Protein AF-A0A1E3QLN0-F1 (afdb_monomer_lite)

pLDDT: mean 76.88, std 14.47, range [35.06, 94.06]

Foldseek 3Di:
DDPVVVVVVVVVVLVLLVVLVVLVVVVLVVLLVVLLVLQLVLVVLLVLLVVCLVDPVSLVLLLVLCVVVVVVVLCVQLVVQLVVVCVVCVVPQPDLPPDPDDPPDDPVCSRVVSVVVVSVVSSVVSNLVVLCVLPVVCSCVCVVPVPDPPDDDDDPVVVVVVVCCSVSVSSSSSSSVLSVVLSVLSVVLNLVSLLVSLCSVVPPDCPDPPPVPVPDDPPCCVPVVSVVSVVVSVVVPDSVVSVVVSVCCVPPVVVVSVVVSVVSCVSNGDDDPCSSCVVVVVCCVVCVVVVVVCCVVCVVVVVVCCCVPPVVVVVCLCVVQPVVLVVLLVCLVVPPPPPPVLVCLVVVLVVLLVVLLVLLLVLLCVVPVPDDPVVSVVSSVCSSVVNSPSLVVVQVVCVVPVVVCVVVVSNVSSVVSVVSVVVSVVSVVVSVVVNVVSVVSNVVSCVSNVVSVVVVVVVVVVVVCCVVCDPLVVPLVVLLVLLVVLLVLLLVLLVVVVPDPDPSSSSSSSSSNVSSLVSCLVSVVSQDDPVCNVVSVVLSVQLVDPVDRSVSNNVSSVVCCVPCVVSSD

Sequence (569 aa):
MPTALRQEVDLVCLLEQPIVAYVYLLLYLKASDFLLRSTMPLSDDLNYYDSILSSRMSLGVYFVQHLPQNAFRLLRTIYADFYRNLGVLSFSSPELGAYPPPAWLPEIYHRPFAQLAHWAQTLARSVSEHVRKVNPAYSLLWMNKSFHTFGGTGPRLQRPLNYVRFVLGLPFIAITKQAGEKRGALLRLQETNVRKLGALISELPNFGSIDLREWGVESQIEGEFQERVRNLAATLALPLLVCAKLSTLIRETIPAAKRHTAVVTKHTQQPGFLTRFWPLLAACLLYGPSTTSNLISNHDAIAEWLRLNVVETAIGFWRNWILQPLNNILGTIRHDENSRIAIASQSSLESDLDSLQRMVIDYVVDQNPTVGELEVAELQRLVQQGDLTPFMKDYETQLKTPIKGLLQGKLVRSLLIQVQKTKVDGGMVIGGIDKLLKSQELVFGIVAASPAGFFLLWLLNHVNSYLKRGVVSLNATPHKLLVSYTLNNIQRLLSLSQVEGDVSSRYYIEGRFLIDIIALRKSGLKLVPKFRKNEWMRDLNDLNNPELGVSVRLITVQRIWNVYGCYLK

Radius of gyration: 49.37 Å; chains: 1; bounding box: 87×102×167 Å

InterPro domains:
  IPR013946 NCA2-like [PF08637] (285-564)
  IPR013946 NCA2-like [PTHR28234] (245-568)

Structure (mmCIF, N/CA/C/O backbone):
data_AF-A0A1E3QLN0-F1
#
_entry.id   AF-A0A1E3QLN0-F1
#
loop_
_atom_site.group_PDB
_atom_site.id
_atom_site.type_symbol
_atom_site.label_atom_id
_atom_site.label_alt_id
_atom_site.label_comp_id
_atom_site.label_asym_id
_atom_site.label_entity_id
_atom_site.label_seq_id
_atom_site.pdbx_PDB_ins_code
_atom_site.Cartn_x
_atom_site.Cartn_y
_atom_site.Cartn_z
_atom_site.occupancy
_atom_site.B_iso_or_equiv
_atom_site.auth_seq_id
_atom_site.auth_comp_id
_atom_site.auth_asym_id
_atom_site.auth_atom_id
_atom_site.pdbx_PDB_model_num
ATOM 1 N N . MET A 1 1 ? 10.719 16.363 -73.484 1.00 51.66 1 MET A N 1
ATOM 2 C CA . MET A 1 1 ? 9.747 15.624 -72.647 1.00 51.66 1 MET A CA 1
ATOM 3 C C . MET A 1 1 ? 8.447 16.406 -72.617 1.00 51.66 1 MET A C 1
ATOM 5 O O . MET A 1 1 ? 8.536 17.627 -72.520 1.00 51.66 1 MET A O 1
ATOM 9 N N . PRO A 1 2 ? 7.281 15.757 -72.769 1.00 60.12 2 PRO A N 1
ATOM 10 C CA . PRO A 1 2 ? 6.010 16.462 -72.856 1.00 60.12 2 PRO A CA 1
ATOM 11 C C . PRO A 1 2 ? 5.698 17.129 -71.513 1.00 60.12 2 PRO A C 1
ATOM 13 O O . PRO A 1 2 ? 5.919 16.549 -70.452 1.00 60.12 2 PRO A O 1
ATOM 16 N N . THR A 1 3 ? 5.227 18.370 -71.570 1.00 58.97 3 THR A N 1
ATOM 17 C CA . THR A 1 3 ? 4.947 19.258 -70.429 1.00 58.97 3 THR A CA 1
ATOM 18 C C . THR A 1 3 ? 4.034 18.631 -69.371 1.00 58.97 3 THR A C 1
ATOM 20 O O . THR A 1 3 ? 4.240 18.879 -68.187 1.00 58.97 3 THR A O 1
ATOM 23 N N . ALA A 1 4 ? 3.120 17.746 -69.778 1.00 56.62 4 ALA A N 1
ATOM 24 C CA . ALA A 1 4 ? 2.252 16.980 -68.880 1.00 56.62 4 ALA A CA 1
ATOM 25 C C . ALA A 1 4 ? 3.025 16.012 -67.960 1.00 56.62 4 ALA A C 1
ATOM 27 O O . ALA A 1 4 ? 2.764 15.954 -66.766 1.00 56.62 4 ALA A O 1
ATOM 28 N N . LEU A 1 5 ? 4.051 15.325 -68.478 1.00 54.94 5 LEU A N 1
ATOM 29 C CA . LEU A 1 5 ? 4.872 14.386 -67.696 1.00 54.94 5 LEU A CA 1
ATOM 30 C C . LEU A 1 5 ? 5.748 15.112 -66.669 1.00 54.94 5 LEU A C 1
ATOM 32 O O . LEU A 1 5 ? 6.067 14.569 -65.619 1.00 54.94 5 LEU A O 1
ATOM 36 N N . ARG A 1 6 ? 6.132 16.358 -66.966 1.00 56.03 6 ARG A N 1
ATOM 37 C CA . ARG A 1 6 ? 6.855 17.218 -66.021 1.00 56.03 6 ARG A CA 1
ATOM 38 C C . ARG A 1 6 ? 5.943 17.663 -64.879 1.00 56.03 6 ARG A C 1
ATOM 40 O O . ARG A 1 6 ? 6.350 17.576 -63.732 1.00 56.03 6 ARG A O 1
ATOM 47 N N . GLN A 1 7 ? 4.704 18.046 -65.193 1.00 59.03 7 GLN A N 1
ATOM 48 C CA . GLN A 1 7 ? 3.695 18.403 -64.192 1.00 59.03 7 GLN A CA 1
ATOM 49 C C . GLN A 1 7 ? 3.311 17.217 -63.298 1.00 59.03 7 GLN A C 1
ATOM 51 O O . GLN A 1 7 ? 3.177 17.392 -62.093 1.00 59.03 7 GLN A O 1
ATOM 56 N N . GLU A 1 8 ? 3.182 16.010 -63.855 1.00 58.62 8 GLU A N 1
ATOM 57 C CA . GLU A 1 8 ? 2.914 14.800 -63.067 1.00 58.62 8 GLU A CA 1
ATOM 58 C C . GLU A 1 8 ? 4.087 14.433 -62.147 1.00 58.62 8 GLU A C 1
ATOM 60 O O . GLU A 1 8 ? 3.872 14.127 -60.977 1.00 58.62 8 GLU A O 1
ATOM 65 N N . VAL A 1 9 ? 5.332 14.515 -62.630 1.00 62.91 9 VAL A N 1
ATOM 66 C CA . VAL A 1 9 ? 6.527 14.265 -61.803 1.00 62.91 9 VAL A CA 1
ATOM 67 C C . VAL A 1 9 ? 6.681 15.327 -60.708 1.00 62.91 9 VAL A C 1
ATOM 69 O O . VAL A 1 9 ? 6.972 14.979 -59.565 1.00 62.91 9 VAL A O 1
ATOM 72 N N . ASP A 1 10 ? 6.416 16.597 -61.018 1.00 59.41 10 ASP A N 1
ATOM 73 C CA . ASP A 1 10 ? 6.450 17.685 -60.036 1.00 59.41 10 ASP A CA 1
ATOM 74 C C . ASP A 1 10 ? 5.351 17.522 -58.970 1.00 59.41 10 ASP A C 1
ATOM 76 O O . ASP A 1 10 ? 5.613 17.746 -57.787 1.00 59.41 10 ASP A O 1
ATOM 80 N N . LEU A 1 11 ? 4.148 17.064 -59.350 1.00 59.94 11 LEU A N 1
ATOM 81 C CA . LEU A 1 11 ? 3.061 16.730 -58.419 1.00 59.94 11 LEU A CA 1
ATOM 82 C C . LEU A 1 11 ? 3.411 15.538 -57.520 1.00 59.94 11 LEU A C 1
ATOM 84 O O . LEU A 1 11 ? 3.159 15.581 -56.317 1.00 59.94 11 LEU A O 1
ATOM 88 N N . VAL A 1 12 ? 4.023 14.487 -58.071 1.00 61.31 12 VAL A N 1
ATOM 89 C CA . VAL A 1 12 ? 4.477 13.326 -57.288 1.00 61.31 12 VAL A CA 1
ATOM 90 C C . VAL A 1 12 ? 5.569 13.733 -56.293 1.00 61.31 12 VAL A C 1
ATOM 92 O O . VAL A 1 12 ? 5.491 13.349 -55.127 1.00 61.31 12 VAL A O 1
ATOM 95 N N . CYS A 1 13 ? 6.529 14.570 -56.697 1.00 58.56 13 CYS A N 1
ATOM 96 C CA . CYS A 1 13 ? 7.538 15.118 -55.786 1.00 58.56 13 CYS A CA 1
ATOM 97 C C . CYS A 1 13 ? 6.934 16.039 -54.709 1.00 58.56 13 CYS A C 1
ATOM 99 O O . CYS A 1 13 ? 7.396 16.025 -53.567 1.00 58.56 13 CYS A O 1
ATOM 101 N N . LEU A 1 14 ? 5.888 16.807 -55.039 1.00 59.19 14 LEU A N 1
ATOM 102 C CA . LEU A 1 14 ? 5.135 17.627 -54.082 1.00 59.19 14 LEU A CA 1
ATOM 103 C C . LEU A 1 14 ? 4.364 16.785 -53.059 1.00 59.19 14 LEU A C 1
ATOM 105 O O . LEU A 1 14 ? 4.252 17.201 -51.911 1.00 59.19 14 LEU A O 1
ATOM 109 N N . LEU A 1 15 ? 3.855 15.610 -53.446 1.00 62.12 15 LEU A N 1
ATOM 110 C CA . LEU A 1 15 ? 3.106 14.701 -52.569 1.00 62.12 15 LEU A CA 1
ATOM 111 C C . LEU A 1 15 ? 4.004 13.778 -51.730 1.00 62.12 15 LEU A C 1
ATOM 113 O O . LEU A 1 15 ? 3.617 13.375 -50.633 1.00 62.12 15 LEU A O 1
ATOM 117 N N . GLU A 1 16 ? 5.213 13.461 -52.189 1.00 64.69 16 GLU A N 1
ATOM 118 C CA . GLU A 1 16 ? 6.163 12.609 -51.459 1.00 64.69 16 GLU A CA 1
ATOM 119 C C . GLU A 1 16 ? 6.535 13.206 -50.089 1.00 64.69 16 GLU A C 1
ATOM 121 O O . GLU A 1 16 ? 6.564 12.518 -49.067 1.00 64.69 16 GLU A O 1
ATOM 126 N N . GLN A 1 17 ? 6.742 14.518 -50.053 1.00 63.44 17 GLN A N 1
ATOM 127 C CA . GLN A 1 17 ? 7.130 15.280 -48.870 1.00 63.44 17 GLN A CA 1
ATOM 128 C C . GLN A 1 17 ? 6.084 15.271 -47.726 1.00 63.44 17 GLN A C 1
ATOM 130 O O . GLN A 1 17 ? 6.438 14.892 -46.602 1.00 63.44 17 GLN A O 1
ATOM 135 N N . PRO A 1 18 ? 4.799 15.618 -47.956 1.00 67.06 18 PRO A N 1
ATOM 136 C CA . PRO A 1 18 ? 3.758 15.530 -46.934 1.00 67.06 18 PRO A CA 1
ATOM 137 C C . PRO A 1 18 ? 3.460 14.084 -46.521 1.00 67.06 18 PRO A C 1
ATOM 139 O O . PRO A 1 18 ? 3.154 13.845 -45.353 1.00 67.06 18 PRO A O 1
ATOM 142 N N . ILE A 1 19 ? 3.602 13.102 -47.422 1.00 70.12 19 ILE A N 1
ATOM 143 C CA . ILE A 1 19 ? 3.452 11.681 -47.072 1.00 70.12 19 ILE A CA 1
ATOM 144 C C . ILE A 1 19 ? 4.539 11.254 -46.079 1.00 70.12 19 ILE A C 1
ATOM 146 O O . ILE A 1 19 ? 4.228 10.625 -45.066 1.00 70.12 19 ILE A O 1
ATOM 150 N N . VAL A 1 20 ? 5.802 11.624 -46.314 1.00 68.44 20 VAL A N 1
ATOM 151 C CA . VAL A 1 20 ? 6.906 11.328 -45.386 1.00 68.44 20 VAL A CA 1
ATOM 152 C C . VAL A 1 20 ? 6.689 12.013 -44.033 1.00 68.44 20 VAL A C 1
ATOM 154 O O . VAL A 1 20 ? 6.866 11.373 -42.995 1.00 68.44 20 VAL A O 1
ATOM 157 N N . ALA A 1 21 ? 6.232 13.270 -44.022 1.00 68.81 21 ALA A N 1
ATOM 158 C CA . ALA A 1 21 ? 5.900 13.989 -42.790 1.00 68.81 21 ALA A CA 1
ATOM 159 C C . ALA A 1 21 ? 4.748 13.321 -42.012 1.00 68.81 21 ALA A C 1
ATOM 161 O O . ALA A 1 21 ? 4.841 13.136 -40.796 1.00 68.81 21 ALA A O 1
ATOM 162 N N . TYR A 1 22 ? 3.691 12.888 -42.705 1.00 74.50 22 TYR A N 1
ATOM 163 C CA . TYR A 1 22 ? 2.570 12.166 -42.100 1.00 74.50 22 TYR A CA 1
ATOM 164 C C . TYR A 1 22 ? 3.003 10.816 -41.516 1.00 74.50 22 TYR A C 1
ATOM 166 O O . TYR A 1 22 ? 2.658 10.488 -40.379 1.00 74.50 22 TYR A O 1
ATOM 174 N N . VAL A 1 23 ? 3.801 10.039 -42.258 1.00 74.19 23 VAL A N 1
ATOM 175 C CA . VAL A 1 23 ? 4.351 8.762 -41.780 1.00 74.19 23 VAL A CA 1
ATOM 176 C C . VAL A 1 23 ? 5.234 8.984 -40.553 1.00 74.19 23 VAL A C 1
ATOM 178 O O . VAL A 1 23 ? 5.116 8.243 -39.578 1.00 74.19 23 VAL A O 1
ATOM 181 N N . TYR A 1 24 ? 6.070 10.022 -40.556 1.00 72.25 24 TYR A N 1
ATOM 182 C CA . TYR A 1 24 ? 6.903 10.385 -39.412 1.00 72.25 24 TYR A CA 1
ATOM 183 C C . TYR A 1 24 ? 6.062 10.740 -38.173 1.00 72.25 24 TYR A C 1
ATOM 185 O O . TYR A 1 24 ? 6.296 10.184 -37.098 1.00 72.25 24 TYR A O 1
ATOM 193 N N . LEU A 1 25 ? 5.023 11.572 -38.321 1.00 75.81 25 LEU A N 1
ATOM 194 C CA . LEU A 1 25 ? 4.080 11.909 -37.244 1.00 75.81 25 LEU A CA 1
ATOM 195 C C . LEU A 1 25 ? 3.327 10.682 -36.711 1.00 75.81 25 LEU A C 1
ATOM 197 O O . LEU A 1 25 ? 3.158 10.518 -35.501 1.00 75.81 25 LEU A O 1
ATOM 201 N N . LEU A 1 26 ? 2.893 9.785 -37.596 1.00 79.50 26 LEU A N 1
ATOM 202 C CA . LEU A 1 26 ? 2.190 8.565 -37.206 1.00 79.50 26 LEU A CA 1
ATOM 203 C C . LEU A 1 26 ? 3.114 7.618 -36.434 1.00 79.50 26 LEU A C 1
ATOM 205 O O . LEU A 1 26 ? 2.707 7.039 -35.422 1.00 79.50 26 LEU A O 1
ATOM 209 N N . LEU A 1 27 ? 4.369 7.482 -36.871 1.00 75.88 27 LEU A N 1
ATOM 210 C CA . LEU A 1 27 ? 5.384 6.714 -36.153 1.00 75.88 27 LEU A CA 1
ATOM 211 C C . LEU A 1 27 ? 5.688 7.319 -34.794 1.00 75.88 27 LEU A C 1
ATOM 213 O O . LEU A 1 27 ? 5.749 6.580 -33.812 1.00 75.88 27 LEU A O 1
ATOM 217 N N . TYR A 1 28 ? 5.813 8.640 -34.728 1.00 77.25 28 TYR A N 1
ATOM 218 C CA . TYR A 1 28 ? 6.000 9.371 -33.487 1.00 77.25 28 TYR A CA 1
ATOM 219 C C . TYR A 1 28 ? 4.865 9.091 -32.494 1.00 77.25 28 TYR A C 1
ATOM 221 O O . TYR A 1 28 ? 5.112 8.698 -31.350 1.00 77.25 28 TYR A O 1
ATOM 229 N N . LEU A 1 29 ? 3.613 9.209 -32.946 1.00 82.81 29 LEU A N 1
ATOM 230 C CA . LEU A 1 29 ? 2.432 8.939 -32.130 1.00 82.81 29 LEU A CA 1
ATOM 231 C C . LEU A 1 29 ? 2.406 7.483 -31.646 1.00 82.81 29 LEU A C 1
ATOM 233 O O . LEU A 1 29 ? 2.180 7.221 -30.465 1.00 82.81 29 LEU A O 1
ATOM 237 N N . LYS A 1 30 ? 2.667 6.520 -32.539 1.00 83.50 30 LYS A N 1
ATOM 238 C CA . LYS A 1 30 ? 2.688 5.089 -32.197 1.00 83.50 30 LYS A CA 1
ATOM 239 C C . LYS A 1 30 ? 3.836 4.723 -31.259 1.00 83.50 30 LYS A C 1
ATOM 241 O O . LYS A 1 30 ? 3.642 3.878 -30.384 1.00 83.50 30 LYS A O 1
ATOM 246 N N . ALA A 1 31 ? 5.013 5.318 -31.433 1.00 80.00 31 ALA A N 1
ATOM 247 C CA . ALA A 1 31 ? 6.167 5.104 -30.567 1.00 80.00 31 ALA A CA 1
ATOM 248 C C . ALA A 1 31 ? 5.919 5.691 -29.172 1.00 80.00 31 ALA A C 1
ATOM 250 O O . ALA A 1 31 ? 6.133 4.996 -28.179 1.00 80.00 31 ALA A O 1
ATOM 251 N N . SER A 1 32 ? 5.384 6.911 -29.098 1.00 83.25 32 SER A N 1
ATOM 252 C CA . SER A 1 32 ? 5.011 7.571 -27.844 1.00 83.25 32 SER A CA 1
ATOM 253 C C . SER A 1 32 ? 3.917 6.806 -27.094 1.00 83.25 32 SER A C 1
ATOM 255 O O . SER A 1 32 ? 4.079 6.519 -25.909 1.00 83.25 32 SER A O 1
ATOM 257 N N . ASP A 1 33 ? 2.841 6.387 -27.773 1.00 87.69 33 ASP A N 1
ATOM 258 C CA . ASP A 1 33 ? 1.778 5.566 -27.170 1.00 87.69 33 ASP A CA 1
ATOM 259 C C . ASP A 1 33 ? 2.329 4.226 -26.655 1.00 87.69 33 ASP A C 1
ATOM 261 O O . ASP A 1 33 ? 2.026 3.814 -25.534 1.00 87.69 33 ASP A O 1
ATOM 265 N N . PHE A 1 34 ? 3.209 3.568 -27.417 1.00 86.44 34 PHE A N 1
ATOM 266 C CA . PHE A 1 34 ? 3.878 2.346 -26.971 1.00 86.44 34 PHE A CA 1
ATOM 267 C C . PHE A 1 34 ? 4.760 2.573 -25.731 1.00 86.44 34 PHE A C 1
ATOM 269 O O . PHE A 1 34 ? 4.685 1.797 -24.774 1.00 86.44 34 PHE A O 1
ATOM 276 N N . LEU A 1 35 ? 5.581 3.625 -25.710 1.00 85.81 35 LEU A N 1
ATOM 277 C CA . LEU A 1 35 ? 6.444 3.939 -24.569 1.00 85.81 35 LEU A CA 1
ATOM 278 C C . LEU A 1 35 ? 5.624 4.312 -23.329 1.00 85.81 35 LEU A C 1
ATOM 280 O O . LEU A 1 35 ? 5.914 3.808 -22.247 1.00 85.81 35 LEU A O 1
ATOM 284 N N . LEU A 1 36 ? 4.554 5.095 -23.470 1.00 88.00 36 LEU A N 1
ATOM 285 C CA . LEU A 1 36 ? 3.660 5.439 -22.362 1.00 88.00 36 LEU A CA 1
ATOM 286 C C . LEU A 1 36 ? 2.940 4.204 -21.809 1.00 88.00 36 LEU A C 1
ATOM 288 O O . LEU A 1 36 ? 2.976 3.956 -20.601 1.00 88.00 36 LEU A O 1
ATOM 292 N N . ARG A 1 37 ? 2.337 3.385 -22.680 1.00 88.69 37 ARG A N 1
ATOM 293 C CA . ARG A 1 37 ? 1.640 2.151 -22.275 1.00 88.69 37 ARG A CA 1
ATOM 294 C C . ARG A 1 37 ? 2.573 1.115 -21.666 1.00 88.69 37 ARG A C 1
ATOM 296 O O . ARG A 1 37 ? 2.146 0.379 -20.784 1.00 88.69 37 ARG A O 1
ATOM 303 N N . SER A 1 38 ? 3.819 1.041 -22.128 1.00 86.12 38 SER A N 1
ATOM 304 C CA . SER A 1 38 ? 4.806 0.112 -21.574 1.00 86.12 38 SER A CA 1
ATOM 305 C C . SER A 1 38 ? 5.415 0.613 -20.268 1.00 86.12 38 SER A C 1
ATOM 307 O O . SER A 1 38 ? 5.770 -0.213 -19.439 1.00 86.12 38 SER A O 1
ATOM 309 N N . THR A 1 39 ? 5.506 1.931 -20.053 1.00 89.06 39 THR A N 1
ATOM 310 C CA . THR A 1 39 ? 6.209 2.517 -18.899 1.00 89.06 39 THR A CA 1
ATOM 311 C C . THR A 1 39 ? 5.301 2.791 -17.706 1.00 89.06 39 THR A C 1
ATOM 313 O O . THR A 1 39 ? 5.724 2.591 -16.570 1.00 89.06 39 THR A O 1
ATOM 316 N N . MET A 1 40 ? 4.047 3.197 -17.932 1.00 85.81 40 MET A N 1
ATOM 317 C CA . MET A 1 40 ? 3.102 3.484 -16.843 1.00 85.81 40 MET A CA 1
ATOM 318 C C . MET A 1 40 ? 2.879 2.281 -15.902 1.00 85.81 40 MET A C 1
ATOM 320 O O . MET A 1 40 ? 2.999 2.468 -14.691 1.00 85.81 40 MET A O 1
ATOM 324 N N . PRO A 1 41 ? 2.635 1.045 -16.393 1.00 86.69 41 PRO A N 1
ATOM 325 C CA . PRO A 1 41 ? 2.458 -0.123 -15.524 1.00 86.69 41 PRO A CA 1
ATOM 326 C C . PRO A 1 41 ? 3.725 -0.518 -14.755 1.00 86.69 41 PRO A C 1
ATOM 328 O O . PRO A 1 41 ? 3.622 -1.078 -13.667 1.00 86.69 41 PRO A O 1
ATOM 331 N N . LEU A 1 42 ? 4.922 -0.191 -15.270 1.00 87.81 42 LEU A N 1
ATOM 332 C CA . LEU A 1 42 ? 6.182 -0.483 -14.571 1.00 87.81 42 LEU A CA 1
ATOM 333 C C . LEU A 1 42 ? 6.257 0.242 -13.228 1.00 87.81 42 LEU A C 1
ATOM 335 O O . LEU A 1 42 ? 6.890 -0.265 -12.309 1.00 87.81 42 LEU A O 1
ATOM 339 N N . SER A 1 43 ? 5.619 1.411 -13.098 1.00 84.25 43 SER A N 1
ATOM 340 C CA . SER A 1 43 ? 5.582 2.129 -11.824 1.00 84.25 43 SER A CA 1
ATOM 341 C C . SER A 1 43 ? 4.815 1.354 -10.753 1.00 84.25 43 SER A C 1
ATOM 343 O O . SER A 1 43 ? 5.217 1.379 -9.592 1.00 84.25 43 SER A O 1
ATOM 345 N N . ASP A 1 44 ? 3.740 0.658 -11.128 1.00 84.38 44 ASP A N 1
ATOM 346 C CA . ASP A 1 44 ? 2.962 -0.162 -10.196 1.00 84.38 44 ASP A CA 1
ATOM 347 C C . ASP A 1 44 ? 3.776 -1.391 -9.755 1.00 84.38 44 ASP A C 1
ATOM 349 O O . ASP A 1 44 ? 3.842 -1.695 -8.563 1.00 84.38 44 ASP A O 1
ATOM 353 N N . ASP A 1 45 ? 4.472 -2.044 -10.695 1.00 88.88 45 ASP A N 1
ATOM 354 C CA . ASP A 1 45 ? 5.368 -3.169 -10.398 1.00 88.88 45 ASP A CA 1
ATOM 355 C C . ASP A 1 45 ? 6.565 -2.739 -9.522 1.00 88.88 45 ASP A C 1
ATOM 357 O O . ASP A 1 45 ? 6.948 -3.450 -8.592 1.00 88.88 45 ASP A O 1
ATOM 361 N N . LEU A 1 46 ? 7.145 -1.560 -9.767 1.00 88.69 46 LEU A N 1
ATOM 362 C CA . LEU A 1 46 ? 8.224 -1.002 -8.944 1.00 88.69 46 LEU A CA 1
ATOM 363 C C . LEU A 1 46 ? 7.764 -0.722 -7.513 1.00 88.69 46 LEU A C 1
ATOM 365 O O . LEU A 1 46 ? 8.411 -1.179 -6.570 1.00 88.69 46 LEU A O 1
ATOM 369 N N . ASN A 1 47 ? 6.614 -0.060 -7.356 1.00 85.69 47 ASN A N 1
ATOM 370 C CA . ASN A 1 47 ? 6.012 0.207 -6.050 1.00 85.69 47 ASN A CA 1
ATOM 371 C C . ASN A 1 47 ? 5.735 -1.092 -5.278 1.00 85.69 47 ASN A C 1
ATOM 373 O O . ASN A 1 47 ? 5.941 -1.157 -4.065 1.00 85.69 47 ASN A O 1
ATOM 377 N N . TYR A 1 48 ? 5.303 -2.146 -5.976 1.00 88.38 48 TYR A N 1
ATOM 378 C CA . TYR A 1 48 ? 5.122 -3.466 -5.382 1.00 88.38 48 TYR A CA 1
ATOM 379 C C . TYR A 1 48 ? 6.436 -4.014 -4.804 1.00 88.38 48 TYR A C 1
ATOM 381 O O . TYR A 1 48 ? 6.478 -4.367 -3.623 1.00 88.38 48 TYR A O 1
ATOM 389 N N . TYR A 1 49 ? 7.531 -4.029 -5.571 1.00 90.88 49 TYR A N 1
ATOM 390 C CA . TYR A 1 49 ? 8.817 -4.515 -5.056 1.00 90.88 49 TYR A CA 1
ATOM 391 C C . TYR A 1 49 ? 9.421 -3.607 -3.979 1.00 90.88 49 TYR A C 1
ATOM 393 O O . TYR A 1 49 ? 10.004 -4.124 -3.028 1.00 90.88 49 TYR A O 1
ATOM 401 N N . ASP A 1 50 ? 9.237 -2.288 -4.060 1.00 88.88 50 ASP A N 1
ATOM 402 C CA . ASP A 1 50 ? 9.619 -1.359 -2.989 1.00 88.88 50 ASP A CA 1
ATOM 403 C C . ASP A 1 50 ? 8.867 -1.672 -1.686 1.00 88.88 50 ASP A C 1
ATOM 405 O O . ASP A 1 50 ? 9.468 -1.705 -0.613 1.00 88.88 50 ASP A O 1
ATOM 409 N N . SER A 1 51 ? 7.570 -1.993 -1.765 1.00 86.38 51 SER A N 1
ATOM 410 C CA . SER A 1 51 ? 6.768 -2.385 -0.597 1.00 86.38 51 SER A CA 1
ATOM 411 C C . SER A 1 51 ? 7.176 -3.736 0.010 1.00 86.38 51 SER A C 1
ATOM 413 O O . SER A 1 51 ? 7.043 -3.946 1.217 1.00 86.38 51 SER A O 1
ATOM 415 N N . ILE A 1 52 ? 7.691 -4.655 -0.813 1.00 88.56 52 ILE A N 1
ATOM 416 C CA . ILE A 1 52 ? 8.222 -5.943 -0.352 1.00 88.56 52 ILE A CA 1
ATOM 417 C C . ILE A 1 52 ? 9.571 -5.752 0.329 1.00 88.56 52 ILE A C 1
ATOM 419 O O . ILE A 1 52 ? 9.806 -6.320 1.391 1.00 88.56 52 ILE A O 1
ATOM 423 N N . LEU A 1 53 ? 10.461 -4.968 -0.280 1.00 88.56 53 LEU A N 1
ATOM 424 C CA . LEU A 1 53 ? 11.815 -4.756 0.225 1.00 88.56 53 LEU A CA 1
ATOM 425 C C . LEU A 1 53 ? 11.849 -3.836 1.453 1.00 88.56 53 LEU A C 1
ATOM 427 O O . LEU A 1 53 ? 12.778 -3.938 2.251 1.00 88.56 53 LEU A O 1
ATOM 431 N N . SER A 1 54 ? 10.841 -2.978 1.640 1.00 87.00 54 SER A N 1
ATOM 432 C CA . SER A 1 54 ? 10.758 -2.069 2.789 1.00 87.00 54 SER A CA 1
ATOM 433 C C . SER A 1 54 ? 10.388 -2.758 4.105 1.00 87.00 54 SER A C 1
ATOM 435 O O . SER A 1 54 ? 10.742 -2.259 5.172 1.00 87.00 54 SER A O 1
ATOM 437 N N . SER A 1 55 ? 9.700 -3.906 4.063 1.00 88.69 55 SER A N 1
ATOM 438 C CA . SER A 1 55 ? 9.196 -4.586 5.260 1.00 88.69 55 SER A CA 1
ATOM 439 C C . SER A 1 55 ? 9.517 -6.076 5.272 1.00 88.69 55 SER A C 1
ATOM 441 O O . SER A 1 55 ? 9.188 -6.824 4.352 1.00 88.69 55 SER A O 1
ATOM 443 N N . ARG A 1 56 ? 10.073 -6.547 6.397 1.00 86.00 56 ARG A N 1
ATOM 444 C CA . ARG A 1 56 ? 10.342 -7.977 6.627 1.00 86.00 56 ARG A CA 1
ATOM 445 C C . ARG A 1 56 ? 9.067 -8.825 6.596 1.00 86.00 56 ARG A C 1
ATOM 447 O O . ARG A 1 56 ? 9.127 -9.976 6.176 1.00 86.00 56 ARG A O 1
ATOM 454 N N . MET A 1 57 ? 7.927 -8.263 7.004 1.00 85.50 57 MET A N 1
ATOM 455 C CA . MET A 1 57 ? 6.639 -8.965 6.985 1.00 85.50 57 MET A CA 1
ATOM 456 C C . MET A 1 57 ? 6.130 -9.147 5.556 1.00 85.50 57 MET A C 1
ATOM 458 O O . MET A 1 57 ? 5.764 -10.256 5.176 1.00 85.50 57 MET A O 1
ATOM 462 N N . SER A 1 58 ? 6.182 -8.090 4.739 1.00 84.94 58 SER A N 1
ATOM 463 C CA . SER A 1 58 ? 5.822 -8.150 3.315 1.00 84.94 58 SER A CA 1
ATOM 464 C C . SER A 1 58 ? 6.706 -9.138 2.557 1.00 84.94 58 SER A C 1
ATOM 466 O O . SER A 1 58 ? 6.220 -9.932 1.753 1.00 84.94 58 SER A O 1
ATOM 468 N N . LEU A 1 59 ? 8.001 -9.147 2.871 1.00 87.88 59 LEU A N 1
ATOM 469 C CA . LEU A 1 59 ? 8.955 -10.111 2.344 1.00 87.88 59 LEU A CA 1
ATOM 470 C C . LEU A 1 59 ? 8.668 -11.549 2.800 1.00 87.88 59 LEU A C 1
ATOM 472 O O . LEU A 1 59 ? 8.785 -12.470 1.998 1.00 87.88 59 LEU A O 1
ATOM 476 N N . GLY A 1 60 ? 8.250 -11.752 4.052 1.00 86.81 60 GLY A N 1
ATOM 477 C CA . GLY A 1 60 ? 7.781 -13.048 4.551 1.00 86.81 60 GLY A CA 1
ATOM 478 C C . GLY A 1 60 ? 6.545 -13.554 3.806 1.00 86.81 60 GLY A C 1
ATOM 479 O O . GLY A 1 60 ? 6.485 -14.720 3.423 1.00 86.81 60 GLY A O 1
ATOM 480 N N . VAL A 1 61 ? 5.590 -12.670 3.514 1.00 88.50 61 VAL A N 1
ATOM 481 C CA . VAL A 1 61 ? 4.418 -13.006 2.693 1.00 88.50 61 VAL A CA 1
ATOM 482 C C . VAL A 1 61 ? 4.837 -13.368 1.265 1.00 88.50 61 VAL A C 1
ATOM 484 O O . VAL A 1 61 ? 4.421 -14.406 0.752 1.00 88.50 61 VAL A O 1
ATOM 487 N N . TYR A 1 62 ? 5.707 -12.569 0.641 1.00 89.44 62 TYR A N 1
ATOM 488 C CA . TYR A 1 62 ? 6.261 -12.853 -0.689 1.00 89.44 62 TYR A CA 1
ATOM 489 C C . TYR A 1 62 ? 7.029 -14.187 -0.721 1.00 89.44 62 TYR A C 1
ATOM 491 O O . TYR A 1 62 ? 6.923 -14.954 -1.681 1.00 89.44 62 TYR A O 1
ATOM 499 N N . PHE A 1 63 ? 7.743 -14.510 0.361 1.00 88.81 63 PHE A N 1
ATOM 500 C CA . PHE A 1 63 ? 8.428 -15.785 0.536 1.00 88.81 63 PHE A CA 1
ATOM 501 C C . PHE A 1 63 ? 7.455 -16.966 0.502 1.00 88.81 63 PHE A C 1
ATOM 503 O O . PHE A 1 63 ? 7.639 -17.889 -0.292 1.00 88.81 63 PHE A O 1
ATOM 510 N N . VAL A 1 64 ? 6.391 -16.912 1.308 1.00 88.69 64 VAL A N 1
ATOM 511 C CA . VAL A 1 64 ? 5.358 -17.958 1.353 1.00 88.69 64 VAL A CA 1
ATOM 512 C C . VAL A 1 64 ? 4.654 -18.093 -0.000 1.00 88.69 64 VAL A C 1
ATOM 514 O O . VAL A 1 64 ? 4.464 -19.205 -0.487 1.00 88.69 64 VAL A O 1
ATOM 517 N N . GLN A 1 65 ? 4.336 -16.978 -0.662 1.00 90.00 65 GLN A N 1
ATOM 518 C CA . GLN A 1 65 ? 3.701 -16.973 -1.986 1.00 90.00 65 GLN A CA 1
ATOM 519 C C . GLN A 1 65 ? 4.525 -17.731 -3.036 1.00 90.00 65 GLN A C 1
ATOM 521 O O . GLN A 1 65 ? 3.976 -18.524 -3.800 1.00 90.00 65 GLN A O 1
ATOM 526 N N . HIS A 1 66 ? 5.847 -17.556 -3.047 1.00 87.81 66 HIS A N 1
ATOM 527 C CA . HIS A 1 66 ? 6.727 -18.204 -4.023 1.00 87.81 66 HIS A CA 1
ATOM 528 C C . HIS A 1 66 ? 7.320 -19.544 -3.572 1.00 87.81 66 HIS A C 1
ATOM 530 O O . HIS A 1 66 ? 8.016 -20.188 -4.364 1.00 87.81 66 HIS A O 1
ATOM 536 N N . LEU A 1 67 ? 7.028 -19.997 -2.350 1.00 86.69 67 LEU A N 1
ATOM 537 C CA . LEU A 1 67 ? 7.612 -21.205 -1.768 1.00 86.69 67 LEU A CA 1
ATOM 538 C C . LEU A 1 67 ? 7.415 -22.451 -2.647 1.00 86.69 67 LEU A C 1
ATOM 540 O O . LEU A 1 67 ? 8.426 -23.083 -2.953 1.00 86.69 67 LEU A O 1
ATOM 544 N N . PRO A 1 68 ? 6.209 -22.788 -3.153 1.00 87.06 68 PRO A N 1
ATOM 545 C CA . PRO A 1 68 ? 6.024 -24.011 -3.941 1.00 87.06 68 PRO A CA 1
ATOM 546 C C . PRO A 1 68 ? 6.829 -23.995 -5.244 1.00 87.06 68 PRO A C 1
ATOM 548 O O . PRO A 1 68 ? 7.495 -24.964 -5.600 1.00 87.06 68 PRO A O 1
ATOM 551 N N . GLN A 1 69 ? 6.820 -22.857 -5.943 1.00 85.56 69 GLN A N 1
ATOM 552 C CA . GLN A 1 69 ? 7.514 -22.703 -7.222 1.00 85.56 69 GLN A CA 1
ATOM 553 C C . GLN A 1 69 ? 9.033 -22.695 -7.066 1.00 85.56 69 GLN A C 1
ATOM 555 O O . GLN A 1 69 ? 9.747 -23.194 -7.937 1.00 85.56 69 GLN A O 1
ATOM 560 N N . ASN A 1 70 ? 9.534 -22.077 -5.998 1.00 83.19 70 ASN A N 1
ATOM 561 C CA . ASN A 1 70 ? 10.962 -22.011 -5.724 1.00 83.19 70 ASN A CA 1
ATOM 562 C C . ASN A 1 70 ? 11.477 -23.349 -5.188 1.00 83.19 70 ASN A C 1
ATOM 564 O O . ASN A 1 70 ? 12.532 -23.793 -5.633 1.00 83.19 70 ASN A O 1
ATOM 568 N N . ALA A 1 71 ? 10.714 -24.028 -4.327 1.00 82.56 71 ALA A N 1
ATOM 569 C CA . ALA A 1 71 ? 11.029 -25.374 -3.861 1.00 82.56 71 ALA A CA 1
ATOM 570 C C . ALA A 1 71 ? 11.078 -26.366 -5.029 1.00 82.56 71 ALA A C 1
ATOM 572 O O . ALA A 1 71 ? 12.059 -27.088 -5.169 1.00 82.56 71 ALA A O 1
ATOM 573 N N . PHE A 1 72 ? 10.083 -26.344 -5.923 1.00 87.19 72 PHE A N 1
ATOM 574 C CA . PHE A 1 72 ? 10.075 -27.203 -7.108 1.00 87.19 72 PHE A CA 1
ATOM 575 C C . PHE A 1 72 ? 11.263 -26.928 -8.039 1.00 87.19 72 PHE A C 1
ATOM 577 O O . PHE A 1 72 ? 11.908 -27.861 -8.511 1.00 87.19 72 PHE A O 1
ATOM 584 N N . ARG A 1 73 ? 11.595 -25.651 -8.283 1.00 84.19 73 ARG A N 1
ATOM 585 C CA . ARG A 1 73 ? 12.767 -25.282 -9.093 1.00 84.19 73 ARG A CA 1
ATOM 586 C C . ARG A 1 73 ? 14.068 -25.774 -8.471 1.00 84.19 73 ARG A C 1
ATOM 588 O O . ARG A 1 73 ? 14.867 -26.369 -9.181 1.00 84.19 73 ARG A O 1
ATOM 595 N N . LEU A 1 74 ? 14.251 -25.562 -7.170 1.00 81.81 74 LEU A N 1
ATOM 596 C CA . LEU A 1 74 ? 15.442 -25.987 -6.439 1.00 81.81 74 LEU A CA 1
ATOM 597 C C . LEU A 1 74 ? 15.568 -27.517 -6.401 1.00 81.81 74 LEU A C 1
ATOM 599 O O . LEU A 1 74 ? 16.643 -28.048 -6.655 1.00 81.81 74 LEU A O 1
ATOM 603 N N . LEU A 1 75 ? 14.470 -28.236 -6.156 1.00 83.12 75 LEU A N 1
ATOM 604 C CA . LEU A 1 75 ? 14.450 -29.700 -6.210 1.00 83.12 75 LEU A CA 1
ATOM 605 C C . LEU A 1 75 ? 14.785 -30.208 -7.610 1.00 83.12 75 LEU A C 1
ATOM 607 O O . LEU A 1 75 ? 15.579 -31.130 -7.746 1.00 83.12 75 LEU A O 1
ATOM 611 N N . ARG A 1 76 ? 14.237 -29.581 -8.655 1.00 88.25 76 ARG A N 1
ATOM 612 C CA . ARG A 1 76 ? 14.523 -29.950 -10.043 1.00 88.25 76 ARG A CA 1
ATOM 613 C C . ARG A 1 76 ? 15.986 -29.715 -10.416 1.00 88.25 76 ARG A C 1
ATOM 615 O O . ARG A 1 76 ? 16.555 -30.559 -11.099 1.00 88.25 76 ARG A O 1
ATOM 622 N N . THR A 1 77 ? 16.594 -28.600 -10.002 1.00 84.31 77 THR A N 1
ATOM 623 C CA . THR A 1 77 ? 18.012 -28.326 -10.296 1.00 84.31 77 THR A CA 1
ATOM 624 C C . THR A 1 77 ? 18.932 -29.271 -9.534 1.00 84.31 77 THR A C 1
ATOM 626 O O . THR A 1 77 ? 19.841 -29.832 -10.134 1.00 84.31 77 THR A O 1
ATOM 629 N N . ILE A 1 78 ? 18.647 -29.528 -8.252 1.00 83.69 78 ILE A N 1
ATOM 630 C CA . ILE A 1 78 ? 19.405 -30.501 -7.453 1.00 83.69 78 ILE A CA 1
ATOM 631 C C . ILE A 1 78 ? 19.247 -31.905 -8.034 1.00 83.69 78 ILE A C 1
ATOM 633 O O . ILE A 1 78 ? 20.233 -32.616 -8.161 1.00 83.69 78 ILE A O 1
ATOM 637 N N . TYR A 1 79 ? 18.039 -32.299 -8.438 1.00 86.31 79 TYR A N 1
ATOM 638 C CA . TYR A 1 79 ? 17.794 -33.597 -9.063 1.00 86.31 79 TYR A CA 1
ATOM 639 C C . TYR A 1 79 ? 18.527 -33.744 -10.402 1.00 86.31 79 TYR A C 1
ATOM 641 O O . TYR A 1 79 ? 19.143 -34.775 -10.651 1.00 86.31 79 TYR A O 1
ATOM 649 N N . ALA A 1 80 ? 18.502 -32.713 -11.252 1.00 86.06 80 ALA A N 1
ATOM 650 C CA . ALA A 1 80 ? 19.199 -32.728 -12.536 1.00 86.06 80 ALA A CA 1
ATOM 651 C C . ALA A 1 80 ? 20.724 -32.818 -12.365 1.00 86.06 80 ALA A C 1
ATOM 653 O O . ALA A 1 80 ? 21.368 -33.604 -13.060 1.00 86.06 80 ALA A O 1
ATOM 654 N N . ASP A 1 81 ? 21.293 -32.061 -11.423 1.00 84.06 81 ASP A N 1
ATOM 655 C CA . ASP A 1 81 ? 22.727 -32.106 -11.125 1.00 84.06 81 ASP A CA 1
ATOM 656 C C . ASP A 1 81 ? 23.116 -33.418 -10.429 1.00 84.06 81 ASP A C 1
ATOM 658 O O . ASP A 1 81 ? 24.154 -33.994 -10.745 1.00 84.06 81 ASP A O 1
ATOM 662 N N . PHE A 1 82 ? 22.269 -33.942 -9.538 1.00 82.38 82 PHE A N 1
ATOM 663 C CA . PHE A 1 82 ? 22.445 -35.259 -8.929 1.00 82.38 82 PHE A CA 1
ATOM 664 C C . PHE A 1 82 ? 22.473 -36.355 -9.991 1.00 82.38 82 PHE A C 1
ATOM 666 O O . PHE A 1 82 ? 23.427 -37.121 -10.016 1.00 82.38 82 PHE A O 1
ATOM 673 N N . TYR A 1 83 ? 21.495 -36.390 -10.903 1.00 83.75 83 TYR A N 1
ATOM 674 C CA . TYR A 1 83 ? 21.426 -37.380 -11.981 1.00 83.75 83 TYR A CA 1
ATOM 675 C C . TYR A 1 83 ? 22.612 -37.268 -12.946 1.00 83.75 83 TYR A C 1
ATOM 677 O O . TYR A 1 83 ? 23.201 -38.280 -13.320 1.00 83.75 83 TYR A O 1
ATOM 685 N N . ARG A 1 84 ? 23.019 -36.041 -13.303 1.00 81.62 84 ARG A N 1
ATOM 686 C CA . ARG A 1 84 ? 24.206 -35.801 -14.137 1.00 81.62 84 ARG A CA 1
ATOM 687 C C . ARG A 1 84 ? 25.476 -36.331 -13.469 1.00 81.62 84 ARG A C 1
ATOM 689 O O . ARG A 1 84 ? 26.243 -37.040 -14.111 1.00 81.62 84 ARG A O 1
ATOM 696 N N . ASN A 1 85 ? 25.676 -36.024 -12.189 1.00 78.38 85 ASN A N 1
ATOM 697 C CA . ASN A 1 85 ? 26.849 -36.476 -11.443 1.00 78.38 85 ASN A CA 1
ATOM 698 C C . ASN A 1 85 ? 26.812 -37.989 -11.183 1.00 78.38 85 ASN A C 1
ATOM 700 O O . ASN A 1 85 ? 27.857 -38.630 -11.183 1.00 78.38 85 ASN A O 1
ATOM 704 N N . LEU A 1 86 ? 25.622 -38.578 -11.031 1.00 74.44 86 LEU A N 1
ATOM 705 C CA . LEU A 1 86 ? 25.444 -40.026 -10.926 1.00 74.44 86 LEU A CA 1
ATOM 706 C C . LEU A 1 86 ? 25.806 -40.754 -12.218 1.00 74.44 86 LEU A C 1
ATOM 708 O O . LEU A 1 86 ? 26.487 -41.766 -12.143 1.00 74.44 86 LEU A O 1
ATOM 712 N N . GLY A 1 87 ? 25.396 -40.240 -13.383 1.00 66.25 87 GLY A N 1
ATOM 713 C CA . GLY A 1 87 ? 25.701 -40.857 -14.680 1.00 66.25 87 GLY A CA 1
ATOM 714 C C . GLY A 1 87 ? 27.191 -40.837 -15.036 1.00 66.25 87 GLY A C 1
ATOM 715 O O . GLY A 1 87 ? 27.686 -41.756 -15.680 1.00 66.25 87 GLY A O 1
ATOM 716 N N . VAL A 1 88 ? 27.925 -39.820 -14.572 1.00 61.47 88 VAL A N 1
ATOM 717 C CA . VAL A 1 88 ? 29.392 -39.750 -14.708 1.00 61.47 88 VAL A CA 1
ATOM 718 C C . VAL A 1 88 ? 30.091 -40.744 -13.769 1.00 61.47 88 VAL A C 1
ATOM 720 O O . VAL A 1 88 ? 31.148 -41.267 -14.106 1.00 61.47 88 VAL A O 1
ATOM 723 N N . LEU A 1 89 ? 29.502 -41.030 -12.604 1.00 53.62 89 LEU A N 1
ATOM 724 C CA . LEU A 1 89 ? 30.103 -41.868 -11.561 1.00 53.62 89 LEU A CA 1
ATOM 725 C C . LEU A 1 89 ? 29.649 -43.336 -11.599 1.00 53.62 89 LEU A C 1
ATOM 727 O O . LEU A 1 89 ? 30.356 -44.186 -11.074 1.00 53.62 89 LEU A O 1
ATOM 731 N N . SER A 1 90 ? 28.528 -43.675 -12.245 1.00 53.91 90 SER A N 1
ATOM 732 C CA . SER A 1 90 ? 28.020 -45.055 -12.352 1.00 53.91 90 SER A CA 1
ATOM 733 C C . SER A 1 90 ? 28.911 -45.986 -13.181 1.00 53.91 90 SER A C 1
ATOM 735 O O . SER A 1 90 ? 28.767 -47.201 -13.086 1.00 53.91 90 SER A O 1
ATOM 737 N N . PHE A 1 91 ? 29.834 -45.433 -13.973 1.00 51.59 91 PHE A N 1
ATOM 738 C CA . PHE A 1 91 ? 30.867 -46.201 -14.676 1.00 51.59 91 PHE A CA 1
ATOM 739 C C . PHE A 1 91 ? 32.061 -46.576 -13.782 1.00 51.59 91 PHE A C 1
ATOM 741 O O . PHE A 1 91 ? 32.801 -47.500 -14.111 1.00 51.59 91 PHE A O 1
ATOM 748 N N . SER A 1 92 ? 32.220 -45.917 -12.632 1.00 56.34 92 SER A N 1
ATOM 749 C CA . SER A 1 92 ? 33.297 -46.170 -11.677 1.00 56.34 92 SER A CA 1
ATOM 750 C C . SER A 1 92 ? 32.723 -46.897 -10.464 1.00 56.34 92 SER A C 1
ATOM 752 O O . SER A 1 92 ? 32.070 -46.294 -9.614 1.00 56.34 92 SER A O 1
ATOM 754 N N . SER A 1 93 ? 32.945 -48.210 -10.370 1.00 55.81 93 SER A N 1
ATOM 755 C CA . SER A 1 93 ? 32.590 -48.960 -9.158 1.00 55.81 93 SER A CA 1
ATOM 756 C C . SER A 1 93 ? 33.287 -48.316 -7.950 1.00 55.81 93 SER A C 1
ATOM 758 O O . SER A 1 93 ? 34.501 -48.123 -8.014 1.00 55.81 93 SER A O 1
ATOM 760 N N . PRO A 1 94 ? 32.571 -47.950 -6.869 1.00 57.00 94 PRO A N 1
ATOM 761 C CA . PRO A 1 94 ? 33.211 -47.358 -5.704 1.00 57.00 94 PRO A CA 1
ATOM 762 C C . PRO A 1 94 ? 34.178 -48.380 -5.106 1.00 57.00 94 PRO A C 1
ATOM 764 O O . PRO A 1 94 ? 33.769 -49.488 -4.754 1.00 57.00 94 PRO A O 1
ATOM 767 N N . GLU A 1 95 ? 35.459 -48.023 -5.006 1.00 57.75 95 GLU A N 1
ATOM 768 C CA . GLU A 1 95 ? 36.430 -48.841 -4.287 1.00 57.75 95 GLU A CA 1
ATOM 769 C C . GLU A 1 95 ? 35.916 -49.067 -2.859 1.00 57.75 95 GLU A C 1
ATOM 771 O O . GLU A 1 95 ? 35.533 -48.116 -2.169 1.00 57.75 95 GLU A O 1
ATOM 776 N N . LEU A 1 96 ? 35.894 -50.329 -2.413 1.00 53.09 96 LEU A N 1
ATOM 777 C CA . LEU A 1 96 ? 35.336 -50.754 -1.120 1.00 53.09 96 LEU A CA 1
ATOM 778 C C . LEU A 1 96 ? 35.966 -50.038 0.099 1.00 53.09 96 LEU A C 1
ATOM 780 O O . LEU A 1 96 ? 35.460 -50.176 1.209 1.00 53.09 96 LEU A O 1
ATOM 784 N N . GLY A 1 97 ? 37.054 -49.282 -0.095 1.00 56.44 97 GLY A N 1
ATOM 785 C CA . GLY A 1 97 ? 37.760 -48.515 0.932 1.00 56.44 97 GLY A CA 1
ATOM 786 C C . GLY A 1 97 ? 37.315 -47.057 1.111 1.00 56.44 97 GLY A C 1
ATOM 787 O O . GLY A 1 97 ? 37.722 -46.434 2.086 1.00 56.44 97 GLY A O 1
ATOM 788 N N . ALA A 1 98 ? 36.487 -46.487 0.226 1.00 63.97 98 ALA A N 1
ATOM 789 C CA . ALA A 1 98 ? 36.123 -45.066 0.328 1.00 63.97 98 ALA A CA 1
ATOM 790 C C . ALA A 1 98 ? 35.177 -44.762 1.508 1.00 63.97 98 ALA A C 1
ATOM 792 O O . ALA A 1 98 ? 35.248 -43.680 2.093 1.00 63.97 98 ALA A O 1
ATOM 793 N N . TYR A 1 99 ? 34.302 -45.711 1.867 1.00 67.75 99 TYR A N 1
ATOM 794 C CA . TYR A 1 99 ? 33.321 -45.568 2.948 1.00 67.75 99 TYR A CA 1
ATOM 795 C C . TYR A 1 99 ? 33.277 -46.843 3.802 1.00 67.75 99 TYR A C 1
ATOM 797 O O . TYR A 1 99 ? 32.601 -47.799 3.413 1.00 67.75 99 TYR A O 1
ATOM 805 N N . PRO A 1 100 ? 33.978 -46.892 4.950 1.00 74.44 100 PRO A N 1
ATOM 806 C CA . PRO A 1 100 ? 33.970 -48.076 5.798 1.00 74.44 100 PRO A CA 1
ATOM 807 C C . PRO A 1 100 ? 32.564 -48.306 6.386 1.00 74.44 100 PRO A C 1
ATOM 809 O O . PRO A 1 100 ? 31.981 -47.374 6.955 1.00 74.44 100 PRO A O 1
ATOM 812 N N . PRO A 1 101 ? 31.989 -49.515 6.246 1.00 76.12 101 PRO A N 1
ATOM 813 C CA . PRO A 1 101 ? 30.699 -49.841 6.835 1.00 76.12 101 PRO A CA 1
ATOM 814 C C . PRO A 1 101 ? 30.792 -49.922 8.368 1.00 76.12 101 PRO A C 1
ATOM 816 O O . PRO A 1 101 ? 31.850 -50.248 8.911 1.00 76.12 101 PRO A O 1
ATOM 819 N N . PRO A 1 102 ? 29.703 -49.623 9.096 1.00 81.62 102 PRO A N 1
ATOM 820 C CA . PRO A 1 102 ? 29.681 -49.730 10.549 1.00 81.62 102 PRO A CA 1
ATOM 821 C C . PRO A 1 102 ? 29.904 -51.173 11.018 1.00 81.62 102 PRO A C 1
ATOM 823 O O . PRO A 1 102 ? 29.378 -52.102 10.415 1.00 81.62 102 PRO A O 1
ATOM 826 N N . ALA A 1 103 ? 30.591 -51.357 12.148 1.00 77.06 103 ALA A N 1
ATOM 827 C CA . ALA A 1 103 ? 30.953 -52.678 12.683 1.00 77.06 103 ALA A CA 1
ATOM 828 C C . ALA A 1 103 ? 29.763 -53.613 13.002 1.00 77.06 103 ALA A C 1
ATOM 830 O O . ALA A 1 103 ? 29.950 -54.810 13.180 1.00 77.06 103 ALA A O 1
ATOM 831 N N . TRP A 1 104 ? 28.544 -53.075 13.091 1.00 82.44 104 TRP A N 1
ATOM 832 C CA . TRP A 1 104 ? 27.308 -53.825 13.338 1.00 82.44 104 TRP A CA 1
ATOM 833 C C . TRP A 1 104 ? 26.607 -54.298 12.052 1.00 82.44 104 TRP A C 1
ATOM 835 O O . TRP A 1 104 ? 25.577 -54.968 12.133 1.00 82.44 104 TRP A O 1
ATOM 845 N N . LEU A 1 105 ? 27.112 -53.925 10.871 1.00 83.00 105 LEU A N 1
ATOM 846 C CA . LEU A 1 105 ? 26.488 -54.233 9.589 1.00 83.00 105 LEU A CA 1
ATOM 847 C C . LEU A 1 105 ? 27.008 -55.581 9.044 1.00 83.00 105 LEU A C 1
ATOM 849 O O . LEU A 1 105 ? 28.216 -55.732 8.888 1.00 83.00 105 LEU A O 1
ATOM 853 N N . PRO A 1 106 ? 26.137 -56.556 8.721 1.00 84.50 106 PRO A N 1
ATOM 854 C CA . PRO A 1 106 ? 26.566 -57.824 8.124 1.00 84.50 106 PRO A CA 1
ATOM 855 C C . PRO A 1 106 ? 27.232 -57.639 6.750 1.00 84.50 106 PRO A C 1
ATOM 857 O O . PRO A 1 106 ? 26.779 -56.806 5.961 1.00 84.50 106 PRO A O 1
ATOM 860 N N . GLU A 1 107 ? 28.217 -58.485 6.415 1.00 76.81 107 GLU A N 1
ATOM 861 C CA . GLU A 1 107 ? 29.020 -58.409 5.172 1.00 76.81 107 GLU A CA 1
ATOM 862 C C . GLU A 1 107 ? 28.185 -58.336 3.882 1.00 76.81 107 GLU A C 1
ATOM 864 O O . GLU A 1 107 ? 28.538 -57.640 2.927 1.00 76.81 107 GLU A O 1
ATOM 869 N N . ILE A 1 108 ? 27.017 -58.981 3.885 1.00 79.38 108 ILE A N 1
ATOM 870 C CA . ILE A 1 108 ? 26.049 -59.003 2.778 1.00 79.38 108 ILE A CA 1
ATOM 871 C C . ILE A 1 108 ? 25.588 -57.580 2.402 1.00 79.38 108 ILE A C 1
ATOM 873 O O . ILE A 1 108 ? 25.305 -57.295 1.237 1.00 79.38 108 ILE A O 1
ATOM 877 N N . TYR A 1 109 ? 25.569 -56.655 3.365 1.00 81.06 109 TYR A N 1
ATOM 878 C CA . TYR A 1 109 ? 25.117 -55.279 3.174 1.00 81.06 109 TYR A CA 1
ATOM 879 C C . TYR A 1 109 ? 26.248 -54.278 2.901 1.00 81.06 109 TYR A C 1
ATOM 881 O O . TYR A 1 109 ? 25.969 -53.100 2.685 1.00 81.06 109 TYR A O 1
ATOM 889 N N . HIS A 1 110 ? 27.513 -54.705 2.833 1.00 79.25 110 HIS A N 1
ATOM 890 C CA . HIS A 1 110 ? 28.640 -53.786 2.616 1.00 79.25 110 HIS A CA 1
ATOM 891 C C . HIS A 1 110 ? 28.582 -53.111 1.237 1.00 79.25 110 HIS A C 1
ATOM 893 O O . HIS A 1 110 ? 28.780 -51.902 1.123 1.00 79.25 110 HIS A O 1
ATOM 899 N N . ARG A 1 111 ? 28.248 -53.869 0.184 1.00 75.38 111 ARG A N 1
ATOM 900 C CA . ARG A 1 111 ? 28.083 -53.338 -1.182 1.00 75.38 111 ARG A CA 1
ATOM 901 C C . ARG A 1 111 ? 26.917 -52.346 -1.315 1.00 75.38 111 ARG A C 1
ATOM 903 O O . ARG A 1 111 ? 27.163 -51.240 -1.800 1.00 75.38 111 ARG A O 1
ATOM 910 N N . PRO A 1 112 ? 25.677 -52.667 -0.890 1.00 79.62 112 PRO A N 1
ATOM 911 C CA . PRO A 1 112 ? 24.581 -51.702 -0.958 1.00 79.62 112 PRO A CA 1
ATOM 912 C C . PRO A 1 112 ? 24.815 -50.499 -0.035 1.00 79.62 112 PRO A C 1
ATOM 914 O O . PRO A 1 112 ? 24.454 -49.383 -0.400 1.00 79.62 112 PRO A O 1
ATOM 917 N N . PHE A 1 113 ? 25.481 -50.679 1.111 1.00 79.19 113 PHE A N 1
ATOM 918 C CA . PHE A 1 113 ? 25.873 -49.566 1.975 1.00 79.19 113 PHE A CA 1
ATOM 919 C C . PHE A 1 113 ? 26.863 -48.622 1.288 1.00 79.19 113 PHE A C 1
ATOM 921 O O . PHE A 1 113 ? 26.643 -47.414 1.297 1.00 79.19 113 PHE A O 1
ATOM 928 N N . ALA A 1 114 ? 27.911 -49.142 0.641 1.00 76.94 114 ALA A N 1
ATOM 929 C CA . ALA A 1 114 ? 28.879 -48.319 -0.086 1.00 76.94 114 ALA A CA 1
ATOM 930 C C . ALA A 1 114 ? 28.221 -47.528 -1.233 1.00 76.94 114 ALA A C 1
ATOM 932 O O . ALA A 1 114 ? 28.535 -46.354 -1.432 1.00 76.94 114 ALA A O 1
ATOM 933 N N . GLN A 1 115 ? 27.264 -48.134 -1.946 1.00 78.56 115 GLN A N 1
ATOM 934 C CA . GLN A 1 115 ? 26.479 -47.457 -2.986 1.00 78.56 115 GLN A CA 1
ATOM 935 C C . GLN A 1 115 ? 25.568 -46.366 -2.407 1.00 78.56 115 GLN A C 1
ATOM 937 O O . GLN A 1 115 ? 25.574 -45.238 -2.900 1.00 78.56 115 GLN A O 1
ATOM 942 N N . LEU A 1 116 ? 24.838 -46.660 -1.326 1.00 80.44 116 LEU A N 1
ATOM 943 C CA . LEU A 1 116 ? 23.990 -45.687 -0.630 1.00 80.44 116 LEU A CA 1
ATOM 944 C C . LEU A 1 116 ? 24.803 -44.524 -0.054 1.00 80.44 116 LEU A C 1
ATOM 946 O O . LEU A 1 116 ? 24.408 -43.368 -0.201 1.00 80.44 116 LEU A O 1
ATOM 950 N N . ALA A 1 117 ? 25.952 -44.809 0.560 1.00 79.38 117 ALA A N 1
ATOM 951 C CA . ALA A 1 117 ? 26.868 -43.804 1.084 1.00 79.38 117 ALA A CA 1
ATOM 952 C C . ALA A 1 117 ? 27.418 -42.922 -0.044 1.00 79.38 117 ALA A C 1
ATOM 954 O O . ALA A 1 117 ? 27.430 -41.697 0.079 1.00 79.38 117 ALA A O 1
ATOM 955 N N . HIS A 1 118 ? 27.794 -43.522 -1.175 1.00 77.25 118 HIS A N 1
ATOM 956 C CA . HIS A 1 118 ? 28.234 -42.785 -2.353 1.00 77.25 118 HIS A CA 1
ATOM 957 C C . HIS A 1 118 ? 27.128 -41.866 -2.898 1.00 77.25 118 HIS A C 1
ATOM 959 O O . HIS A 1 118 ? 27.373 -40.680 -3.116 1.00 77.25 118 HIS A O 1
ATOM 965 N N . TRP A 1 119 ? 25.893 -42.358 -3.048 1.00 79.44 119 TRP A N 1
ATOM 966 C CA . TRP A 1 119 ? 24.756 -41.535 -3.474 1.00 79.44 119 TRP A CA 1
ATOM 967 C C . TRP A 1 119 ? 24.459 -40.404 -2.490 1.00 79.44 119 TRP A C 1
ATOM 969 O O . TRP A 1 119 ? 24.283 -39.259 -2.908 1.00 79.44 119 TRP A O 1
ATOM 979 N N . ALA A 1 120 ? 24.457 -40.691 -1.187 1.00 77.62 120 ALA A N 1
ATOM 980 C CA . ALA A 1 120 ? 24.249 -39.690 -0.148 1.00 77.62 120 ALA A CA 1
ATOM 981 C C . ALA A 1 120 ? 25.311 -38.581 -0.213 1.00 77.62 120 ALA A C 1
ATOM 983 O O . ALA A 1 120 ? 24.980 -37.401 -0.084 1.00 77.62 120 ALA A O 1
ATOM 984 N N . GLN A 1 121 ? 26.573 -38.927 -0.481 1.00 77.56 121 GLN A N 1
ATOM 985 C CA . GLN A 1 121 ? 27.639 -37.942 -0.643 1.00 77.56 121 GLN A CA 1
ATOM 986 C C . GLN A 1 121 ? 27.526 -37.136 -1.932 1.00 77.56 121 GLN A C 1
ATOM 988 O O . GLN A 1 121 ? 27.709 -35.921 -1.899 1.00 77.56 121 GLN A O 1
ATOM 993 N N . THR A 1 122 ? 27.186 -37.764 -3.055 1.00 77.25 122 THR A N 1
ATOM 994 C CA . THR A 1 122 ? 26.967 -37.055 -4.326 1.00 77.25 122 THR A CA 1
ATOM 995 C C . THR A 1 122 ? 25.786 -36.087 -4.221 1.00 77.25 122 THR A C 1
ATOM 997 O O . THR A 1 122 ? 25.868 -34.953 -4.700 1.00 77.25 122 THR A O 1
ATOM 1000 N N . LEU A 1 123 ? 24.723 -36.477 -3.511 1.00 77.56 123 LEU A N 1
ATOM 1001 C CA . LEU A 1 123 ? 23.596 -35.604 -3.190 1.00 77.56 123 LEU A CA 1
ATOM 1002 C C . LEU A 1 123 ? 24.020 -34.456 -2.267 1.00 77.56 123 LEU A C 1
ATOM 1004 O O . LEU A 1 123 ? 23.724 -33.300 -2.560 1.00 77.56 123 LEU A O 1
ATOM 1008 N N . ALA A 1 124 ? 24.766 -34.739 -1.197 1.00 75.94 124 ALA A N 1
ATOM 1009 C CA . ALA A 1 124 ? 25.274 -33.708 -0.293 1.00 75.94 124 ALA A CA 1
ATOM 1010 C C . ALA A 1 124 ? 26.191 -32.705 -1.018 1.00 75.94 124 ALA A C 1
ATOM 1012 O O . ALA A 1 124 ? 26.066 -31.496 -0.808 1.00 75.94 124 ALA A O 1
ATOM 1013 N N . ARG A 1 125 ? 27.057 -33.178 -1.926 1.00 76.75 125 ARG A N 1
ATOM 1014 C CA . ARG A 1 125 ? 27.900 -32.331 -2.786 1.00 76.75 125 ARG A CA 1
ATOM 1015 C C . ARG A 1 125 ? 27.044 -31.446 -3.691 1.00 76.75 125 ARG A C 1
ATOM 1017 O O . ARG A 1 125 ? 27.188 -30.230 -3.626 1.00 76.75 125 ARG A O 1
ATOM 1024 N N . SER A 1 126 ? 26.080 -32.013 -4.419 1.00 80.50 126 SER A N 1
ATOM 1025 C CA . SER A 1 126 ? 25.168 -31.237 -5.274 1.00 80.50 126 SER A CA 1
ATOM 1026 C C . SER A 1 126 ? 24.387 -30.170 -4.491 1.00 80.50 126 SER A C 1
ATOM 1028 O O . SER A 1 126 ? 24.320 -29.011 -4.906 1.00 80.50 126 SER A O 1
ATOM 1030 N N . VAL A 1 127 ? 23.853 -30.519 -3.315 1.00 78.31 127 VAL A N 1
ATOM 1031 C CA . VAL A 1 127 ? 23.152 -29.576 -2.427 1.00 78.31 127 VAL A CA 1
ATOM 1032 C C . VAL A 1 127 ? 24.095 -28.457 -1.978 1.00 78.31 127 VAL A C 1
ATOM 1034 O O . VAL A 1 127 ? 23.751 -27.279 -2.073 1.00 78.31 127 VAL A O 1
ATOM 1037 N N . SER A 1 128 ? 25.296 -28.801 -1.513 1.00 72.69 128 SER A N 1
ATOM 1038 C CA . SER A 1 128 ? 26.267 -27.827 -1.006 1.00 72.69 128 SER A CA 1
ATOM 1039 C C . SER A 1 128 ? 26.800 -26.872 -2.074 1.00 72.69 128 SER A C 1
ATOM 1041 O O . SER A 1 128 ? 26.968 -25.683 -1.798 1.00 72.69 128 SER A O 1
ATOM 1043 N N . GLU A 1 129 ? 26.988 -27.340 -3.307 1.00 76.44 129 GLU A N 1
ATOM 1044 C CA . GLU A 1 129 ? 27.347 -26.493 -4.446 1.00 76.44 129 GLU A CA 1
ATOM 1045 C C . GLU A 1 129 ? 26.239 -25.488 -4.779 1.00 76.44 129 GLU A C 1
ATOM 1047 O O . GLU A 1 129 ? 26.516 -24.305 -4.997 1.00 76.44 129 GLU A O 1
ATOM 1052 N N . HIS A 1 130 ? 24.974 -25.918 -4.759 1.00 74.94 130 HIS A N 1
ATOM 1053 C CA . HIS A 1 130 ? 23.837 -25.016 -4.953 1.00 74.94 130 HIS A CA 1
ATOM 1054 C C . HIS A 1 130 ? 23.712 -23.990 -3.825 1.00 74.94 130 HIS A C 1
ATOM 1056 O O . HIS A 1 130 ? 23.488 -22.808 -4.089 1.00 74.94 130 HIS A O 1
ATOM 1062 N N . VAL A 1 131 ? 23.916 -24.408 -2.575 1.00 70.94 131 VAL A N 1
ATOM 1063 C CA . VAL A 1 131 ? 23.945 -23.500 -1.420 1.00 70.94 131 VAL A CA 1
ATOM 1064 C C . VAL A 1 131 ? 25.078 -22.476 -1.562 1.00 70.94 131 VAL A C 1
ATOM 1066 O O . VAL A 1 131 ? 24.856 -21.286 -1.332 1.00 70.94 131 VAL A O 1
ATOM 1069 N N . ARG A 1 132 ? 26.264 -22.901 -2.022 1.00 68.94 132 ARG A N 1
ATOM 1070 C CA . ARG A 1 132 ? 27.412 -22.015 -2.274 1.00 68.94 132 ARG A CA 1
ATOM 1071 C C . ARG A 1 132 ? 27.120 -20.981 -3.368 1.00 68.94 132 ARG A C 1
ATOM 1073 O O . ARG A 1 132 ? 27.487 -19.821 -3.196 1.00 68.94 132 ARG A O 1
ATOM 1080 N N . LYS A 1 133 ? 26.431 -21.362 -4.452 1.00 72.38 133 LYS A N 1
ATOM 1081 C CA . LYS A 1 133 ? 26.009 -20.436 -5.525 1.00 72.38 133 LYS A CA 1
ATOM 1082 C C . LYS A 1 133 ? 25.035 -19.361 -5.027 1.00 72.38 133 LYS A C 1
ATOM 1084 O O . LYS A 1 133 ? 25.087 -18.226 -5.493 1.00 72.38 133 LYS A O 1
ATOM 1089 N N . VAL A 1 134 ? 24.151 -19.706 -4.089 1.00 67.00 134 VAL A N 1
ATOM 1090 C CA . VAL A 1 134 ? 23.163 -18.770 -3.529 1.00 67.00 134 VAL A CA 1
ATOM 1091 C C . VAL A 1 134 ? 23.818 -17.779 -2.568 1.00 67.00 134 VAL A C 1
ATOM 1093 O O . VAL A 1 134 ? 23.544 -16.580 -2.655 1.00 67.00 134 VAL A O 1
ATOM 1096 N N . ASN A 1 135 ? 24.691 -18.248 -1.671 1.00 64.50 135 ASN A N 1
ATOM 1097 C CA . ASN A 1 135 ? 25.479 -17.358 -0.827 1.00 64.50 135 ASN A CA 1
ATOM 1098 C C . ASN A 1 135 ? 26.793 -18.015 -0.348 1.00 64.50 135 ASN A C 1
ATOM 1100 O O . ASN A 1 135 ? 26.752 -18.958 0.452 1.00 64.50 135 ASN A O 1
ATOM 1104 N N . PRO A 1 136 ? 27.968 -17.490 -0.749 1.00 61.69 136 PRO A N 1
ATOM 1105 C CA . PRO A 1 136 ? 29.257 -18.067 -0.375 1.00 61.69 136 PRO A CA 1
ATOM 1106 C C . PRO A 1 136 ? 29.523 -18.004 1.139 1.00 61.69 136 PRO A C 1
ATOM 1108 O O . PRO A 1 136 ? 30.095 -18.946 1.688 1.00 61.69 136 PRO A O 1
ATOM 1111 N N . ALA A 1 137 ? 29.036 -16.972 1.840 1.00 56.09 137 ALA A N 1
ATOM 1112 C CA . ALA A 1 137 ? 29.274 -16.778 3.274 1.00 56.09 137 ALA A CA 1
ATOM 1113 C C . ALA A 1 137 ? 28.593 -17.842 4.157 1.00 56.09 137 ALA A C 1
ATOM 1115 O O . ALA A 1 137 ? 29.101 -18.192 5.220 1.00 56.09 137 ALA A O 1
ATOM 1116 N N . TYR A 1 138 ? 27.470 -18.414 3.710 1.00 55.50 138 TYR A N 1
ATOM 1117 C CA . TYR A 1 138 ? 26.740 -19.435 4.474 1.00 55.50 138 TYR A CA 1
ATOM 1118 C C . TYR A 1 138 ? 27.242 -20.863 4.218 1.00 55.50 138 TYR A C 1
ATOM 1120 O O . TYR A 1 138 ? 27.003 -21.747 5.042 1.00 55.50 138 TYR A O 1
ATOM 1128 N N . SER A 1 139 ? 27.993 -21.091 3.133 1.00 52.72 139 SER A N 1
ATOM 1129 C CA . SER A 1 139 ? 28.670 -22.374 2.888 1.00 52.72 139 SER A CA 1
ATOM 1130 C C . SER A 1 139 ? 29.737 -22.674 3.952 1.00 52.72 139 SER A C 1
ATOM 1132 O O . SER A 1 139 ? 29.892 -23.823 4.364 1.00 52.72 139 SER A O 1
ATOM 1134 N N . LEU A 1 140 ? 30.379 -21.628 4.487 1.00 51.41 140 LEU A N 1
ATOM 1135 C CA . LEU A 1 140 ? 31.333 -21.720 5.594 1.00 51.41 140 LEU A CA 1
ATOM 1136 C C . LEU A 1 140 ? 30.658 -22.186 6.893 1.00 51.41 140 LEU A C 1
ATOM 1138 O O . LEU A 1 140 ? 31.224 -22.991 7.624 1.00 51.41 140 LEU A O 1
ATOM 1142 N N . LEU A 1 141 ? 29.421 -21.754 7.159 1.00 53.50 141 LEU A N 1
ATOM 1143 C CA . LEU A 1 141 ? 28.659 -22.190 8.336 1.00 53.50 141 LEU A CA 1
ATOM 1144 C C . LEU A 1 141 ? 28.181 -23.646 8.223 1.00 53.50 141 LEU A C 1
ATOM 1146 O O . LEU A 1 141 ? 28.137 -24.346 9.234 1.00 53.50 141 LEU A O 1
ATOM 1150 N N . TRP A 1 142 ? 27.847 -24.107 7.012 1.00 51.06 142 TRP A N 1
ATOM 1151 C CA . TRP A 1 142 ? 27.468 -25.500 6.755 1.00 51.06 142 TRP A CA 1
ATOM 1152 C C . TRP A 1 142 ? 28.668 -26.448 6.857 1.00 51.06 142 TRP A C 1
ATOM 1154 O O . TRP A 1 142 ? 28.566 -27.478 7.521 1.00 51.06 142 TRP A O 1
ATOM 1164 N N . MET A 1 143 ? 29.818 -26.084 6.275 1.00 49.09 143 MET A N 1
ATOM 1165 C CA . MET A 1 143 ? 31.042 -26.892 6.360 1.00 49.09 143 MET A CA 1
ATOM 1166 C C . MET A 1 143 ? 31.601 -26.946 7.787 1.00 49.09 143 MET A C 1
ATOM 1168 O O . MET A 1 143 ? 32.031 -28.005 8.226 1.00 49.09 143 MET A O 1
ATOM 1172 N N . ASN A 1 144 ? 31.530 -25.845 8.543 1.00 48.59 144 ASN A N 1
ATOM 1173 C CA . ASN A 1 144 ? 32.105 -25.786 9.891 1.00 48.59 144 ASN A CA 1
ATOM 1174 C C . ASN A 1 144 ? 31.231 -26.468 10.970 1.00 48.59 144 ASN A C 1
ATOM 1176 O O . ASN A 1 144 ? 31.690 -26.706 12.082 1.00 48.59 144 ASN A O 1
ATOM 1180 N N . LYS A 1 145 ? 29.964 -26.807 10.670 1.00 49.06 145 LYS A N 1
ATOM 1181 C CA . LYS A 1 145 ? 29.055 -27.481 11.625 1.00 49.06 145 LYS A CA 1
ATOM 1182 C C . LYS A 1 145 ? 28.573 -28.871 11.207 1.00 49.06 145 LYS A C 1
ATOM 1184 O O . LYS A 1 145 ? 28.166 -29.620 12.092 1.00 49.06 145 LYS A O 1
ATOM 1189 N N . SER A 1 146 ? 28.642 -29.247 9.926 1.00 44.53 146 SER A N 1
ATOM 1190 C CA . SER A 1 146 ? 28.041 -30.501 9.434 1.00 44.53 146 SER A CA 1
ATOM 1191 C C . SER A 1 146 ? 28.739 -31.800 9.845 1.00 44.53 146 SER A C 1
ATOM 1193 O O . SER A 1 146 ? 28.193 -32.852 9.540 1.00 44.53 146 SER A O 1
ATOM 1195 N N . PHE A 1 147 ? 29.870 -31.792 10.562 1.00 41.00 147 PHE A N 1
ATOM 1196 C CA . PHE A 1 147 ? 30.473 -33.063 11.009 1.00 41.00 147 PHE A CA 1
ATOM 1197 C C . PHE A 1 147 ? 30.946 -33.130 12.467 1.00 41.00 147 PHE A C 1
ATOM 1199 O O . PHE A 1 147 ? 30.991 -34.222 13.023 1.00 41.00 147 PHE A O 1
ATOM 1206 N N . HIS A 1 148 ? 31.212 -32.009 13.147 1.00 38.81 148 HIS A N 1
ATOM 1207 C CA . HIS A 1 148 ? 31.836 -32.058 14.484 1.00 38.81 148 HIS A CA 1
ATOM 1208 C C . HIS A 1 148 ? 30.904 -31.813 15.682 1.00 38.81 148 HIS A C 1
ATOM 1210 O O . HIS A 1 148 ? 31.364 -31.816 16.818 1.00 38.81 148 HIS A O 1
ATOM 1216 N N . THR A 1 149 ? 29.590 -31.638 15.495 1.00 39.88 149 THR A N 1
ATOM 1217 C CA . THR A 1 149 ? 28.664 -31.332 16.615 1.00 39.88 149 THR A CA 1
ATOM 1218 C C . THR A 1 149 ? 27.537 -32.347 16.809 1.00 39.88 149 THR A C 1
ATOM 1220 O O . THR A 1 149 ? 26.460 -31.997 17.285 1.00 39.88 149 THR A O 1
ATOM 1223 N N . PHE A 1 150 ? 27.798 -33.631 16.543 1.00 36.16 150 PHE A N 1
ATOM 1224 C CA . PHE A 1 150 ? 26.935 -34.707 17.055 1.00 36.16 150 PHE A CA 1
ATOM 1225 C C . PHE A 1 150 ? 27.164 -35.003 18.557 1.00 36.16 150 PHE A C 1
ATOM 1227 O O . PHE A 1 150 ? 26.371 -35.720 19.158 1.00 36.16 150 PHE A O 1
ATOM 1234 N N . GLY A 1 151 ? 28.181 -34.393 19.195 1.00 40.12 151 GLY A N 1
ATOM 1235 C CA . GLY A 1 151 ? 28.555 -34.636 20.602 1.00 40.12 151 GLY A CA 1
ATOM 1236 C C . GLY A 1 151 ? 28.670 -33.412 21.531 1.00 40.12 151 GLY A C 1
ATOM 1237 O O . GLY A 1 151 ? 29.220 -33.539 22.616 1.00 40.12 151 GLY A O 1
ATOM 1238 N N . GLY A 1 152 ? 28.198 -32.217 21.152 1.00 41.91 152 GLY A N 1
ATOM 1239 C CA . GLY A 1 152 ? 28.345 -31.006 21.990 1.00 41.91 152 GLY A CA 1
ATOM 1240 C C . GLY A 1 152 ? 27.185 -30.788 22.970 1.00 41.91 152 GLY A C 1
ATOM 1241 O O . GLY A 1 152 ? 26.037 -30.984 22.593 1.00 41.91 152 GLY A O 1
ATOM 1242 N N . THR A 1 153 ? 27.449 -30.335 24.198 1.00 43.41 153 THR A N 1
ATOM 1243 C CA . THR A 1 153 ? 26.529 -30.124 25.343 1.00 43.41 153 THR A CA 1
ATOM 1244 C C . THR A 1 153 ? 25.807 -28.757 25.353 1.00 43.41 153 THR A C 1
ATOM 1246 O O . THR A 1 153 ? 25.696 -28.099 26.379 1.00 43.41 153 THR A O 1
ATOM 1249 N N . GLY A 1 154 ? 25.276 -28.291 24.216 1.00 51.91 154 GLY A N 1
ATOM 1250 C CA . GLY A 1 154 ? 24.430 -27.078 24.178 1.00 51.91 154 GLY A CA 1
ATOM 1251 C C . GLY A 1 154 ? 22.962 -27.342 24.579 1.00 51.91 154 GLY A C 1
ATOM 1252 O O . GLY A 1 154 ? 22.489 -28.464 24.347 1.00 51.91 154 GLY A O 1
ATOM 1253 N N . PRO A 1 155 ? 22.208 -26.346 25.099 1.00 54.84 155 PRO A N 1
ATOM 1254 C CA . PRO A 1 155 ? 20.804 -26.504 25.498 1.00 54.84 155 PRO A CA 1
ATOM 1255 C C . PRO A 1 155 ? 19.947 -27.072 24.353 1.00 54.84 155 PRO A C 1
ATOM 1257 O O . PRO A 1 155 ? 19.941 -26.550 23.234 1.00 54.84 155 PRO A O 1
ATOM 1260 N N . ARG A 1 156 ? 19.231 -28.174 24.634 1.00 54.69 156 ARG A N 1
ATOM 1261 C CA . ARG A 1 156 ? 18.531 -29.024 23.645 1.00 54.69 156 ARG A CA 1
ATOM 1262 C C . ARG A 1 156 ? 17.564 -28.258 22.728 1.00 54.69 156 ARG A C 1
ATOM 1264 O O . ARG A 1 156 ? 17.456 -28.616 21.559 1.00 54.69 156 ARG A O 1
ATOM 1271 N N . LEU A 1 157 ? 16.936 -27.174 23.199 1.00 54.47 157 LEU A N 1
ATOM 1272 C CA . LEU A 1 157 ? 16.002 -26.371 22.395 1.00 54.47 157 LEU A CA 1
ATOM 1273 C C . LEU A 1 157 ? 16.667 -25.470 21.338 1.00 54.47 157 LEU A C 1
ATOM 1275 O O . LEU A 1 157 ? 16.030 -25.147 20.340 1.00 54.47 157 LEU A O 1
ATOM 1279 N N . GLN A 1 158 ? 17.934 -25.071 21.486 1.00 56.66 158 GLN A N 1
ATOM 1280 C CA . GLN A 1 158 ? 18.562 -24.138 20.532 1.00 56.66 158 GLN A CA 1
ATOM 1281 C C . GLN A 1 158 ? 19.004 -24.816 19.223 1.00 56.66 158 GLN A C 1
ATOM 1283 O O . GLN A 1 158 ? 19.168 -24.157 18.195 1.00 56.66 158 GLN A O 1
ATOM 1288 N N . ARG A 1 159 ? 19.173 -26.143 19.231 1.00 55.97 159 ARG A N 1
ATOM 1289 C CA . ARG A 1 159 ? 19.603 -26.932 18.064 1.00 55.97 159 ARG A CA 1
ATOM 1290 C C . ARG A 1 159 ? 18.565 -26.960 16.932 1.00 55.97 159 ARG A C 1
ATOM 1292 O O . ARG A 1 159 ? 18.942 -26.596 15.816 1.00 55.97 159 ARG A O 1
ATOM 1299 N N . PRO A 1 160 ? 17.281 -27.304 17.172 1.00 60.09 160 PRO A N 1
ATOM 1300 C CA . PRO A 1 160 ? 16.273 -27.288 16.111 1.00 60.09 160 PRO A CA 1
ATOM 1301 C C . PRO A 1 160 ? 16.010 -25.871 15.591 1.00 60.09 160 PRO A C 1
ATOM 1303 O O . PRO A 1 160 ? 15.884 -25.680 14.387 1.00 60.09 160 PRO A O 1
ATOM 1306 N N . LEU A 1 161 ? 16.020 -24.852 16.457 1.00 56.03 161 LEU A N 1
ATOM 1307 C CA . LEU A 1 161 ? 15.846 -23.453 16.050 1.00 56.03 161 LEU A CA 1
ATOM 1308 C C . LEU A 1 161 ? 16.954 -22.966 15.106 1.00 56.03 161 LEU A C 1
ATOM 1310 O O . LEU A 1 161 ? 16.665 -22.284 14.124 1.00 56.03 161 LEU A O 1
ATOM 1314 N N . ASN A 1 162 ? 18.210 -23.340 15.359 1.00 61.59 162 ASN A N 1
ATOM 1315 C CA . ASN A 1 162 ? 19.324 -22.998 14.474 1.00 61.59 162 ASN A CA 1
ATOM 1316 C C . ASN A 1 162 ? 19.250 -23.743 13.134 1.00 61.59 162 ASN A C 1
ATOM 1318 O O . ASN A 1 162 ? 19.593 -23.167 12.102 1.00 61.59 162 ASN A O 1
ATOM 1322 N N . TYR A 1 163 ? 18.752 -24.982 13.134 1.00 60.88 163 TYR A N 1
ATOM 1323 C CA . TYR A 1 163 ? 18.508 -25.750 11.912 1.00 60.88 163 TYR A CA 1
ATOM 1324 C C . TYR A 1 163 ? 17.366 -25.151 11.079 1.00 60.88 163 TYR A C 1
ATOM 1326 O O . TYR A 1 163 ? 17.532 -24.918 9.887 1.00 60.88 163 TYR A O 1
ATOM 1334 N N . VAL A 1 164 ? 16.240 -24.796 11.705 1.00 60.31 164 VAL A N 1
ATOM 1335 C CA . VAL A 1 164 ? 15.105 -24.139 11.035 1.00 60.31 164 VAL A CA 1
ATOM 1336 C C . VAL A 1 164 ? 15.514 -22.778 10.470 1.00 60.31 164 VAL A C 1
ATOM 1338 O O . VAL A 1 164 ? 15.219 -22.479 9.314 1.00 60.31 164 VAL A O 1
ATOM 1341 N N . ARG A 1 165 ? 16.259 -21.969 11.237 1.00 61.72 165 ARG A N 1
ATOM 1342 C CA . ARG A 1 165 ? 16.817 -20.693 10.756 1.00 61.72 165 ARG A CA 1
ATOM 1343 C C . ARG A 1 165 ? 17.761 -20.876 9.569 1.00 61.72 165 ARG A C 1
ATOM 1345 O O . ARG A 1 165 ? 17.817 -20.001 8.716 1.00 61.72 165 ARG A O 1
ATOM 1352 N N . PHE A 1 166 ? 18.477 -21.993 9.495 1.00 63.84 166 PHE A N 1
ATOM 1353 C CA . PHE A 1 166 ? 19.363 -22.308 8.378 1.00 63.84 166 PHE A CA 1
ATOM 1354 C C . PHE A 1 166 ? 18.584 -22.762 7.134 1.00 63.84 166 PHE A C 1
ATOM 1356 O O . PHE A 1 166 ? 18.751 -22.188 6.058 1.00 63.84 166 PHE A O 1
ATOM 1363 N N . VAL A 1 167 ? 17.683 -23.737 7.294 1.00 66.06 167 VAL A N 1
ATOM 1364 C CA . VAL A 1 167 ? 16.884 -24.313 6.200 1.00 66.06 167 VAL A CA 1
ATOM 1365 C C . VAL A 1 167 ? 15.937 -23.281 5.591 1.00 66.06 167 VAL A C 1
ATOM 1367 O O . VAL A 1 167 ? 15.795 -23.231 4.373 1.00 66.06 167 VAL A O 1
ATOM 1370 N N . LEU A 1 168 ? 15.325 -22.423 6.412 1.00 66.06 168 LEU A N 1
ATOM 1371 C CA . LEU A 1 168 ? 14.432 -21.364 5.934 1.00 66.06 168 LEU A CA 1
ATOM 1372 C C . LEU A 1 168 ? 15.170 -20.059 5.602 1.00 66.06 168 LEU A C 1
ATOM 1374 O O . LEU A 1 168 ? 14.703 -19.293 4.762 1.00 66.06 168 LEU A O 1
ATOM 1378 N N . GLY A 1 169 ? 16.332 -19.804 6.209 1.00 70.44 169 GLY A N 1
ATOM 1379 C CA . GLY A 1 169 ? 17.094 -18.570 5.999 1.00 70.44 169 GLY A CA 1
ATOM 1380 C C . GLY A 1 169 ? 17.723 -18.465 4.610 1.00 70.44 169 GLY A C 1
ATOM 1381 O O . GLY A 1 169 ? 17.699 -17.389 4.014 1.00 70.44 169 GLY A O 1
ATOM 1382 N N . LEU A 1 170 ? 18.240 -19.570 4.059 1.00 69.88 170 LEU A N 1
ATOM 1383 C CA . LEU A 1 170 ? 18.857 -19.573 2.725 1.00 69.88 170 LEU A CA 1
ATOM 1384 C C . LEU A 1 170 ? 17.845 -19.243 1.610 1.00 69.88 170 LEU A C 1
ATOM 1386 O O . LEU A 1 170 ? 18.108 -18.320 0.833 1.00 69.88 170 LEU A O 1
ATOM 1390 N N . PRO A 1 171 ? 16.668 -19.900 1.541 1.00 75.38 171 PRO A N 1
ATOM 1391 C CA . PRO A 1 171 ? 15.617 -19.522 0.601 1.00 75.38 171 PRO A CA 1
ATOM 1392 C C . PRO A 1 171 ? 15.113 -18.087 0.802 1.00 75.38 171 PRO A C 1
ATOM 1394 O O . PRO A 1 171 ? 14.822 -17.401 -0.177 1.00 75.38 171 PRO A O 1
ATOM 1397 N N . PHE A 1 172 ? 15.044 -17.609 2.049 1.00 78.44 172 PHE A N 1
ATOM 1398 C CA . PHE A 1 172 ? 14.605 -16.247 2.355 1.00 78.44 172 PHE A CA 1
ATOM 1399 C C . PHE A 1 172 ? 15.559 -15.188 1.780 1.00 78.44 172 PHE A C 1
ATOM 1401 O O . PHE A 1 172 ? 15.110 -14.258 1.114 1.00 78.44 172 PHE A O 1
ATOM 1408 N N . ILE A 1 173 ? 16.875 -15.363 1.945 1.00 78.44 173 ILE A N 1
ATOM 1409 C CA . ILE A 1 173 ? 17.900 -14.465 1.377 1.00 78.44 173 ILE A CA 1
ATOM 1410 C C . ILE A 1 173 ? 17.944 -14.559 -0.153 1.00 78.44 173 ILE A C 1
ATOM 1412 O O . ILE A 1 173 ? 18.081 -13.548 -0.838 1.00 78.44 173 ILE A O 1
ATOM 1416 N N . ALA A 1 174 ? 17.795 -15.760 -0.718 1.00 81.25 174 ALA A N 1
ATOM 1417 C CA . ALA A 1 174 ? 17.720 -15.923 -2.169 1.00 81.25 174 ALA A CA 1
ATOM 1418 C C . ALA A 1 174 ? 16.558 -15.109 -2.764 1.00 81.25 174 ALA A C 1
ATOM 1420 O O . ALA A 1 174 ? 16.702 -14.463 -3.801 1.00 81.25 174 ALA A O 1
ATOM 1421 N N . ILE A 1 175 ? 15.420 -15.100 -2.068 1.00 83.88 175 ILE A N 1
ATOM 1422 C CA . ILE A 1 175 ? 14.222 -14.362 -2.460 1.00 83.88 175 ILE A CA 1
ATOM 1423 C C . ILE A 1 175 ? 14.410 -12.847 -2.325 1.00 83.88 175 ILE A C 1
ATOM 1425 O O . ILE A 1 175 ? 13.929 -12.114 -3.191 1.00 83.88 175 ILE A O 1
ATOM 1429 N N . THR A 1 176 ? 15.140 -12.363 -1.313 1.00 86.62 176 THR A N 1
ATOM 1430 C CA . THR A 1 176 ? 15.446 -10.924 -1.200 1.00 86.62 176 THR A CA 1
ATOM 1431 C C . THR A 1 176 ? 16.304 -10.450 -2.366 1.00 86.62 176 THR A C 1
ATOM 1433 O O . THR A 1 176 ? 15.982 -9.448 -3.005 1.00 86.62 176 THR A O 1
ATOM 1436 N N . LYS A 1 177 ? 17.353 -11.213 -2.698 1.00 86.75 177 LYS A N 1
ATOM 1437 C CA . LYS A 1 177 ? 18.235 -10.927 -3.831 1.00 86.75 177 LYS A CA 1
ATOM 1438 C C . LYS A 1 177 ? 17.459 -10.959 -5.145 1.00 86.75 177 LYS A C 1
ATOM 1440 O O . LYS A 1 177 ? 17.552 -10.019 -5.925 1.00 86.75 177 LYS A O 1
ATOM 1445 N N . GLN A 1 178 ? 16.627 -11.979 -5.345 1.00 87.38 178 GLN A N 1
ATOM 1446 C CA . GLN A 1 178 ? 15.777 -12.102 -6.527 1.00 87.38 178 GLN A CA 1
ATOM 1447 C C . GLN A 1 178 ? 14.805 -10.920 -6.675 1.00 87.38 178 GLN A C 1
ATOM 1449 O O . GLN A 1 178 ? 14.634 -10.399 -7.776 1.00 87.38 178 GLN A O 1
ATOM 1454 N N . ALA A 1 179 ? 14.158 -10.486 -5.588 1.00 89.44 179 ALA A N 1
ATOM 1455 C CA . ALA A 1 179 ? 13.280 -9.316 -5.608 1.00 89.44 179 ALA A CA 1
ATOM 1456 C C . ALA A 1 179 ? 14.062 -8.034 -5.951 1.00 89.44 179 ALA A C 1
ATOM 1458 O O . ALA A 1 179 ? 13.601 -7.232 -6.763 1.00 89.44 179 ALA A O 1
ATOM 1459 N N . GLY A 1 180 ? 15.273 -7.878 -5.404 1.00 90.94 180 GLY A N 1
ATOM 1460 C CA . GLY A 1 180 ? 16.180 -6.777 -5.732 1.00 90.94 180 GLY A CA 1
ATOM 1461 C C . GLY A 1 180 ? 16.626 -6.768 -7.199 1.00 90.94 180 GLY A C 1
ATOM 1462 O O . GLY A 1 180 ? 16.594 -5.721 -7.842 1.00 90.94 180 GLY A O 1
ATOM 1463 N N . GLU A 1 181 ? 16.976 -7.927 -7.761 1.00 91.12 181 GLU A N 1
ATOM 1464 C CA . GLU A 1 181 ? 17.350 -8.078 -9.174 1.00 91.12 181 GLU A CA 1
ATOM 1465 C C . GLU A 1 181 ? 16.189 -7.724 -10.110 1.00 91.12 181 GLU A C 1
ATOM 1467 O O . GLU A 1 181 ? 16.368 -6.960 -11.061 1.00 91.12 181 GLU A O 1
ATOM 1472 N N . LYS A 1 182 ? 14.977 -8.211 -9.810 1.00 92.12 182 LYS A N 1
ATOM 1473 C CA . LYS A 1 182 ? 13.766 -7.874 -10.574 1.00 92.12 182 LYS A CA 1
ATOM 1474 C C . LYS A 1 182 ? 13.462 -6.381 -10.534 1.00 92.12 182 LYS A C 1
ATOM 1476 O O . LYS A 1 182 ? 13.206 -5.782 -11.578 1.00 92.12 182 LYS A O 1
ATOM 1481 N N . ARG A 1 183 ? 13.544 -5.770 -9.350 1.00 94.06 183 ARG A N 1
ATOM 1482 C CA . ARG A 1 183 ? 13.392 -4.322 -9.179 1.00 94.06 183 ARG A CA 1
ATOM 1483 C C . ARG A 1 183 ? 14.435 -3.551 -9.987 1.00 94.06 183 ARG A C 1
ATOM 1485 O O . ARG A 1 183 ? 14.083 -2.613 -10.693 1.00 94.06 183 ARG A O 1
ATOM 1492 N N . GLY A 1 184 ? 15.704 -3.951 -9.921 1.00 93.50 184 GLY A N 1
ATOM 1493 C CA . GLY A 1 184 ? 16.784 -3.318 -10.682 1.00 93.50 184 GLY A CA 1
ATOM 1494 C C . GLY A 1 184 ? 16.570 -3.405 -12.196 1.00 93.50 184 GLY A C 1
ATOM 1495 O O . GLY A 1 184 ? 16.774 -2.421 -12.905 1.00 93.50 184 GLY A O 1
ATOM 1496 N N . ALA A 1 185 ? 16.101 -4.550 -12.697 1.00 92.62 185 ALA A N 1
ATOM 1497 C CA . ALA A 1 185 ? 15.756 -4.722 -14.106 1.00 92.62 185 ALA A CA 1
ATOM 1498 C C . ALA A 1 185 ? 14.574 -3.831 -14.537 1.00 92.62 185 ALA A C 1
ATOM 1500 O O . ALA A 1 185 ? 14.637 -3.213 -15.600 1.00 92.62 185 ALA A O 1
ATOM 1501 N N . LEU A 1 186 ? 13.533 -3.712 -13.701 1.00 92.44 186 LEU A N 1
ATOM 1502 C CA . LEU A 1 186 ? 12.401 -2.806 -13.939 1.00 92.44 186 LEU A CA 1
ATOM 1503 C C . LEU A 1 186 ? 12.829 -1.338 -13.964 1.00 92.44 186 LEU A C 1
ATOM 1505 O O . LEU A 1 186 ? 12.397 -0.604 -14.848 1.00 92.44 186 LEU A O 1
ATOM 1509 N N . LEU A 1 187 ? 13.700 -0.921 -13.041 1.00 92.38 187 LEU A N 1
ATOM 1510 C CA . LEU A 1 187 ? 14.218 0.448 -13.002 1.00 92.38 187 LEU A CA 1
ATOM 1511 C C . LEU A 1 187 ? 15.002 0.784 -14.268 1.00 92.38 187 LEU A C 1
ATOM 1513 O O . LEU A 1 187 ? 14.718 1.788 -14.909 1.00 92.38 187 LEU A O 1
ATOM 1517 N N . ARG A 1 188 ? 15.928 -0.087 -14.684 1.00 92.44 188 ARG A N 1
ATOM 1518 C CA . ARG A 1 188 ? 16.702 0.114 -15.921 1.00 92.44 188 ARG A CA 1
ATOM 1519 C C . ARG A 1 188 ? 15.802 0.196 -17.152 1.00 92.44 188 ARG A C 1
ATOM 1521 O O . ARG A 1 188 ? 16.035 1.025 -18.032 1.00 92.44 188 ARG A O 1
ATOM 1528 N N . LEU A 1 189 ? 14.774 -0.653 -17.216 1.00 90.00 189 LEU A N 1
ATOM 1529 C CA . LEU A 1 189 ? 13.790 -0.624 -18.296 1.00 90.00 189 LEU A CA 1
ATOM 1530 C C . LEU A 1 189 ? 12.990 0.683 -18.291 1.00 90.00 189 LEU A C 1
ATOM 1532 O O . LEU A 1 189 ? 12.859 1.312 -19.341 1.00 90.00 189 LEU A O 1
ATOM 1536 N N . GLN A 1 190 ? 12.501 1.104 -17.122 1.00 91.62 190 GLN A N 1
ATOM 1537 C CA . GLN A 1 190 ? 11.791 2.366 -16.959 1.00 91.62 190 GLN A CA 1
ATOM 1538 C C . GLN A 1 190 ? 12.684 3.524 -17.401 1.00 91.62 190 GLN A C 1
ATOM 1540 O O . GLN A 1 190 ? 12.301 4.245 -18.310 1.00 91.62 190 GLN A O 1
ATOM 1545 N N . GLU A 1 191 ? 13.885 3.670 -16.844 1.00 90.81 191 GLU A N 1
ATOM 1546 C CA . GLU A 1 191 ? 14.806 4.751 -17.204 1.00 90.81 191 GLU A CA 1
ATOM 1547 C C . GLU A 1 191 ? 15.100 4.802 -18.706 1.00 90.81 191 GLU A C 1
ATOM 1549 O O . GLU A 1 191 ? 15.100 5.875 -19.303 1.00 90.81 191 GLU A O 1
ATOM 1554 N N . THR A 1 192 ? 15.309 3.645 -19.339 1.00 86.06 192 THR A N 1
ATOM 1555 C CA . THR A 1 192 ? 15.560 3.568 -20.784 1.00 86.06 192 THR A CA 1
ATOM 1556 C C . THR A 1 192 ? 14.347 4.033 -21.585 1.00 86.06 192 THR A C 1
ATOM 1558 O O . THR A 1 192 ? 14.497 4.782 -22.550 1.00 86.06 192 THR A O 1
ATOM 1561 N N . ASN A 1 193 ? 13.141 3.615 -21.199 1.00 87.94 193 ASN A N 1
ATOM 1562 C CA . ASN A 1 193 ? 11.915 4.037 -21.872 1.00 87.94 193 ASN A CA 1
ATOM 1563 C C . ASN A 1 193 ? 11.610 5.519 -21.630 1.00 87.94 193 ASN A C 1
ATOM 1565 O O . ASN A 1 193 ? 11.189 6.204 -22.556 1.00 87.94 193 ASN A O 1
ATOM 1569 N N . VAL A 1 194 ? 11.864 6.017 -20.419 1.00 89.81 194 VAL A N 1
ATOM 1570 C CA . VAL A 1 194 ? 11.717 7.427 -20.049 1.00 89.81 194 VAL A CA 1
ATOM 1571 C C . VAL A 1 194 ? 12.666 8.305 -20.857 1.00 89.81 194 VAL A C 1
ATOM 1573 O O . VAL A 1 194 ? 12.217 9.288 -21.432 1.00 89.81 194 VAL A O 1
ATOM 1576 N N . ARG A 1 195 ? 13.947 7.929 -20.977 1.00 86.19 195 ARG A N 1
ATOM 1577 C CA . ARG A 1 195 ? 14.917 8.655 -21.815 1.00 86.19 195 ARG A CA 1
ATOM 1578 C C . ARG A 1 195 ? 14.479 8.697 -23.275 1.00 86.19 195 ARG A C 1
ATOM 1580 O O . ARG A 1 195 ? 14.518 9.753 -23.888 1.00 86.19 195 ARG A O 1
ATOM 1587 N N . LYS A 1 196 ? 14.017 7.567 -23.822 1.00 82.44 196 LYS A N 1
ATOM 1588 C CA . LYS A 1 196 ? 13.489 7.507 -25.196 1.00 82.44 196 LYS A CA 1
ATOM 1589 C C . LYS A 1 196 ? 12.261 8.397 -25.374 1.00 82.44 196 LYS A C 1
ATOM 1591 O O . LYS A 1 196 ? 12.149 9.068 -26.388 1.00 82.44 196 LYS A O 1
ATOM 1596 N N . LEU A 1 197 ? 11.359 8.406 -24.396 1.00 84.88 197 LEU A N 1
ATOM 1597 C CA . LEU A 1 197 ? 10.170 9.252 -24.409 1.00 84.88 197 LEU A CA 1
ATOM 1598 C C . LEU A 1 197 ? 10.541 10.738 -24.349 1.00 84.88 197 LEU A C 1
ATOM 1600 O O . LEU A 1 197 ? 9.989 11.526 -25.102 1.00 84.88 197 LEU A O 1
ATOM 1604 N N . GLY A 1 198 ? 11.491 11.120 -23.497 1.00 82.50 198 GLY A N 1
ATOM 1605 C CA . GLY A 1 198 ? 11.951 12.502 -23.424 1.00 82.50 198 GLY A CA 1
ATOM 1606 C C . GLY A 1 198 ? 12.718 12.949 -24.661 1.00 82.50 198 GLY A C 1
ATOM 1607 O O . GLY A 1 198 ? 12.481 14.054 -25.121 1.00 82.50 198 GLY A O 1
ATOM 1608 N N . ALA A 1 199 ? 13.542 12.083 -25.260 1.00 80.56 199 ALA A N 1
ATOM 1609 C CA . ALA A 1 199 ? 14.184 12.367 -26.545 1.00 80.56 199 ALA A CA 1
ATOM 1610 C C . ALA A 1 199 ? 13.137 12.649 -27.634 1.00 80.56 199 ALA A C 1
ATOM 1612 O O . ALA A 1 199 ? 13.245 13.638 -28.347 1.00 80.56 199 ALA A O 1
ATOM 1613 N N . LEU A 1 200 ? 12.071 11.841 -27.696 1.00 78.38 200 LEU A N 1
ATOM 1614 C CA . LEU A 1 200 ? 10.947 12.080 -28.604 1.00 78.38 200 LEU A CA 1
ATOM 1615 C C . LEU A 1 200 ? 10.286 13.449 -28.352 1.00 78.38 200 LEU A C 1
ATOM 1617 O O . LEU A 1 200 ? 10.044 14.193 -29.294 1.00 78.38 200 LEU A O 1
ATOM 1621 N N . ILE A 1 201 ? 10.034 13.807 -27.093 1.00 77.69 201 ILE A N 1
ATOM 1622 C CA . ILE A 1 201 ? 9.373 15.075 -26.744 1.00 77.69 201 ILE A CA 1
ATOM 1623 C C . ILE A 1 201 ? 10.267 16.285 -27.036 1.00 77.69 201 ILE A C 1
ATOM 1625 O O . ILE A 1 201 ? 9.788 17.287 -27.555 1.00 77.69 201 ILE A O 1
ATOM 1629 N N . SER A 1 202 ? 11.551 16.210 -26.683 1.00 73.88 202 SER A N 1
ATOM 1630 C CA . SER A 1 202 ? 12.500 17.317 -26.822 1.00 73.88 202 SER A CA 1
ATOM 1631 C C . SER A 1 202 ? 12.942 17.549 -28.265 1.00 73.88 202 SER A C 1
ATOM 1633 O O . SER A 1 202 ? 13.205 18.688 -28.634 1.00 73.88 202 SER A O 1
ATOM 1635 N N . GLU A 1 203 ? 13.024 16.491 -29.072 1.00 69.81 203 GLU A N 1
ATOM 1636 C CA . GLU A 1 203 ? 13.388 16.565 -30.492 1.00 69.81 203 GLU A CA 1
ATOM 1637 C C . GLU A 1 203 ? 12.159 16.666 -31.406 1.00 69.81 203 GLU A C 1
ATOM 1639 O O . GLU A 1 203 ? 12.282 16.503 -32.622 1.00 69.81 203 GLU A O 1
ATOM 1644 N N . LEU A 1 204 ? 10.968 16.933 -30.848 1.00 62.72 204 LEU A N 1
ATOM 1645 C CA . LEU A 1 204 ? 9.788 17.199 -31.659 1.00 62.72 204 LEU A CA 1
ATOM 1646 C C . LEU A 1 204 ? 10.115 18.371 -32.598 1.00 62.72 204 LEU A C 1
ATOM 1648 O O . LEU A 1 204 ? 10.484 19.446 -32.110 1.00 62.72 204 LEU A O 1
ATOM 1652 N N . PRO A 1 205 ? 9.977 18.213 -33.927 1.00 55.25 205 PRO A N 1
ATOM 1653 C CA . PRO A 1 205 ? 10.035 19.358 -34.818 1.00 55.25 205 PRO A CA 1
ATOM 1654 C C . PRO A 1 205 ? 9.006 20.363 -34.308 1.00 55.25 205 PRO A C 1
ATOM 1656 O O . PRO A 1 205 ? 7.852 19.993 -34.086 1.00 55.25 205 PRO A O 1
ATOM 1659 N N . ASN A 1 206 ? 9.419 21.602 -34.044 1.00 50.44 206 ASN A N 1
ATOM 1660 C CA . ASN A 1 206 ? 8.500 22.641 -33.605 1.00 50.44 206 ASN A CA 1
ATOM 1661 C C . ASN A 1 206 ? 7.561 22.945 -34.780 1.00 50.44 206 ASN A C 1
ATOM 1663 O O . ASN A 1 206 ? 7.861 23.777 -35.636 1.00 50.44 206 ASN A O 1
ATOM 1667 N N . PHE A 1 207 ? 6.456 22.206 -34.867 1.00 49.03 207 PHE A N 1
ATOM 1668 C CA . PHE A 1 207 ? 5.337 22.520 -35.738 1.00 49.03 207 PHE A CA 1
ATOM 1669 C C . PHE A 1 207 ? 4.707 23.768 -35.126 1.00 49.03 207 PHE A C 1
ATOM 1671 O O . PHE A 1 207 ? 3.801 23.655 -34.304 1.00 49.03 207 PHE A O 1
ATOM 1678 N N . GLY A 1 208 ? 5.292 24.940 -35.407 1.00 43.19 208 GLY A N 1
ATOM 1679 C CA . GLY A 1 208 ? 4.846 26.214 -34.852 1.00 43.19 208 GLY A CA 1
ATOM 1680 C C . GLY A 1 208 ? 3.326 26.290 -34.904 1.00 43.19 208 GLY A C 1
ATOM 1681 O O . GLY A 1 208 ? 2.745 25.872 -35.905 1.00 43.19 208 GLY A O 1
ATOM 1682 N N . SER A 1 209 ? 2.722 26.729 -33.796 1.00 39.34 209 SER A N 1
ATOM 1683 C CA . SER A 1 209 ? 1.279 26.863 -33.583 1.00 39.34 209 SER A CA 1
ATOM 1684 C C . SER A 1 209 ? 0.538 27.108 -34.894 1.00 39.34 209 SER A C 1
ATOM 1686 O O . SER A 1 209 ? 0.529 28.224 -35.413 1.00 39.34 209 SER A O 1
ATOM 1688 N N . ILE A 1 210 ? -0.057 26.055 -35.452 1.00 44.41 210 ILE A N 1
ATOM 1689 C CA . ILE A 1 210 ? -1.029 26.217 -36.524 1.00 44.41 210 ILE A CA 1
ATOM 1690 C C . ILE A 1 210 ? -2.259 26.784 -35.825 1.00 44.41 210 ILE A C 1
ATOM 1692 O O . ILE A 1 210 ? -3.057 26.043 -35.247 1.00 44.41 210 ILE A O 1
ATOM 1696 N N . ASP A 1 211 ? -2.344 28.110 -35.784 1.00 35.06 211 ASP A N 1
ATOM 1697 C CA . ASP A 1 211 ? -3.495 28.815 -35.250 1.00 35.06 211 ASP A CA 1
ATOM 1698 C C . ASP A 1 211 ? -4.631 28.702 -36.273 1.00 35.06 211 ASP A C 1
ATOM 1700 O O . ASP A 1 211 ? -4.821 29.536 -37.153 1.00 35.06 211 ASP A O 1
ATOM 1704 N N . LEU A 1 212 ? -5.380 27.599 -36.185 1.00 41.03 212 LEU A N 1
ATOM 1705 C CA . LEU A 1 212 ? -6.516 27.277 -37.061 1.00 41.03 212 LEU A CA 1
ATOM 1706 C C . LEU A 1 212 ? -7.659 28.310 -36.976 1.00 41.03 212 LEU A C 1
ATOM 1708 O O . LEU A 1 212 ? -8.667 28.159 -37.663 1.00 41.03 212 LEU A O 1
ATOM 1712 N N . ARG A 1 213 ? -7.554 29.320 -36.100 1.00 39.31 213 ARG A N 1
ATOM 1713 C CA . ARG A 1 213 ? -8.560 30.373 -35.908 1.00 39.31 213 ARG A CA 1
ATOM 1714 C C . ARG A 1 213 ? -8.336 31.615 -36.767 1.00 39.31 213 ARG A C 1
ATOM 1716 O O . ARG A 1 213 ? -9.310 32.321 -37.004 1.00 39.31 213 ARG A O 1
ATOM 1723 N N . GLU A 1 214 ? -7.124 31.860 -37.264 1.00 38.81 214 GLU A N 1
ATOM 1724 C CA . GLU A 1 214 ? -6.878 32.926 -38.253 1.00 38.81 214 GLU A CA 1
ATOM 1725 C C . GLU A 1 214 ? -7.211 32.485 -39.688 1.00 38.81 214 GLU A C 1
ATOM 1727 O O . GLU A 1 214 ? -7.244 33.304 -40.603 1.00 38.81 214 GLU A O 1
ATOM 1732 N N . TRP A 1 215 ? -7.528 31.203 -39.894 1.00 41.88 215 TRP A N 1
ATOM 1733 C CA . TRP A 1 215 ? -7.887 30.631 -41.193 1.00 41.88 215 TRP A CA 1
ATOM 1734 C C . TRP A 1 215 ? -9.346 30.903 -41.568 1.00 41.88 215 TRP A C 1
ATOM 1736 O O . TRP A 1 215 ? -10.175 30.004 -41.697 1.00 41.88 215 TRP A O 1
ATOM 1746 N N . GLY A 1 216 ? -9.653 32.180 -41.769 1.00 43.62 216 GLY A N 1
ATOM 1747 C CA . GLY A 1 216 ? -10.682 32.568 -42.721 1.00 43.62 216 GLY A CA 1
ATOM 1748 C C . GLY A 1 216 ? -10.101 32.523 -44.135 1.00 43.62 216 GLY A C 1
ATOM 1749 O O . GLY A 1 216 ? -9.013 33.040 -44.359 1.00 43.62 216 GLY A O 1
ATOM 1750 N N . VAL A 1 217 ? -10.877 31.983 -45.081 1.00 39.34 217 VAL A N 1
ATOM 1751 C CA . VAL A 1 217 ? -10.669 31.976 -46.547 1.00 39.34 217 VAL A CA 1
ATOM 1752 C C . VAL A 1 217 ? -9.974 30.721 -47.111 1.00 39.34 217 VAL A C 1
ATOM 1754 O O . VAL A 1 217 ? -8.757 30.635 -47.249 1.00 39.34 217 VAL A O 1
ATOM 1757 N N . GLU A 1 218 ? -10.817 29.777 -47.549 1.00 40.78 218 GLU A N 1
ATOM 1758 C CA . GLU A 1 218 ? -10.523 28.503 -48.236 1.00 40.78 218 GLU A CA 1
ATOM 1759 C C . GLU A 1 218 ? -9.595 28.586 -49.468 1.00 40.78 218 GLU A C 1
ATOM 1761 O O . GLU A 1 218 ? -9.116 27.554 -49.924 1.00 40.78 218 GLU A O 1
ATOM 1766 N N . SER A 1 219 ? -9.289 29.770 -50.010 1.00 43.12 219 SER A N 1
ATOM 1767 C CA . SER A 1 219 ? -8.471 29.911 -51.227 1.00 43.12 219 SER A CA 1
ATOM 1768 C C . SER A 1 219 ? -7.009 30.305 -50.991 1.00 43.12 219 SER A C 1
ATOM 1770 O O . SER A 1 219 ? -6.219 30.257 -51.931 1.00 43.12 219 SER A O 1
ATOM 1772 N N . GLN A 1 220 ? -6.630 30.695 -49.769 1.00 41.94 220 GLN A N 1
ATOM 1773 C CA . GLN A 1 220 ? -5.248 31.077 -49.422 1.00 41.94 220 GLN A CA 1
ATOM 1774 C C . GLN A 1 220 ? -4.506 29.967 -48.646 1.00 41.94 220 GLN A C 1
ATOM 1776 O O . GLN A 1 220 ? -3.279 29.970 -48.558 1.00 41.94 220 GLN A O 1
ATOM 1781 N N . ILE A 1 221 ? -5.264 28.971 -48.166 1.00 41.41 221 ILE A N 1
ATOM 1782 C CA . ILE A 1 221 ? -4.809 27.821 -47.369 1.00 41.41 221 ILE A CA 1
ATOM 1783 C C . ILE A 1 221 ? -3.867 26.914 -48.166 1.00 41.41 221 ILE A C 1
ATOM 1785 O O . ILE A 1 221 ? -2.877 26.437 -47.622 1.00 41.41 221 ILE A O 1
ATOM 1789 N N . GLU A 1 222 ? -4.119 26.709 -49.459 1.00 43.44 222 GLU A N 1
ATOM 1790 C CA . GLU A 1 222 ? -3.330 25.770 -50.262 1.00 43.44 222 GLU A CA 1
ATOM 1791 C C . GLU A 1 222 ? -1.919 26.312 -50.563 1.00 43.44 222 GLU A C 1
ATOM 1793 O O . GLU A 1 222 ? -0.947 25.563 -50.540 1.00 43.44 222 GLU A O 1
ATOM 1798 N N . GLY A 1 223 ? -1.780 27.625 -50.785 1.00 42.41 223 GLY A N 1
ATOM 1799 C CA . GLY A 1 223 ? -0.510 28.248 -51.177 1.00 42.41 223 GLY A CA 1
ATOM 1800 C C . GLY A 1 223 ? 0.515 28.315 -50.043 1.00 42.41 223 GLY A C 1
ATOM 1801 O O . GLY A 1 223 ? 1.645 27.856 -50.203 1.00 42.41 223 GLY A O 1
ATOM 1802 N N . GLU A 1 224 ? 0.123 28.833 -48.877 1.00 39.88 224 GLU A N 1
ATOM 1803 C CA . GLU A 1 224 ? 1.039 28.997 -47.736 1.00 39.88 224 GLU A CA 1
ATOM 1804 C C . GLU A 1 224 ? 1.297 27.685 -46.983 1.00 39.88 224 GLU A C 1
ATOM 1806 O O . GLU A 1 224 ? 2.401 27.466 -46.471 1.00 39.88 224 GLU A O 1
ATOM 1811 N N . PHE A 1 225 ? 0.315 26.773 -46.948 1.00 40.69 225 PHE A N 1
ATOM 1812 C CA . PHE A 1 225 ? 0.523 25.421 -46.429 1.00 40.69 225 PHE A CA 1
ATOM 1813 C C . PHE A 1 225 ? 1.525 24.660 -47.298 1.00 40.69 225 PHE A C 1
ATOM 1815 O O . PHE A 1 225 ? 2.470 24.081 -46.760 1.00 40.69 225 PHE A O 1
ATOM 1822 N N . GLN A 1 226 ? 1.392 24.715 -48.629 1.00 46.59 226 GLN A N 1
ATOM 1823 C CA . GLN A 1 226 ? 2.364 24.096 -49.529 1.00 46.59 226 GLN A CA 1
ATOM 1824 C C . GLN A 1 226 ? 3.751 24.730 -49.408 1.00 46.59 226 GLN A C 1
ATOM 1826 O O . GLN A 1 226 ? 4.742 24.003 -49.432 1.00 46.59 226 GLN A O 1
ATOM 1831 N N . GLU A 1 227 ? 3.855 26.045 -49.209 1.00 47.31 227 GLU A N 1
ATOM 1832 C CA . GLU A 1 227 ? 5.147 26.716 -49.041 1.00 47.31 227 GLU A CA 1
ATOM 1833 C C . GLU A 1 227 ? 5.839 26.332 -47.719 1.00 47.31 227 GLU A C 1
ATOM 1835 O O . GLU A 1 227 ? 7.034 26.024 -47.695 1.00 47.31 227 GLU A O 1
ATOM 1840 N N . ARG A 1 228 ? 5.091 26.249 -46.610 1.00 42.72 228 ARG A N 1
ATOM 1841 C CA . ARG A 1 228 ? 5.634 25.828 -45.306 1.00 42.72 228 ARG A CA 1
ATOM 1842 C C . ARG A 1 228 ? 5.926 24.331 -45.234 1.00 42.72 228 ARG A C 1
ATOM 1844 O O . ARG A 1 228 ? 6.943 23.964 -44.648 1.00 42.72 228 ARG A O 1
ATOM 1851 N N . VAL A 1 229 ? 5.112 23.480 -45.863 1.00 46.97 229 VAL A N 1
ATOM 1852 C CA . VAL A 1 229 ? 5.396 22.042 -46.032 1.00 46.97 229 VAL A CA 1
ATOM 1853 C C . VAL A 1 229 ? 6.629 21.843 -46.911 1.00 46.97 229 VAL A C 1
ATOM 1855 O O . VAL A 1 229 ? 7.495 21.048 -46.555 1.00 46.97 229 VAL A O 1
ATOM 1858 N N . ARG A 1 230 ? 6.778 22.618 -47.993 1.00 46.81 230 ARG A N 1
ATOM 1859 C CA . ARG A 1 230 ? 7.971 22.613 -48.853 1.00 46.81 230 ARG A CA 1
ATOM 1860 C C . ARG A 1 230 ? 9.226 23.043 -48.086 1.00 46.81 230 ARG A C 1
ATOM 1862 O O . ARG A 1 230 ? 10.268 22.420 -48.256 1.00 46.81 230 ARG A O 1
ATOM 1869 N N . ASN A 1 231 ? 9.139 24.030 -47.193 1.00 50.94 231 ASN A N 1
ATOM 1870 C CA . ASN A 1 231 ? 10.264 24.457 -46.345 1.00 50.94 231 ASN A CA 1
ATOM 1871 C C . ASN A 1 231 ? 10.632 23.421 -45.260 1.00 50.94 231 ASN A C 1
ATOM 1873 O O . ASN A 1 231 ? 11.815 23.178 -45.003 1.00 50.94 231 ASN A O 1
ATOM 1877 N N . LEU A 1 232 ? 9.635 22.752 -44.669 1.00 46.47 232 LEU A N 1
ATOM 1878 C CA . LEU A 1 232 ? 9.817 21.602 -43.764 1.00 46.47 232 LEU A CA 1
ATOM 1879 C C . LEU A 1 232 ? 10.413 20.383 -44.480 1.00 46.47 232 LEU A C 1
ATOM 1881 O O . LEU A 1 232 ? 11.154 19.596 -43.898 1.00 46.47 232 LEU A O 1
ATOM 1885 N N . ALA A 1 233 ? 10.105 20.226 -45.760 1.00 47.53 233 ALA A N 1
ATOM 1886 C CA . ALA A 1 233 ? 10.602 19.130 -46.566 1.00 47.53 233 ALA A CA 1
ATOM 1887 C C . ALA A 1 233 ? 11.980 19.400 -47.183 1.00 47.53 233 ALA A C 1
ATOM 1889 O O . ALA A 1 233 ? 12.772 18.473 -47.346 1.00 47.53 233 ALA A O 1
ATOM 1890 N N . ALA A 1 234 ? 12.310 20.666 -47.447 1.00 48.31 234 ALA A N 1
ATOM 1891 C CA . ALA A 1 234 ? 13.647 21.100 -47.842 1.00 48.31 234 ALA A CA 1
ATOM 1892 C C . ALA A 1 234 ? 14.680 20.890 -46.720 1.00 48.31 234 ALA A C 1
ATOM 1894 O O . ALA A 1 234 ? 15.848 20.632 -46.996 1.00 48.31 234 ALA A O 1
ATOM 1895 N N . THR A 1 235 ? 14.255 20.928 -45.452 1.00 50.31 235 THR A N 1
ATOM 1896 C CA . THR A 1 235 ? 15.105 20.600 -44.291 1.00 50.31 235 THR A CA 1
ATOM 1897 C C . THR A 1 235 ? 15.298 19.087 -44.090 1.00 50.31 235 THR A C 1
ATOM 1899 O O . THR A 1 235 ? 16.268 18.671 -43.461 1.00 50.31 235 THR A O 1
ATOM 1902 N N . LEU A 1 236 ? 14.443 18.252 -44.693 1.00 52.88 236 LEU A N 1
ATOM 1903 C CA . LEU A 1 236 ? 14.471 16.779 -44.679 1.00 52.88 236 LEU A CA 1
ATOM 1904 C C . LEU A 1 236 ? 15.132 16.182 -45.941 1.00 52.88 236 LEU A C 1
ATOM 1906 O O . LEU A 1 236 ? 14.822 15.060 -46.347 1.00 52.88 236 LEU A O 1
ATOM 1910 N N . ALA A 1 237 ? 16.041 16.933 -46.570 1.00 48.81 237 ALA A N 1
ATOM 1911 C CA . ALA A 1 237 ? 16.646 16.637 -47.868 1.00 48.81 237 ALA A CA 1
ATOM 1912 C C . ALA A 1 237 ? 17.443 15.313 -47.907 1.00 48.81 237 ALA A C 1
ATOM 1914 O O . ALA A 1 237 ? 18.656 15.309 -47.723 1.00 48.81 237 ALA A O 1
ATOM 1915 N N . LEU A 1 238 ? 16.744 14.191 -48.138 1.00 53.06 238 LEU A N 1
ATOM 1916 C CA . LEU A 1 238 ? 17.137 12.970 -48.875 1.00 53.06 238 LEU A CA 1
ATOM 1917 C C . LEU A 1 238 ? 15.995 11.924 -48.759 1.00 53.06 238 LEU A C 1
ATOM 1919 O O . LEU A 1 238 ? 16.064 11.026 -47.911 1.00 53.06 238 LEU A O 1
ATOM 1923 N N . PRO A 1 239 ? 14.945 12.002 -49.605 1.00 57.69 239 PRO A N 1
ATOM 1924 C CA . PRO A 1 239 ? 13.729 11.185 -49.485 1.00 57.69 239 PRO A CA 1
ATOM 1925 C C . PRO A 1 239 ? 13.994 9.672 -49.464 1.00 57.69 239 PRO A C 1
ATOM 1927 O O . PRO A 1 239 ? 13.453 8.953 -48.626 1.00 57.69 239 PRO A O 1
ATOM 1930 N N . LEU A 1 240 ? 14.918 9.179 -50.299 1.00 55.69 240 LEU A N 1
ATOM 1931 C CA . LEU A 1 240 ? 15.230 7.746 -50.392 1.00 55.69 240 LEU A CA 1
ATOM 1932 C C . LEU A 1 240 ? 15.933 7.189 -49.141 1.00 55.69 240 LEU A C 1
ATOM 1934 O O . LEU A 1 240 ? 15.613 6.092 -48.679 1.00 55.69 240 LEU A O 1
ATOM 1938 N N . LEU A 1 241 ? 16.879 7.944 -48.569 1.00 56.91 241 LEU A N 1
ATOM 1939 C CA . LEU A 1 241 ? 17.624 7.531 -47.374 1.00 56.91 241 LEU A CA 1
ATOM 1940 C C . LEU A 1 241 ? 16.735 7.589 -46.125 1.00 56.91 241 LEU A C 1
ATOM 1942 O O . LEU A 1 241 ? 16.832 6.723 -45.252 1.00 56.91 241 LEU A O 1
ATOM 1946 N N . VAL A 1 242 ? 15.856 8.592 -46.051 1.00 63.53 242 VAL A N 1
ATOM 1947 C CA . VAL A 1 242 ? 14.858 8.730 -44.984 1.00 63.53 242 VAL A CA 1
ATOM 1948 C C . VAL A 1 242 ? 13.846 7.590 -45.069 1.00 63.53 242 VAL A C 1
ATOM 1950 O O . VAL A 1 242 ? 13.644 6.903 -44.072 1.00 63.53 242 VAL A O 1
ATOM 1953 N N . CYS A 1 243 ? 13.299 7.286 -46.247 1.00 63.53 243 CYS A N 1
ATOM 1954 C CA . CYS A 1 243 ? 12.399 6.148 -46.446 1.00 63.53 243 CYS A CA 1
ATOM 1955 C C . CYS A 1 243 ? 13.059 4.804 -46.096 1.00 63.53 243 CYS A C 1
ATOM 1957 O O . CYS A 1 243 ? 12.444 3.980 -45.416 1.00 63.53 243 CYS A O 1
ATOM 1959 N N . ALA A 1 244 ? 14.329 4.596 -46.466 1.00 66.88 244 ALA A N 1
ATOM 1960 C CA . ALA A 1 244 ? 15.083 3.403 -46.080 1.00 66.88 244 ALA A CA 1
ATOM 1961 C C . ALA A 1 244 ? 15.237 3.293 -44.551 1.00 66.88 244 ALA A C 1
ATOM 1963 O O . ALA A 1 244 ? 14.902 2.255 -43.979 1.00 66.88 244 ALA A O 1
ATOM 1964 N N . LYS A 1 245 ? 15.647 4.373 -43.869 1.00 64.75 245 LYS A N 1
ATOM 1965 C CA . LYS A 1 245 ? 15.762 4.419 -42.398 1.00 64.75 245 LYS A CA 1
ATOM 1966 C C . LYS A 1 245 ? 14.415 4.262 -41.683 1.00 64.75 245 LYS A C 1
ATOM 1968 O O . LYS A 1 245 ? 14.343 3.598 -40.654 1.00 64.75 245 LYS A O 1
ATOM 1973 N N . LEU A 1 246 ? 13.337 4.834 -42.216 1.00 67.00 246 LEU A N 1
ATOM 1974 C CA . LEU A 1 246 ? 11.986 4.660 -41.677 1.00 67.00 246 LEU A CA 1
ATOM 1975 C C . LEU A 1 246 ? 11.512 3.213 -41.850 1.00 67.00 246 LEU A C 1
ATOM 1977 O O . LEU A 1 246 ? 10.910 2.649 -40.939 1.00 67.00 246 LEU A O 1
ATOM 1981 N N . SER A 1 247 ? 11.834 2.578 -42.979 1.00 71.31 247 SER A N 1
ATOM 1982 C CA . SER A 1 247 ? 11.474 1.183 -43.231 1.00 71.31 247 SER A CA 1
ATOM 1983 C C . SER A 1 247 ? 12.190 0.211 -42.284 1.00 71.31 247 SER A C 1
ATOM 1985 O O . SER A 1 247 ? 11.541 -0.693 -41.751 1.00 71.31 247 SER A O 1
ATOM 1987 N N . THR A 1 248 ? 13.480 0.426 -41.997 1.00 73.19 248 THR A N 1
ATOM 1988 C CA . THR A 1 248 ? 14.231 -0.376 -41.015 1.00 73.19 248 THR A CA 1
ATOM 1989 C C . THR A 1 248 ? 13.733 -0.111 -39.595 1.00 73.19 248 THR A C 1
ATOM 1991 O O . THR A 1 248 ? 13.558 -1.045 -38.811 1.00 73.19 248 THR A O 1
ATOM 1994 N N . LEU A 1 249 ? 13.382 1.138 -39.272 1.00 71.50 249 LEU A N 1
ATOM 1995 C CA . LEU A 1 249 ? 12.793 1.496 -37.982 1.00 71.50 249 LEU A CA 1
ATOM 1996 C C . LEU A 1 249 ? 11.440 0.794 -37.742 1.00 71.50 249 LEU A C 1
ATOM 1998 O O . LEU A 1 249 ? 11.193 0.237 -36.669 1.00 71.50 249 LEU A O 1
ATOM 2002 N N . ILE A 1 250 ? 10.575 0.765 -38.759 1.00 75.00 250 ILE A N 1
ATOM 2003 C CA . ILE A 1 250 ? 9.263 0.105 -38.702 1.00 75.00 250 ILE A CA 1
ATOM 2004 C C . ILE A 1 250 ? 9.396 -1.416 -38.607 1.00 75.00 250 ILE A C 1
ATOM 2006 O O . ILE A 1 250 ? 8.690 -2.045 -37.814 1.00 75.00 250 ILE A O 1
ATOM 2010 N N . ARG A 1 251 ? 10.250 -2.018 -39.442 1.00 77.88 251 ARG A N 1
ATOM 2011 C CA . ARG A 1 251 ? 10.322 -3.478 -39.595 1.00 77.88 251 ARG A CA 1
ATOM 2012 C C . ARG A 1 251 ? 11.169 -4.150 -38.520 1.00 77.88 251 ARG A C 1
ATOM 2014 O O . ARG A 1 251 ? 10.839 -5.262 -38.114 1.00 77.88 251 ARG A O 1
ATOM 2021 N N . GLU A 1 252 ? 12.216 -3.488 -38.036 1.00 76.00 252 GLU A N 1
ATOM 2022 C CA . GLU A 1 252 ? 13.216 -4.115 -37.167 1.00 76.00 252 GLU A CA 1
ATOM 2023 C C . GLU A 1 252 ? 13.242 -3.496 -35.769 1.00 76.00 252 GLU A C 1
ATOM 2025 O O . GLU A 1 252 ? 13.023 -4.206 -34.784 1.00 76.00 252 GLU A O 1
ATOM 2030 N N . THR A 1 253 ? 13.447 -2.180 -35.646 1.00 73.44 253 THR A N 1
ATOM 2031 C CA . THR A 1 253 ? 13.754 -1.576 -34.336 1.00 73.44 253 THR A CA 1
ATOM 2032 C C . THR A 1 253 ? 12.536 -1.491 -33.412 1.00 73.44 253 THR A C 1
ATOM 2034 O O . THR A 1 253 ? 12.640 -1.858 -32.238 1.00 73.44 253 THR A O 1
ATOM 2037 N N . ILE A 1 254 ? 11.361 -1.087 -33.915 1.00 76.25 254 ILE A N 1
ATOM 2038 C CA . ILE A 1 254 ? 10.127 -1.025 -33.111 1.00 76.25 254 ILE A CA 1
ATOM 2039 C C . ILE A 1 254 ? 9.677 -2.433 -32.671 1.00 76.25 254 ILE A C 1
ATOM 2041 O O . ILE A 1 254 ? 9.407 -2.623 -31.478 1.00 76.25 254 ILE A O 1
ATOM 2045 N N . PRO A 1 255 ? 9.602 -3.452 -33.555 1.00 83.44 255 PRO A N 1
ATOM 2046 C CA . PRO A 1 255 ? 9.255 -4.811 -33.144 1.00 83.44 255 PRO A CA 1
ATOM 2047 C C . PRO A 1 255 ? 10.284 -5.433 -32.196 1.00 83.44 255 PRO A C 1
ATOM 2049 O O . PRO A 1 255 ? 9.888 -6.089 -31.231 1.00 83.44 255 PRO A O 1
ATOM 2052 N N . ALA A 1 256 ? 11.585 -5.205 -32.411 1.00 76.00 256 ALA A N 1
ATOM 2053 C CA . ALA A 1 256 ? 12.629 -5.671 -31.500 1.00 76.00 256 ALA A CA 1
ATOM 2054 C C . ALA A 1 256 ? 12.499 -5.025 -30.114 1.00 76.00 256 ALA A C 1
ATOM 2056 O O . ALA A 1 256 ? 12.545 -5.731 -29.106 1.00 76.00 256 ALA A O 1
ATOM 2057 N N . ALA A 1 257 ? 12.241 -3.714 -30.049 1.00 75.62 257 ALA A N 1
ATOM 2058 C CA . ALA A 1 257 ? 11.984 -3.015 -28.793 1.00 75.62 257 ALA A CA 1
ATOM 2059 C C . ALA A 1 257 ? 10.753 -3.588 -28.076 1.00 75.62 257 ALA A C 1
ATOM 2061 O O . ALA A 1 257 ? 10.839 -3.917 -26.895 1.00 75.62 257 ALA A O 1
ATOM 2062 N N . LYS A 1 258 ? 9.639 -3.806 -28.791 1.00 81.88 258 LYS A N 1
ATOM 2063 C CA . LYS A 1 258 ? 8.434 -4.457 -28.246 1.00 81.88 258 LYS A CA 1
ATOM 2064 C C . LYS A 1 258 ? 8.745 -5.833 -27.661 1.00 81.88 258 LYS A C 1
ATOM 2066 O O . LYS A 1 258 ? 8.390 -6.097 -26.513 1.00 81.88 258 LYS A O 1
ATOM 2071 N N . ARG A 1 259 ? 9.452 -6.688 -28.407 1.00 85.44 259 ARG A N 1
ATOM 2072 C CA . ARG A 1 259 ? 9.857 -8.027 -27.946 1.00 85.44 259 ARG A CA 1
ATOM 2073 C C . ARG A 1 259 ? 10.741 -7.947 -26.704 1.00 85.44 259 ARG A C 1
ATOM 2075 O O . ARG A 1 259 ? 10.450 -8.623 -25.725 1.00 85.44 259 ARG A O 1
ATOM 2082 N N . HIS A 1 260 ? 11.755 -7.083 -26.709 1.00 83.56 260 HIS A N 1
ATOM 2083 C CA . HIS A 1 260 ? 12.638 -6.886 -25.561 1.00 83.56 260 HIS A CA 1
ATOM 2084 C C . HIS A 1 260 ? 11.855 -6.430 -24.323 1.00 83.56 260 HIS A C 1
ATOM 2086 O O . HIS A 1 260 ? 11.982 -7.038 -23.262 1.00 83.56 260 HIS A O 1
ATOM 2092 N N . THR A 1 261 ? 10.983 -5.422 -24.460 1.00 83.69 261 THR A N 1
ATOM 2093 C CA . THR A 1 261 ? 10.138 -4.978 -23.341 1.00 83.69 261 THR A CA 1
ATOM 2094 C C . THR A 1 261 ? 9.241 -6.099 -22.824 1.00 83.69 261 THR A C 1
ATOM 2096 O O . THR A 1 261 ? 9.155 -6.272 -21.616 1.00 83.69 261 THR A O 1
ATOM 2099 N N . ALA A 1 262 ? 8.636 -6.900 -23.709 1.00 87.44 262 ALA A N 1
ATOM 2100 C CA . ALA A 1 262 ? 7.728 -7.981 -23.335 1.00 87.44 262 ALA A CA 1
ATOM 2101 C C . ALA A 1 262 ? 8.443 -9.135 -22.616 1.00 87.44 262 ALA A C 1
ATOM 2103 O O . ALA A 1 262 ? 7.897 -9.719 -21.682 1.00 87.44 262 ALA A O 1
ATOM 2104 N N . VAL A 1 263 ? 9.667 -9.467 -23.034 1.00 89.56 263 VAL A N 1
ATOM 2105 C CA . VAL A 1 263 ? 10.485 -10.490 -22.369 1.00 89.56 263 VAL A CA 1
ATOM 2106 C C . VAL A 1 263 ? 10.863 -10.025 -20.967 1.00 89.56 263 VAL A C 1
ATOM 2108 O O . VAL A 1 263 ? 10.650 -10.764 -20.007 1.00 89.56 263 VAL A O 1
ATOM 2111 N N . VAL A 1 264 ? 11.371 -8.796 -20.830 1.00 86.75 264 VAL A N 1
ATOM 2112 C CA . VAL A 1 264 ? 11.774 -8.262 -19.522 1.00 86.75 264 VAL A CA 1
ATOM 2113 C C . VAL A 1 264 ? 10.572 -8.187 -18.583 1.00 86.75 264 VAL A C 1
ATOM 2115 O O . VAL A 1 264 ? 10.648 -8.728 -17.482 1.00 86.75 264 VAL A O 1
ATOM 2118 N N . THR A 1 265 ? 9.446 -7.613 -19.023 1.00 86.25 265 THR A N 1
ATOM 2119 C CA . THR A 1 265 ? 8.245 -7.490 -18.182 1.00 86.25 265 THR A CA 1
ATOM 2120 C C . THR A 1 265 ? 7.697 -8.843 -17.755 1.00 86.25 265 THR A C 1
ATOM 2122 O O . THR A 1 265 ? 7.401 -9.022 -16.581 1.00 86.25 265 THR A O 1
ATOM 2125 N N . LYS A 1 266 ? 7.636 -9.843 -18.641 1.00 88.06 266 LYS A N 1
ATOM 2126 C CA . LYS A 1 266 ? 7.137 -11.181 -18.283 1.00 88.06 266 LYS A CA 1
ATOM 2127 C C . LYS A 1 266 ? 7.917 -11.825 -17.129 1.00 88.06 266 LYS A C 1
ATOM 2129 O O . LYS A 1 266 ? 7.342 -12.567 -16.336 1.00 88.06 266 LYS A O 1
ATOM 2134 N N . HIS A 1 267 ? 9.221 -11.567 -17.029 1.00 85.69 267 HIS A N 1
ATOM 2135 C CA . HIS A 1 267 ? 10.060 -12.121 -15.963 1.00 85.69 267 HIS A CA 1
ATOM 2136 C C . HIS A 1 267 ? 10.043 -11.292 -14.673 1.00 85.69 267 HIS A C 1
ATOM 2138 O O . HIS A 1 267 ? 10.260 -11.844 -13.587 1.00 85.69 267 HIS A O 1
ATOM 2144 N N . THR A 1 268 ? 9.798 -9.986 -14.773 1.00 87.56 268 THR A N 1
ATOM 2145 C CA . THR A 1 268 ? 9.888 -9.054 -13.644 1.00 87.56 268 THR A CA 1
ATOM 2146 C C . THR A 1 268 ? 8.543 -8.631 -13.068 1.00 87.56 268 THR A C 1
ATOM 2148 O O . THR A 1 268 ? 8.527 -8.153 -11.940 1.00 87.56 268 THR A O 1
ATOM 2151 N N . GLN A 1 269 ? 7.433 -8.846 -13.770 1.00 86.31 269 GLN A N 1
ATOM 2152 C CA . GLN A 1 269 ? 6.083 -8.506 -13.317 1.00 86.31 269 GLN A CA 1
ATOM 2153 C C . GLN A 1 269 ? 5.742 -9.087 -11.942 1.00 86.31 269 GLN A C 1
ATOM 2155 O O . GLN A 1 269 ? 6.294 -10.106 -11.503 1.00 86.31 269 GLN A O 1
ATOM 2160 N N . GLN A 1 270 ? 4.805 -8.421 -11.266 1.00 87.19 270 GLN A N 1
ATOM 2161 C CA . GLN A 1 270 ? 4.207 -8.917 -10.032 1.00 87.19 270 GLN A CA 1
ATOM 2162 C C . GLN A 1 270 ? 3.612 -10.334 -10.204 1.00 87.19 270 GLN A C 1
ATOM 2164 O O . GLN A 1 270 ? 3.145 -10.693 -11.290 1.00 87.19 270 GLN A O 1
ATOM 2169 N N . PRO A 1 271 ? 3.617 -11.165 -9.144 1.00 86.44 271 PRO A N 1
ATOM 2170 C CA . PRO A 1 271 ? 3.060 -12.509 -9.200 1.00 86.44 271 PRO A CA 1
ATOM 2171 C C . PRO A 1 271 ? 1.570 -12.489 -9.552 1.00 86.44 271 PRO A C 1
ATOM 2173 O O . PRO A 1 271 ? 0.796 -11.680 -9.039 1.00 86.44 271 PRO A O 1
ATOM 2176 N N . GLY A 1 272 ? 1.161 -13.434 -10.400 1.00 85.94 272 GLY A N 1
ATOM 2177 C CA . GLY A 1 272 ? -0.235 -13.621 -10.780 1.00 85.94 272 GLY A CA 1
ATOM 2178 C C . GLY A 1 272 ? -1.134 -14.039 -9.610 1.00 85.94 272 GLY A C 1
ATOM 2179 O O . GLY A 1 272 ? -0.678 -14.358 -8.507 1.00 85.94 272 GLY A O 1
ATOM 2180 N N . PHE A 1 273 ? -2.441 -14.086 -9.875 1.00 85.19 273 PHE A N 1
ATOM 2181 C CA . PHE A 1 273 ? -3.468 -14.382 -8.872 1.00 85.19 273 PHE A CA 1
ATOM 2182 C C . PHE A 1 273 ? -3.211 -15.700 -8.125 1.00 85.19 273 PHE A C 1
ATOM 2184 O O . PHE A 1 273 ? -3.155 -15.715 -6.898 1.00 85.19 273 PHE A O 1
ATOM 2191 N N . LEU A 1 274 ? -2.960 -16.788 -8.859 1.00 87.06 274 LEU A N 1
ATOM 2192 C CA . LEU A 1 274 ? -2.724 -18.105 -8.261 1.00 87.06 274 LEU A CA 1
ATOM 2193 C C . LEU A 1 274 ? -1.500 -18.101 -7.340 1.00 87.06 274 LEU A C 1
ATOM 2195 O O . LEU A 1 274 ? -1.579 -18.578 -6.218 1.00 87.06 274 LEU A O 1
ATOM 2199 N N . THR A 1 275 ? -0.389 -17.491 -7.754 1.00 87.31 275 THR A N 1
ATOM 2200 C CA . THR A 1 275 ? 0.816 -17.384 -6.913 1.00 87.31 275 THR A CA 1
ATOM 2201 C C . THR A 1 275 ? 0.614 -16.535 -5.666 1.00 87.31 275 THR A C 1
ATOM 2203 O O . THR A 1 275 ? 1.199 -16.822 -4.628 1.00 87.31 275 THR A O 1
ATOM 2206 N N . ARG A 1 276 ? -0.218 -15.494 -5.741 1.00 87.94 276 ARG A N 1
ATOM 2207 C CA . ARG A 1 276 ? -0.461 -14.590 -4.615 1.00 87.94 276 ARG A CA 1
ATOM 2208 C C . ARG A 1 276 ? -1.415 -15.191 -3.585 1.00 87.94 276 ARG A C 1
ATOM 2210 O O . ARG A 1 276 ? -1.228 -14.984 -2.388 1.00 87.94 276 ARG A O 1
ATOM 2217 N N . PHE A 1 277 ? -2.428 -15.916 -4.054 1.00 89.38 277 PHE A N 1
ATOM 2218 C CA . PHE A 1 277 ? -3.540 -16.377 -3.228 1.00 89.38 277 PHE A CA 1
ATOM 2219 C C . PHE A 1 277 ? -3.563 -17.886 -2.991 1.00 89.38 277 PHE A C 1
ATOM 2221 O O . PHE A 1 277 ? -4.434 -18.335 -2.257 1.00 89.38 277 PHE A O 1
ATOM 2228 N N . TRP A 1 278 ? -2.608 -18.673 -3.506 1.00 92.50 278 TRP A N 1
ATOM 2229 C CA . TRP A 1 278 ? -2.556 -20.109 -3.202 1.00 92.50 278 TRP A CA 1
ATOM 2230 C C . TRP A 1 278 ? -2.582 -20.431 -1.697 1.00 92.50 278 TRP A C 1
ATOM 2232 O O . TRP A 1 278 ? -3.260 -21.399 -1.365 1.00 92.50 278 TRP A O 1
ATOM 2242 N N . PRO A 1 279 ? -1.951 -19.667 -0.769 1.00 88.19 279 PRO A N 1
ATOM 2243 C CA . PRO A 1 279 ? -2.023 -20.012 0.651 1.00 88.19 279 PRO A CA 1
ATOM 2244 C C . PRO A 1 279 ? -3.450 -19.860 1.183 1.00 88.19 279 PRO A C 1
ATOM 2246 O O . PRO A 1 279 ? -3.922 -20.686 1.957 1.00 88.19 279 PRO A O 1
ATOM 2249 N N . LEU A 1 280 ? -4.158 -18.827 0.716 1.00 87.88 280 LEU A N 1
ATOM 2250 C CA . LEU A 1 280 ? -5.552 -18.583 1.066 1.00 87.88 280 LEU A CA 1
ATOM 2251 C C . LEU A 1 280 ? -6.476 -19.621 0.423 1.00 87.88 280 LEU A C 1
ATOM 2253 O O . LEU A 1 280 ? -7.378 -20.110 1.087 1.00 87.88 280 LEU A O 1
ATOM 2257 N N . LEU A 1 281 ? -6.240 -19.984 -0.839 1.00 89.06 281 LEU A N 1
ATOM 2258 C CA . LEU A 1 281 ? -6.996 -21.029 -1.532 1.00 89.06 281 LEU A CA 1
ATOM 2259 C C . LEU A 1 281 ? -6.787 -22.392 -0.868 1.00 89.06 281 LEU A C 1
ATOM 2261 O O . LEU A 1 281 ? -7.750 -23.122 -0.686 1.00 89.06 281 LEU A O 1
ATOM 2265 N N . ALA A 1 282 ? -5.560 -22.711 -0.452 1.00 89.50 282 ALA A N 1
ATOM 2266 C CA . ALA A 1 282 ? -5.257 -23.928 0.290 1.00 89.50 282 ALA A CA 1
ATOM 2267 C C . ALA A 1 282 ? -5.952 -23.931 1.657 1.00 89.50 282 ALA A C 1
ATOM 2269 O O . ALA A 1 282 ? -6.587 -24.918 2.008 1.00 89.50 282 ALA A O 1
ATOM 2270 N N . ALA A 1 283 ? -5.902 -22.820 2.400 1.00 88.88 283 ALA A N 1
ATOM 2271 C CA . ALA A 1 283 ? -6.615 -22.691 3.669 1.00 88.88 283 ALA A CA 1
ATOM 2272 C C . ALA A 1 283 ? -8.139 -22.789 3.484 1.00 88.88 283 ALA A C 1
ATOM 2274 O O . ALA A 1 283 ? -8.808 -23.488 4.236 1.00 88.88 283 ALA A O 1
ATOM 2275 N N . CYS A 1 284 ? -8.689 -22.142 2.458 1.00 88.81 284 CYS A N 1
ATOM 2276 C CA . CYS A 1 284 ? -10.106 -22.212 2.122 1.00 88.81 284 CYS A CA 1
ATOM 2277 C C . CYS A 1 284 ? -10.516 -23.628 1.698 1.00 88.81 284 CYS A C 1
ATOM 2279 O O . CYS A 1 284 ? -11.568 -24.099 2.101 1.00 88.81 284 CYS A O 1
ATOM 2281 N N . LEU A 1 285 ? -9.678 -24.350 0.960 1.00 91.88 285 LEU A N 1
ATOM 2282 C CA . LEU A 1 285 ? -9.957 -25.736 0.595 1.00 91.88 285 LEU A CA 1
ATOM 2283 C C . LEU A 1 285 ? -9.908 -26.670 1.815 1.00 91.88 285 LEU A C 1
ATOM 2285 O O . LEU A 1 285 ? -10.757 -27.546 1.945 1.00 91.88 285 LEU A O 1
ATOM 2289 N N . LEU A 1 286 ? -8.934 -26.477 2.710 1.00 91.06 286 LEU A N 1
ATOM 2290 C CA . LEU A 1 286 ? -8.701 -27.359 3.857 1.00 91.06 286 LEU A CA 1
ATOM 2291 C C . LEU A 1 286 ? -9.688 -27.111 5.009 1.00 91.06 286 LEU A C 1
ATOM 2293 O O . LEU A 1 286 ? -10.142 -28.056 5.647 1.00 91.06 286 LEU A O 1
ATOM 2297 N N . TYR A 1 287 ? -10.027 -25.845 5.266 1.00 89.94 287 TYR A N 1
ATOM 2298 C CA . TYR A 1 287 ? -10.875 -25.426 6.389 1.00 89.94 287 TYR A CA 1
ATOM 2299 C C . TYR A 1 287 ? -12.248 -24.908 5.962 1.00 89.94 287 TYR A C 1
ATOM 2301 O O . TYR A 1 287 ? -13.147 -24.809 6.793 1.00 89.94 287 TYR A O 1
ATOM 2309 N N . GLY A 1 288 ? -12.444 -24.558 4.692 1.00 87.19 288 GLY A N 1
ATOM 2310 C CA . GLY A 1 288 ? -13.718 -24.035 4.198 1.00 87.19 288 GLY A CA 1
ATOM 2311 C C . GLY A 1 288 ? -14.872 -25.015 4.391 1.00 87.19 288 GLY A C 1
ATOM 2312 O O . GLY A 1 288 ? -15.876 -24.598 4.967 1.00 87.19 288 GLY A O 1
ATOM 2313 N N . PRO A 1 289 ? -14.748 -26.302 4.007 1.00 88.19 289 PRO A N 1
ATOM 2314 C CA . PRO A 1 289 ? -15.829 -27.269 4.182 1.00 88.19 289 PRO A CA 1
ATOM 2315 C C . PRO A 1 289 ? -16.224 -27.470 5.649 1.00 88.19 289 PRO A C 1
ATOM 2317 O O . PRO A 1 289 ? -17.407 -27.417 5.972 1.00 88.19 289 PRO A O 1
ATOM 2320 N N . SER A 1 290 ? -15.252 -27.623 6.554 1.00 86.31 290 SER A N 1
ATOM 2321 C CA . SER A 1 290 ? -15.521 -27.813 7.985 1.00 86.31 290 SER A CA 1
ATOM 2322 C C . SER A 1 290 ? -16.093 -26.557 8.638 1.00 86.31 290 SER A C 1
ATOM 2324 O O . SER A 1 290 ? -17.065 -26.644 9.381 1.00 86.31 290 SER A O 1
ATOM 2326 N N . THR A 1 291 ? -15.554 -25.377 8.318 1.00 83.12 291 THR A N 1
ATOM 2327 C CA . THR A 1 291 ? -16.044 -24.100 8.861 1.00 83.12 291 THR A CA 1
ATOM 2328 C C . THR A 1 291 ? -17.451 -23.793 8.358 1.00 83.12 291 THR A C 1
ATOM 2330 O O . THR A 1 291 ? -18.300 -23.395 9.144 1.00 83.12 291 THR A O 1
ATOM 2333 N N . THR A 1 292 ? -17.726 -24.020 7.071 1.00 83.56 292 THR A N 1
ATOM 2334 C CA . THR A 1 292 ? -19.050 -23.777 6.474 1.00 83.56 292 THR A CA 1
ATOM 2335 C C . THR A 1 292 ? -20.076 -24.780 6.992 1.00 83.56 292 THR A C 1
ATOM 2337 O O . THR A 1 292 ? -21.177 -24.383 7.361 1.00 83.56 292 THR A O 1
ATOM 2340 N N . SER A 1 293 ? -19.708 -26.061 7.093 1.00 84.69 293 SER A N 1
ATOM 2341 C CA . SER A 1 293 ? -20.573 -27.091 7.677 1.00 84.69 293 SER A CA 1
ATOM 2342 C C . SER A 1 293 ? -20.903 -26.780 9.136 1.00 84.69 293 SER A C 1
ATOM 2344 O O . SER A 1 293 ? -22.069 -26.839 9.508 1.00 84.69 293 SER A O 1
ATOM 2346 N N . ASN A 1 294 ? -19.909 -26.389 9.940 1.00 82.88 294 ASN A N 1
ATOM 2347 C CA . ASN A 1 294 ? -20.113 -26.003 11.338 1.00 82.88 294 ASN A CA 1
ATOM 2348 C C . ASN A 1 294 ? -20.944 -24.719 11.477 1.00 82.88 294 ASN A C 1
ATOM 2350 O O . ASN A 1 294 ? -21.725 -24.591 12.414 1.00 82.88 294 ASN A O 1
ATOM 2354 N N . LEU A 1 295 ? -20.786 -23.757 10.563 1.00 84.56 295 LEU A N 1
ATOM 2355 C CA . LEU A 1 295 ? -21.558 -22.513 10.564 1.00 84.56 295 LEU A CA 1
ATOM 2356 C C . LEU A 1 295 ? -23.041 -22.777 10.275 1.00 84.56 295 LEU A C 1
ATOM 2358 O O . LEU A 1 295 ? -23.905 -22.206 10.933 1.00 84.56 295 LEU A O 1
ATOM 2362 N N . ILE A 1 296 ? -23.328 -23.652 9.308 1.00 84.44 296 ILE A N 1
ATOM 2363 C CA . ILE A 1 296 ? -24.697 -24.025 8.936 1.00 84.44 296 ILE A CA 1
ATOM 2364 C C . ILE A 1 296 ? -25.329 -24.891 10.031 1.00 84.44 296 ILE A C 1
ATOM 2366 O O . ILE A 1 296 ? -26.466 -24.641 10.428 1.00 84.44 296 ILE A O 1
ATOM 2370 N N . SER A 1 297 ? -24.600 -25.875 10.569 1.00 87.25 297 SER A N 1
ATOM 2371 C CA . SER A 1 297 ? -25.127 -26.749 11.624 1.00 87.25 297 SER A CA 1
ATOM 2372 C C . SER A 1 297 ? -25.407 -25.996 12.923 1.00 87.25 297 SER A C 1
ATOM 2374 O O . SER A 1 297 ? -26.369 -26.313 13.611 1.00 87.25 297 SER A O 1
ATOM 2376 N N . ASN A 1 298 ? -24.600 -24.981 13.245 1.00 86.19 298 ASN A N 1
ATOM 2377 C CA . ASN A 1 298 ? -24.675 -24.259 14.516 1.00 86.19 298 ASN A CA 1
ATOM 2378 C C . ASN A 1 298 ? -25.337 -22.880 14.377 1.00 86.19 298 ASN A C 1
ATOM 2380 O O . ASN A 1 298 ? -25.123 -22.020 15.229 1.00 86.19 298 ASN A O 1
ATOM 2384 N N . HIS A 1 299 ? -26.112 -22.638 13.315 1.00 83.75 299 HIS A N 1
ATOM 2385 C CA . HIS A 1 299 ? -26.748 -21.339 13.076 1.00 83.75 299 HIS A CA 1
ATOM 2386 C C . HIS A 1 299 ? -27.632 -20.886 14.252 1.00 83.75 299 HIS A C 1
ATOM 2388 O O . HIS A 1 299 ? -27.568 -19.717 14.632 1.00 83.75 299 HIS A O 1
ATOM 2394 N N . ASP A 1 300 ? -28.357 -21.811 14.888 1.00 85.75 300 ASP A N 1
ATOM 2395 C CA . ASP A 1 300 ? -29.153 -21.537 16.090 1.00 85.75 300 ASP A CA 1
ATOM 2396 C C . ASP A 1 300 ? -28.274 -21.120 17.274 1.00 85.75 300 ASP A C 1
ATOM 2398 O O . ASP A 1 300 ? -28.533 -20.105 17.915 1.00 85.75 300 ASP A O 1
ATOM 2402 N N . ALA A 1 301 ? -27.168 -21.832 17.507 1.00 86.75 301 ALA A N 1
ATOM 2403 C CA . ALA A 1 301 ? -26.214 -21.498 18.564 1.00 86.75 301 ALA A CA 1
ATOM 2404 C C . ALA A 1 301 ? -25.507 -20.155 18.307 1.00 86.75 301 ALA A C 1
ATOM 2406 O O . ALA A 1 301 ? -25.181 -19.432 19.244 1.00 86.75 301 ALA A O 1
ATOM 2407 N N . ILE A 1 302 ? -25.278 -19.787 17.043 1.00 85.81 302 ILE A N 1
ATOM 2408 C CA . ILE A 1 302 ? -24.714 -18.483 16.667 1.00 85.81 302 ILE A CA 1
ATOM 2409 C C . ILE A 1 302 ? -25.743 -17.373 16.880 1.00 85.81 302 ILE A C 1
ATOM 2411 O O . ILE A 1 302 ? -25.387 -16.306 17.381 1.00 85.81 302 ILE A O 1
ATOM 2415 N N . ALA A 1 303 ? -27.007 -17.609 16.523 1.00 88.81 303 ALA A N 1
ATOM 2416 C CA . ALA A 1 303 ? -28.092 -16.668 16.774 1.00 88.81 303 ALA A CA 1
ATOM 2417 C C . ALA A 1 303 ? -28.301 -16.458 18.281 1.00 88.81 303 ALA A C 1
ATOM 2419 O O . ALA A 1 303 ? -28.428 -15.319 18.733 1.00 88.81 303 ALA A O 1
ATOM 2420 N N . GLU A 1 304 ? -28.251 -17.534 19.064 1.00 91.88 304 GLU A N 1
ATOM 2421 C CA . GLU A 1 304 ? -28.294 -17.489 20.522 1.00 91.88 304 GLU A CA 1
ATOM 2422 C C . GLU A 1 304 ? -27.072 -16.759 21.096 1.00 91.88 304 GLU A C 1
ATOM 2424 O O . GLU A 1 304 ? -27.229 -15.838 21.895 1.00 91.88 304 GLU A O 1
ATOM 2429 N N . TRP A 1 305 ? -25.859 -17.060 20.623 1.00 91.25 305 TRP A N 1
ATOM 2430 C CA . TRP A 1 305 ? -24.644 -16.355 21.035 1.00 91.25 305 TRP A CA 1
ATOM 2431 C C . TRP A 1 305 ? -24.712 -14.857 20.716 1.00 91.25 305 TRP A C 1
ATOM 2433 O O . TRP A 1 305 ? -24.357 -14.045 21.567 1.00 91.25 305 TRP A O 1
ATOM 2443 N N . LEU A 1 306 ? -25.196 -14.470 19.531 1.00 90.94 306 LEU A N 1
ATOM 2444 C CA . LEU A 1 306 ? -25.386 -13.067 19.148 1.00 90.94 306 LEU A CA 1
ATOM 2445 C C . LEU A 1 306 ? -26.416 -12.381 20.048 1.00 90.94 306 LEU A C 1
ATOM 2447 O O . LEU A 1 306 ? -26.196 -11.253 20.494 1.00 90.94 306 LEU A O 1
ATOM 2451 N N . ARG A 1 307 ? -27.526 -13.061 20.344 1.00 93.06 307 ARG A N 1
ATOM 2452 C CA . ARG A 1 307 ? -28.561 -12.546 21.238 1.00 93.06 307 ARG A CA 1
ATOM 2453 C C . ARG A 1 307 ? -28.010 -12.321 22.650 1.00 93.06 307 ARG A C 1
ATOM 2455 O O . ARG A 1 307 ? -28.133 -11.213 23.163 1.00 93.06 307 ARG A O 1
ATOM 2462 N N . LEU A 1 308 ? -27.349 -13.318 23.233 1.00 90.94 308 LEU A N 1
ATOM 2463 C CA . LEU A 1 308 ? -26.837 -13.264 24.607 1.00 90.94 308 LEU A CA 1
ATOM 2464 C C . LEU A 1 308 ? -25.608 -12.351 24.754 1.00 90.94 308 LEU A C 1
ATOM 2466 O O . LEU A 1 308 ? -25.477 -11.623 25.729 1.00 90.94 308 LEU A O 1
ATOM 2470 N N . ASN A 1 309 ? -24.685 -12.351 23.789 1.00 91.62 309 ASN A N 1
ATOM 2471 C CA . ASN A 1 309 ? -23.408 -11.644 23.947 1.00 91.62 309 ASN A CA 1
ATOM 2472 C C . ASN A 1 309 ? -23.396 -10.255 23.316 1.00 91.62 309 ASN A C 1
ATOM 2474 O O . ASN A 1 309 ? -22.659 -9.393 23.788 1.00 91.62 309 ASN A O 1
ATOM 2478 N N . VAL A 1 310 ? -24.167 -10.013 22.254 1.00 89.75 310 VAL A N 1
ATOM 2479 C CA . VAL A 1 310 ? -24.166 -8.715 21.561 1.00 89.75 310 VAL A CA 1
ATOM 2480 C C . VAL A 1 310 ? -25.413 -7.920 21.911 1.00 89.75 310 VAL A C 1
ATOM 2482 O O . VAL A 1 310 ? -25.295 -6.782 22.363 1.00 89.75 310 VAL A O 1
ATOM 2485 N N . VAL A 1 311 ? -26.602 -8.506 21.737 1.00 93.25 311 VAL A N 1
ATOM 2486 C CA . VAL A 1 311 ? -27.865 -7.789 21.965 1.00 93.25 311 VAL A CA 1
ATOM 2487 C C . VAL A 1 311 ? -28.071 -7.512 23.450 1.00 93.25 311 VAL A C 1
ATOM 2489 O O . VAL A 1 311 ? -28.273 -6.358 23.825 1.00 93.25 311 VAL A O 1
ATOM 2492 N N . GLU A 1 312 ? -27.969 -8.524 24.311 1.00 91.94 312 GLU A N 1
ATOM 2493 C CA . GLU A 1 312 ? -28.137 -8.332 25.756 1.00 91.94 312 GLU A CA 1
ATOM 2494 C C . GLU A 1 312 ? -27.039 -7.455 26.357 1.00 91.94 312 GLU A C 1
ATOM 2496 O O . GLU A 1 312 ? -27.349 -6.583 27.166 1.00 91.94 312 GLU A O 1
ATOM 2501 N N . THR A 1 313 ? -25.789 -7.573 25.901 1.00 91.00 313 THR A N 1
ATOM 2502 C CA . THR A 1 313 ? -24.712 -6.660 26.319 1.00 91.00 313 THR A CA 1
ATOM 2503 C C . THR A 1 313 ? -24.990 -5.219 25.893 1.00 91.00 313 THR A C 1
ATOM 2505 O O . THR A 1 313 ? -24.771 -4.304 26.683 1.00 91.00 313 THR A O 1
ATOM 2508 N N . ALA A 1 314 ? -25.511 -4.983 24.684 1.00 89.19 314 ALA A N 1
ATOM 2509 C CA . ALA A 1 314 ? -25.875 -3.639 24.234 1.00 89.19 314 ALA A CA 1
ATOM 2510 C C . ALA A 1 314 ? -27.059 -3.065 25.031 1.00 89.19 314 ALA A C 1
ATOM 2512 O O . ALA A 1 314 ? -27.021 -1.905 25.447 1.00 89.19 314 ALA A O 1
ATOM 2513 N N . ILE A 1 315 ? -28.088 -3.879 25.293 1.00 92.38 315 ILE A N 1
ATOM 2514 C CA . ILE A 1 315 ? -29.236 -3.494 26.127 1.00 92.38 315 ILE A CA 1
ATOM 2515 C C . ILE A 1 315 ? -28.779 -3.208 27.560 1.00 92.38 315 ILE A C 1
ATOM 2517 O O . ILE A 1 315 ? -29.180 -2.198 28.138 1.00 92.38 315 ILE A O 1
ATOM 2521 N N . GLY A 1 316 ? -27.931 -4.066 28.127 1.00 90.19 316 GLY A N 1
ATOM 2522 C CA . GLY A 1 316 ? -27.361 -3.916 29.462 1.00 90.19 316 GLY A CA 1
ATOM 2523 C C . GLY A 1 316 ? -26.475 -2.681 29.568 1.00 90.19 316 GLY A C 1
ATOM 2524 O O . GLY A 1 316 ? -26.601 -1.924 30.527 1.00 90.19 316 GLY A O 1
ATOM 2525 N N . PHE A 1 317 ? -25.648 -2.411 28.556 1.00 89.00 317 PHE A N 1
ATOM 2526 C CA . PHE A 1 317 ? -24.874 -1.175 28.462 1.00 89.00 317 PHE A CA 1
ATOM 2527 C C . PHE A 1 317 ? -25.796 0.050 28.476 1.00 89.00 317 PHE A C 1
ATOM 2529 O O . PHE A 1 317 ? -25.631 0.944 29.303 1.00 89.00 317 PHE A O 1
ATOM 2536 N N . TRP A 1 318 ? -26.825 0.069 27.626 1.00 90.12 318 TRP A N 1
ATOM 2537 C CA . TRP A 1 318 ? -27.756 1.194 27.551 1.00 90.12 318 TRP A CA 1
ATOM 2538 C C . TRP A 1 318 ? -28.541 1.402 28.853 1.00 90.12 318 TRP A C 1
ATOM 2540 O O . TRP A 1 318 ? -28.643 2.524 29.351 1.00 90.12 318 TRP A O 1
ATOM 2550 N N . ARG A 1 319 ? -29.077 0.327 29.442 1.00 89.38 319 ARG A N 1
ATOM 2551 C CA . ARG A 1 319 ? -29.866 0.403 30.679 1.00 89.38 319 ARG A CA 1
ATOM 2552 C C . ARG A 1 319 ? -29.014 0.763 31.892 1.00 89.38 319 ARG A C 1
ATOM 2554 O O . ARG A 1 319 ? -29.362 1.705 32.595 1.00 89.38 319 ARG A O 1
ATOM 2561 N N . ASN A 1 320 ? -27.908 0.059 32.115 1.00 86.56 320 ASN A N 1
ATOM 2562 C CA . ASN A 1 320 ? -27.151 0.160 33.365 1.00 86.56 320 ASN A CA 1
ATOM 2563 C C . ASN A 1 320 ? -26.145 1.316 33.362 1.00 86.56 320 ASN A C 1
ATOM 2565 O O . ASN A 1 320 ? -25.863 1.872 34.416 1.00 86.56 320 ASN A O 1
ATOM 2569 N N . TRP A 1 321 ? -25.600 1.691 32.199 1.00 84.50 321 TRP A N 1
ATOM 2570 C CA . TRP A 1 321 ? -24.515 2.679 32.122 1.00 84.50 321 TRP A CA 1
ATOM 2571 C C . TRP A 1 321 ? -24.936 4.034 31.552 1.00 84.50 321 TRP A C 1
ATOM 2573 O O . TRP A 1 321 ? -24.235 5.017 31.777 1.00 84.50 321 TRP A O 1
ATOM 2583 N N . ILE A 1 322 ? -26.071 4.114 30.848 1.00 85.19 322 ILE A N 1
ATOM 2584 C CA . ILE A 1 322 ? -26.604 5.381 30.321 1.00 85.19 322 ILE A CA 1
ATOM 2585 C C . ILE A 1 322 ? -27.893 5.771 31.049 1.00 85.19 322 ILE A C 1
ATOM 2587 O O . ILE A 1 322 ? -27.938 6.824 31.680 1.00 85.19 322 ILE A O 1
ATOM 2591 N N . LEU A 1 323 ? -28.931 4.927 31.004 1.00 87.12 323 LEU A N 1
ATOM 2592 C CA . LEU A 1 323 ? -30.249 5.274 31.550 1.00 87.12 323 LEU A CA 1
ATOM 2593 C C . LEU A 1 323 ? -30.271 5.329 33.080 1.00 87.12 323 LEU A C 1
ATOM 2595 O O . LEU A 1 323 ? -30.759 6.305 33.641 1.00 87.12 323 LEU A O 1
ATOM 2599 N N . GLN A 1 324 ? -29.758 4.304 33.764 1.00 85.31 324 GLN A N 1
ATOM 2600 C CA . GLN A 1 324 ? -29.795 4.237 35.226 1.00 85.31 324 GLN A CA 1
ATOM 2601 C C . GLN A 1 324 ? -29.021 5.391 35.889 1.00 85.31 324 GLN A C 1
ATOM 2603 O O . GLN A 1 324 ? -29.604 6.050 36.751 1.00 85.31 324 GLN A O 1
ATOM 2608 N N . PRO A 1 325 ? -27.778 5.729 35.483 1.00 83.81 325 PRO A N 1
ATOM 2609 C CA . PRO A 1 325 ? -27.074 6.870 36.059 1.00 83.81 325 PRO A CA 1
ATOM 2610 C C . PRO A 1 325 ? -27.790 8.190 35.775 1.00 83.81 325 PRO A C 1
ATOM 2612 O O . PRO A 1 325 ? -27.872 9.038 36.658 1.00 83.81 325 PRO A O 1
ATOM 2615 N N . LEU A 1 326 ? -28.371 8.353 34.582 1.00 83.31 326 LEU A N 1
ATOM 2616 C CA . LEU A 1 326 ? -29.118 9.557 34.221 1.00 83.31 326 LEU A CA 1
ATOM 2617 C C . LEU A 1 326 ? -30.402 9.706 35.050 1.00 83.31 326 LEU A C 1
ATOM 2619 O O . LEU A 1 326 ? -30.693 10.804 35.516 1.00 83.31 326 LEU A O 1
ATOM 2623 N N . ASN A 1 327 ? -31.117 8.608 35.310 1.00 84.50 327 ASN A N 1
ATOM 2624 C CA . ASN A 1 327 ? -32.268 8.595 36.215 1.00 84.50 327 ASN A CA 1
ATOM 2625 C C . ASN A 1 327 ? -31.862 8.913 37.661 1.00 84.50 327 ASN A C 1
ATOM 2627 O O . ASN A 1 327 ? -32.541 9.701 38.313 1.00 84.50 327 ASN A O 1
ATOM 2631 N N . ASN A 1 328 ? -30.749 8.360 38.152 1.00 78.69 328 ASN A N 1
ATOM 2632 C CA . ASN A 1 328 ? -30.252 8.627 39.507 1.00 78.69 328 ASN A CA 1
ATOM 2633 C C . ASN A 1 328 ? -29.813 10.092 39.679 1.00 78.69 328 ASN A C 1
ATOM 2635 O O . ASN A 1 328 ? -30.128 10.727 40.686 1.00 78.69 328 ASN A O 1
ATOM 2639 N N . ILE A 1 329 ? -29.124 10.651 38.679 1.00 82.19 329 ILE A N 1
ATOM 2640 C CA . ILE A 1 329 ? -28.742 12.069 38.631 1.00 82.19 329 ILE A CA 1
ATOM 2641 C C . ILE A 1 329 ? -29.996 12.949 38.604 1.00 82.19 329 ILE A C 1
ATOM 2643 O O . ILE A 1 329 ? -30.102 13.889 39.391 1.00 82.19 329 ILE A O 1
ATOM 2647 N N . LEU A 1 330 ? -30.970 12.628 37.746 1.00 81.38 330 LEU A N 1
ATOM 2648 C CA . LEU A 1 330 ? -32.211 13.391 37.624 1.00 81.38 330 LEU A CA 1
ATOM 2649 C C . LEU A 1 330 ? -33.045 13.339 38.911 1.00 81.38 330 LEU A C 1
ATOM 2651 O O . LEU A 1 330 ? -33.544 14.375 39.340 1.00 81.38 330 LEU A O 1
ATOM 2655 N N . GLY A 1 331 ? -33.154 12.172 39.552 1.00 76.56 331 GLY A N 1
ATOM 2656 C CA . GLY A 1 331 ? -33.836 12.013 40.841 1.00 76.56 331 GLY A CA 1
ATOM 2657 C C . GLY A 1 331 ? -33.134 12.756 41.981 1.00 76.56 331 GLY A C 1
ATOM 2658 O O . GLY A 1 331 ? -33.787 13.337 42.842 1.00 76.56 331 GLY A O 1
ATOM 2659 N N . THR A 1 332 ? -31.801 12.823 41.949 1.00 74.44 332 THR A N 1
ATOM 2660 C CA . THR A 1 332 ? -31.002 13.583 42.923 1.00 74.44 332 THR A CA 1
ATOM 2661 C C . THR A 1 332 ? -31.180 15.094 42.752 1.00 74.44 332 THR A C 1
ATOM 2663 O O . THR A 1 332 ? -31.368 15.798 43.739 1.00 74.44 332 THR A O 1
ATOM 2666 N N . ILE A 1 333 ? -31.171 15.602 41.514 1.00 72.44 333 ILE A N 1
ATOM 2667 C CA . ILE A 1 333 ? -31.353 17.035 41.218 1.00 72.44 333 ILE A CA 1
ATOM 2668 C C . ILE A 1 333 ? -32.793 17.478 41.496 1.00 72.44 333 ILE A C 1
ATOM 2670 O O . ILE A 1 333 ? -33.013 18.558 42.047 1.00 72.44 333 ILE A O 1
ATOM 2674 N N . ARG A 1 334 ? -33.778 16.644 41.141 1.00 71.75 334 ARG A N 1
ATOM 2675 C CA . ARG A 1 334 ? -35.203 16.964 41.291 1.00 71.75 334 ARG A CA 1
ATOM 2676 C C . ARG A 1 334 ? -35.685 16.964 42.750 1.00 71.75 334 ARG A C 1
ATOM 2678 O O . ARG A 1 334 ? -36.830 17.331 42.954 1.00 71.75 334 ARG A O 1
ATOM 2685 N N . HIS A 1 335 ? -34.823 16.646 43.726 1.00 59.88 335 HIS A N 1
ATOM 2686 C CA . HIS A 1 335 ? -35.185 16.405 45.127 1.00 59.88 335 HIS A CA 1
ATOM 2687 C C . HIS A 1 335 ? -36.324 15.383 45.208 1.00 59.88 335 HIS A C 1
ATOM 2689 O O . HIS A 1 335 ? -37.497 15.728 45.137 1.00 59.88 335 HIS A O 1
ATOM 2695 N N . ASP A 1 336 ? -35.988 14.099 45.320 1.00 55.50 336 ASP A N 1
ATOM 2696 C CA . ASP A 1 336 ? -36.994 13.081 45.614 1.00 55.50 336 ASP A CA 1
ATOM 2697 C C . ASP A 1 336 ? -37.549 13.328 47.028 1.00 55.50 336 ASP A C 1
ATOM 2699 O O . ASP A 1 336 ? -37.003 12.854 48.023 1.00 55.50 336 ASP A O 1
ATOM 2703 N N . GLU A 1 337 ? -38.639 14.094 47.105 1.00 50.75 337 GLU A N 1
ATOM 2704 C CA . GLU A 1 337 ? -39.470 14.370 48.286 1.00 50.75 337 GLU A CA 1
ATOM 2705 C C . GLU A 1 337 ? -40.076 13.093 48.906 1.00 50.75 337 GLU A C 1
ATOM 2707 O O . GLU A 1 337 ? -40.969 13.182 49.734 1.00 50.75 337 GLU A O 1
ATOM 2712 N N . ASN A 1 338 ? -39.619 11.894 48.520 1.00 48.41 338 ASN A N 1
ATOM 2713 C CA . ASN A 1 338 ? -40.031 10.599 49.063 1.00 48.41 338 ASN A CA 1
ATOM 2714 C C . ASN A 1 338 ? -38.922 9.868 49.831 1.00 48.41 338 ASN A C 1
ATOM 2716 O O . ASN A 1 338 ? -39.152 8.757 50.328 1.00 48.41 338 ASN A O 1
ATOM 2720 N N . SER A 1 339 ? -37.725 10.445 49.976 1.00 51.28 339 SER A N 1
ATOM 2721 C CA . SER A 1 339 ? -36.725 9.900 50.893 1.00 51.28 339 SER A CA 1
ATOM 2722 C C . SER A 1 339 ? -37.214 10.114 52.330 1.00 51.28 339 SER A C 1
ATOM 2724 O O . SER A 1 339 ? -37.000 11.145 52.962 1.00 51.28 339 SER A O 1
ATOM 2726 N N . ARG A 1 340 ? -37.909 9.098 52.860 1.00 49.00 340 ARG A N 1
ATOM 2727 C CA . ARG A 1 340 ? -38.543 9.073 54.195 1.00 49.00 340 ARG A CA 1
ATOM 2728 C C . ARG A 1 340 ? -37.668 9.638 55.323 1.00 49.00 340 ARG A C 1
ATOM 2730 O O . ARG A 1 340 ? -38.204 10.130 56.305 1.00 49.00 340 ARG A O 1
ATOM 2737 N N . ILE A 1 341 ? -36.345 9.563 55.184 1.00 51.88 341 ILE A N 1
ATOM 2738 C CA . ILE A 1 341 ? -35.359 10.012 56.173 1.00 51.88 341 ILE A CA 1
ATOM 2739 C C . ILE A 1 341 ? -35.166 11.541 56.149 1.00 51.88 341 ILE A C 1
ATOM 2741 O O . ILE A 1 341 ? -35.082 12.141 57.217 1.00 51.88 341 ILE A O 1
ATOM 2745 N N . ALA A 1 342 ? -35.174 12.185 54.975 1.00 56.31 342 ALA A N 1
ATOM 2746 C CA . ALA A 1 342 ? -35.056 13.644 54.855 1.00 56.31 342 ALA A CA 1
ATOM 2747 C C . ALA A 1 342 ? -36.349 14.360 55.285 1.00 56.31 342 ALA A C 1
ATOM 2749 O O . ALA A 1 342 ? -36.314 15.399 55.935 1.00 56.31 342 ALA A O 1
ATOM 2750 N N . ILE A 1 343 ? -37.506 13.756 54.997 1.00 54.00 343 ILE A N 1
ATOM 2751 C CA . ILE A 1 343 ? -38.818 14.279 55.409 1.00 54.00 343 ILE A CA 1
ATOM 2752 C C . ILE A 1 343 ? -39.022 14.106 56.918 1.00 54.00 343 ILE A C 1
ATOM 2754 O O . ILE A 1 343 ? -39.526 15.009 57.584 1.00 54.00 343 ILE A O 1
ATOM 2758 N N . ALA A 1 344 ? -38.620 12.961 57.483 1.00 58.41 344 ALA A N 1
ATOM 2759 C CA . ALA A 1 344 ? -38.693 12.730 58.923 1.00 58.41 344 ALA A CA 1
ATOM 2760 C C . ALA A 1 344 ? -37.762 13.674 59.695 1.00 58.41 344 ALA A C 1
ATOM 2762 O O . ALA A 1 344 ? -38.154 14.168 60.745 1.00 58.41 344 ALA A O 1
ATOM 2763 N N . SER A 1 345 ? -36.565 13.973 59.176 1.00 66.56 345 SER A N 1
ATOM 2764 C CA . SER A 1 345 ? -35.659 14.932 59.816 1.00 66.56 345 SER A CA 1
ATOM 2765 C C . SER A 1 345 ? -36.152 16.374 59.687 1.00 66.56 345 SER A C 1
ATOM 2767 O O . SER A 1 345 ? -36.085 17.096 60.674 1.00 66.56 345 SER A O 1
ATOM 2769 N N . GLN A 1 346 ? -36.718 16.790 58.546 1.00 70.00 346 GLN A N 1
ATOM 2770 C CA . GLN A 1 346 ? -37.305 18.130 58.393 1.00 70.00 346 GLN A CA 1
ATOM 2771 C C . GLN A 1 346 ? -38.558 18.335 59.249 1.00 70.00 346 GLN A C 1
ATOM 2773 O O . GLN A 1 346 ? -38.640 19.331 59.958 1.00 70.00 346 GLN A O 1
ATOM 2778 N N . SER A 1 347 ? -39.505 17.394 59.230 1.00 71.94 347 SER A N 1
ATOM 2779 C CA . SER A 1 347 ? -40.730 17.486 60.042 1.00 71.94 347 SER A CA 1
ATOM 2780 C C . SER A 1 347 ? -40.451 17.339 61.541 1.00 71.94 347 SER A C 1
ATOM 2782 O O . SER A 1 347 ? -41.046 18.047 62.351 1.00 71.94 347 SER A O 1
ATOM 2784 N N . SER A 1 348 ? -39.503 16.476 61.931 1.00 76.81 348 SER A N 1
ATOM 2785 C CA . SER A 1 348 ? -39.036 16.398 63.320 1.00 76.81 348 SER A CA 1
ATOM 2786 C C . SER A 1 348 ? -38.310 17.673 63.740 1.00 76.81 348 SER A C 1
ATOM 2788 O O . SER A 1 348 ? -38.488 18.109 64.871 1.00 76.81 348 SER A O 1
ATOM 2790 N N . LEU A 1 349 ? -37.509 18.279 62.858 1.00 81.19 349 LEU A N 1
ATOM 2791 C CA . LEU A 1 349 ? -36.820 19.538 63.137 1.00 81.19 349 LEU A CA 1
ATOM 2792 C C . LEU A 1 349 ? -37.813 20.692 63.288 1.00 81.19 349 LEU A C 1
ATOM 2794 O O . LEU A 1 349 ? -37.665 21.493 64.201 1.00 81.19 349 LEU A O 1
ATOM 2798 N N . GLU A 1 350 ? -38.832 20.761 62.433 1.00 84.62 350 GLU A N 1
ATOM 2799 C CA . GLU A 1 350 ? -39.909 21.749 62.530 1.00 84.62 350 GLU A CA 1
ATOM 2800 C C . GLU A 1 350 ? -40.692 21.589 63.841 1.00 84.62 350 GLU A C 1
ATOM 2802 O O . GLU A 1 350 ? -40.914 22.566 64.552 1.00 84.62 350 GLU A O 1
ATOM 2807 N N . SER A 1 351 ? -41.014 20.350 64.228 1.00 85.56 351 SER A N 1
ATOM 2808 C CA . SER A 1 351 ? -41.639 20.059 65.523 1.00 85.56 351 SER A CA 1
ATOM 2809 C C . SER A 1 351 ? -40.741 20.418 66.714 1.00 85.56 351 SER A C 1
ATOM 2811 O O . SER A 1 351 ? -41.240 20.888 67.737 1.00 85.56 351 SER A O 1
ATOM 2813 N N . ASP A 1 352 ? -39.432 20.177 66.618 1.00 86.56 352 ASP A N 1
ATOM 2814 C CA . ASP A 1 352 ? -38.475 20.508 67.678 1.00 86.56 352 ASP A CA 1
ATOM 2815 C C . ASP A 1 352 ? -38.250 22.032 67.772 1.00 86.56 352 ASP A C 1
ATOM 2817 O O . ASP A 1 352 ? -38.140 22.565 68.879 1.00 86.56 352 ASP A O 1
ATOM 2821 N N . LEU A 1 353 ? -38.259 22.747 66.640 1.00 85.69 353 LEU A N 1
ATOM 2822 C CA . LEU A 1 353 ? -38.224 24.212 66.567 1.00 85.69 353 LEU A CA 1
ATOM 2823 C C . LEU A 1 353 ? -39.472 24.839 67.190 1.00 85.69 353 LEU A C 1
ATOM 2825 O O . LEU A 1 353 ? -39.346 25.760 67.992 1.00 85.69 353 LEU A O 1
ATOM 2829 N N . ASP A 1 354 ? -40.659 24.319 66.880 1.00 87.62 354 ASP A N 1
ATOM 2830 C CA . ASP A 1 354 ? -41.920 24.781 67.467 1.00 87.62 354 ASP A CA 1
ATOM 2831 C C . ASP A 1 354 ? -41.975 24.512 68.983 1.00 87.62 354 ASP A C 1
ATOM 2833 O O . ASP A 1 354 ? -42.420 25.350 69.774 1.00 87.62 354 ASP A O 1
ATOM 2837 N N . SER A 1 355 ? -41.448 23.368 69.431 1.00 88.06 355 SER A N 1
ATOM 2838 C CA . SER A 1 355 ? -41.303 23.095 70.862 1.00 88.06 355 SER A CA 1
ATOM 2839 C C . SER A 1 355 ? -40.342 24.082 71.528 1.00 88.06 355 SER A C 1
ATOM 2841 O O . SER A 1 355 ? -40.662 24.603 72.598 1.00 88.06 355 SER A O 1
ATOM 2843 N N . LEU A 1 356 ? -39.175 24.343 70.925 1.00 87.31 356 LEU A N 1
ATOM 2844 C CA . LEU A 1 356 ? -38.196 25.313 71.425 1.00 87.31 356 LEU A CA 1
ATOM 2845 C C . LEU A 1 356 ? -38.795 26.719 71.487 1.00 87.31 356 LEU A C 1
ATOM 2847 O O . LEU A 1 356 ? -38.633 27.403 72.497 1.00 87.31 356 LEU A O 1
ATOM 2851 N N . GLN A 1 357 ? -39.534 27.112 70.448 1.00 87.38 357 GLN A N 1
ATOM 2852 C CA . GLN A 1 357 ? -40.225 28.390 70.364 1.00 87.38 357 GLN A CA 1
ATOM 2853 C C . GLN A 1 357 ? -41.176 28.574 71.548 1.00 87.38 357 GLN A C 1
ATOM 2855 O O . GLN A 1 357 ? -41.045 29.553 72.283 1.00 87.38 357 GLN A O 1
ATOM 2860 N N . ARG A 1 358 ? -42.066 27.604 71.791 1.00 87.00 358 ARG A N 1
ATOM 2861 C CA . ARG A 1 358 ? -42.998 27.640 72.927 1.00 87.00 358 ARG A CA 1
ATOM 2862 C C . ARG A 1 358 ? -42.273 27.749 74.269 1.00 87.00 358 ARG A C 1
ATOM 2864 O O . ARG A 1 358 ? -42.578 28.637 75.055 1.00 87.00 358 ARG A O 1
ATOM 2871 N N . MET A 1 359 ? -41.246 26.930 74.505 1.00 87.75 359 MET A N 1
ATOM 2872 C CA . MET A 1 359 ? -40.524 26.951 75.784 1.00 87.75 359 MET A CA 1
ATOM 2873 C C . MET A 1 359 ? -39.768 28.262 76.045 1.00 87.75 359 MET A C 1
ATOM 2875 O O . MET A 1 359 ? -39.700 28.703 77.194 1.00 87.75 359 MET A O 1
ATOM 2879 N N . VAL A 1 360 ? -39.183 28.869 75.008 1.00 86.00 360 VAL A N 1
ATOM 2880 C CA . VAL A 1 360 ? -38.450 30.139 75.122 1.00 86.00 360 VAL A CA 1
ATOM 2881 C C . VAL A 1 360 ? -39.412 31.293 75.391 1.00 86.00 360 VAL A C 1
ATOM 2883 O O . VAL A 1 360 ? -39.138 32.118 76.260 1.00 86.00 360 VAL A O 1
ATOM 2886 N N . ILE A 1 361 ? -40.547 31.335 74.693 1.00 85.62 361 ILE A N 1
ATOM 2887 C CA . ILE A 1 361 ? -41.559 32.380 74.883 1.00 85.62 361 ILE A CA 1
ATOM 2888 C C . ILE A 1 361 ? -42.166 32.286 76.278 1.00 85.62 361 ILE A C 1
ATOM 2890 O O . ILE A 1 361 ? -42.154 33.280 77.001 1.00 85.62 361 ILE A O 1
ATOM 2894 N N . ASP A 1 362 ? -42.604 31.091 76.687 1.00 85.75 362 ASP A N 1
ATOM 2895 C CA . ASP A 1 362 ? -43.174 30.870 78.018 1.00 85.75 362 ASP A CA 1
ATOM 2896 C C . ASP A 1 362 ? -42.181 31.287 79.114 1.00 85.75 362 ASP A C 1
ATOM 2898 O O . ASP A 1 362 ? -42.559 31.864 80.129 1.00 85.75 362 ASP A O 1
ATOM 2902 N N . TYR A 1 363 ? -40.884 31.033 78.911 1.00 84.81 363 TYR A N 1
ATOM 2903 C CA . TYR A 1 363 ? -39.847 31.440 79.855 1.00 84.81 363 TYR A CA 1
ATOM 2904 C C . TYR A 1 363 ? -39.679 32.962 79.947 1.00 84.81 363 TYR A C 1
ATOM 2906 O O . TYR A 1 363 ? -39.557 33.489 81.052 1.00 84.81 363 TYR A O 1
ATOM 2914 N N . VAL A 1 364 ? -39.650 33.670 78.815 1.00 82.25 364 VAL A N 1
ATOM 2915 C CA . VAL A 1 364 ? -39.454 35.130 78.795 1.00 82.25 364 VAL A CA 1
ATOM 2916 C C . VAL A 1 364 ? -40.666 35.858 79.383 1.00 82.25 364 VAL A C 1
ATOM 2918 O O . VAL A 1 364 ? -40.484 36.804 80.153 1.00 82.25 364 VAL A O 1
ATOM 2921 N N . VAL A 1 365 ? -41.880 35.382 79.086 1.00 82.62 365 VAL A N 1
ATOM 2922 C CA . VAL A 1 365 ? -43.139 35.922 79.627 1.00 82.62 365 VAL A CA 1
ATOM 2923 C C . VAL A 1 365 ? -43.221 35.720 81.145 1.00 82.62 365 VAL A C 1
ATOM 2925 O O . VAL A 1 365 ? -43.536 36.661 81.871 1.00 82.62 365 VAL A O 1
ATOM 2928 N N . ASP A 1 366 ? -42.848 34.539 81.652 1.00 79.50 366 ASP A N 1
ATOM 2929 C CA . ASP A 1 366 ? -42.881 34.241 83.093 1.00 79.50 366 ASP A CA 1
ATOM 2930 C C . ASP A 1 366 ? -41.881 35.077 83.918 1.00 79.50 366 ASP A C 1
ATOM 2932 O O . ASP A 1 366 ? -42.098 35.318 85.109 1.00 79.50 366 ASP A O 1
ATOM 2936 N N . GLN A 1 367 ? -40.759 35.506 83.326 1.00 74.44 367 GLN A N 1
ATOM 2937 C CA . GLN A 1 367 ? -39.755 36.329 84.019 1.00 74.44 367 GLN A CA 1
ATOM 2938 C C . GLN A 1 367 ? -40.051 37.831 83.945 1.00 74.44 367 GLN A C 1
ATOM 2940 O O . GLN A 1 367 ? -39.626 38.565 84.838 1.00 74.44 367 GLN A O 1
ATOM 2945 N N . ASN A 1 368 ? -40.785 38.284 82.922 1.00 73.12 368 ASN A N 1
ATOM 2946 C CA . ASN A 1 368 ? -41.119 39.690 82.694 1.00 73.12 368 ASN A CA 1
ATOM 2947 C C . ASN A 1 368 ? -42.640 39.853 82.464 1.00 73.12 368 ASN A C 1
ATOM 2949 O O . ASN A 1 368 ? -43.085 39.935 81.321 1.00 73.12 368 ASN A O 1
ATOM 2953 N N . PRO A 1 369 ? -43.459 39.962 83.529 1.00 65.69 369 PRO A N 1
ATOM 2954 C CA . PRO A 1 369 ? -44.927 39.992 83.424 1.00 65.69 369 PRO A CA 1
ATOM 2955 C C . PRO A 1 369 ? -45.522 41.255 82.771 1.00 65.69 369 PRO A C 1
ATOM 2957 O O . PRO A 1 369 ? -46.737 41.373 82.655 1.00 65.69 369 PRO A O 1
ATOM 2960 N N . THR A 1 370 ? -44.689 42.231 82.402 1.00 63.25 370 THR A N 1
ATOM 2961 C CA . THR A 1 370 ? -45.085 43.506 81.777 1.00 63.25 370 THR A CA 1
ATOM 2962 C C . THR A 1 370 ? -45.000 43.493 80.249 1.00 63.25 370 THR A C 1
ATOM 2964 O O . THR A 1 370 ? -45.239 44.526 79.631 1.00 63.25 370 THR A O 1
ATOM 2967 N N . VAL A 1 371 ? -44.640 42.357 79.643 1.00 64.56 371 VAL A N 1
ATOM 2968 C CA . VAL A 1 371 ? -44.521 42.201 78.185 1.00 64.56 371 VAL A CA 1
ATOM 2969 C C . VAL A 1 371 ? -45.921 42.138 77.562 1.00 64.56 371 VAL A C 1
ATOM 2971 O O . VAL A 1 371 ? -46.734 41.290 77.928 1.00 64.56 371 VAL A O 1
ATOM 2974 N N . GLY A 1 372 ? -46.222 43.056 76.641 1.00 66.19 372 GLY A N 1
ATOM 2975 C CA . GLY A 1 372 ? -47.517 43.119 75.949 1.00 66.19 372 GLY A CA 1
ATOM 2976 C C . GLY A 1 372 ? -47.638 42.103 74.804 1.00 66.19 372 GLY A C 1
ATOM 2977 O O . GLY A 1 372 ? -46.636 41.654 74.254 1.00 66.19 372 GLY A O 1
ATOM 2978 N N . GLU A 1 373 ? -48.865 41.780 74.376 1.00 66.56 373 GLU A N 1
ATOM 2979 C CA . GLU A 1 373 ? -49.130 40.789 73.306 1.00 66.56 373 GLU A CA 1
ATOM 2980 C C . GLU A 1 373 ? -48.404 41.095 71.976 1.00 66.56 373 GLU A C 1
ATOM 2982 O O . GLU A 1 373 ? -48.015 40.178 71.253 1.00 66.56 373 GLU A O 1
ATOM 2987 N N . LEU A 1 374 ? -48.162 42.376 71.670 1.00 61.16 374 LEU A N 1
ATOM 2988 C CA . LEU A 1 374 ? -47.432 42.813 70.472 1.00 61.16 374 LEU A CA 1
ATOM 2989 C C . LEU A 1 374 ? -45.924 42.491 70.529 1.00 61.16 374 LEU A C 1
ATOM 2991 O O . LEU A 1 374 ? -45.338 42.156 69.502 1.00 61.16 374 LEU A O 1
ATOM 2995 N N . GLU A 1 375 ? -45.305 42.525 71.713 1.00 69.38 375 GLU A N 1
ATOM 2996 C CA . GLU A 1 375 ? -43.884 42.186 71.910 1.00 69.38 375 GLU A CA 1
ATOM 2997 C C . GLU A 1 375 ? -43.655 40.665 71.878 1.00 69.38 375 GLU A C 1
ATOM 2999 O O . GLU A 1 375 ? -42.604 40.192 71.442 1.00 69.38 375 GLU A O 1
ATOM 3004 N N . VAL A 1 376 ? -44.666 39.874 72.260 1.00 74.50 376 VAL A N 1
ATOM 3005 C CA . VAL A 1 376 ? -44.633 38.403 72.171 1.00 74.50 376 VAL A CA 1
ATOM 3006 C C . VAL A 1 376 ? -44.614 37.929 70.713 1.00 74.50 376 VAL A C 1
ATOM 3008 O O . VAL A 1 376 ? -43.891 36.988 70.383 1.00 74.50 376 VAL A O 1
ATOM 3011 N N . ALA A 1 377 ? -45.355 38.592 69.820 1.00 77.44 377 ALA A N 1
ATOM 3012 C CA . ALA A 1 377 ? -45.348 38.281 68.387 1.00 77.44 377 ALA A CA 1
ATOM 3013 C C . ALA A 1 377 ? -43.999 38.622 67.720 1.00 77.44 377 ALA A C 1
ATOM 3015 O O . ALA A 1 377 ? -43.522 37.895 66.844 1.00 77.44 377 ALA A O 1
ATOM 3016 N N . GLU A 1 378 ? -43.344 39.700 68.158 1.00 78.31 378 GLU A N 1
ATOM 3017 C CA . GLU A 1 378 ? -41.994 40.039 67.705 1.00 78.31 378 GLU A CA 1
ATOM 3018 C C . GLU A 1 378 ? -40.960 39.023 68.216 1.00 78.31 378 GLU A C 1
ATOM 3020 O O . GLU A 1 378 ? -40.134 38.536 67.437 1.00 78.31 378 GLU A O 1
ATOM 3025 N N . LEU A 1 379 ? -41.066 38.612 69.484 1.00 73.88 379 LEU A N 1
ATOM 3026 C CA . LEU A 1 379 ? -40.229 37.570 70.077 1.00 73.88 379 LEU A CA 1
ATOM 3027 C C . LEU A 1 379 ? -40.403 36.218 69.366 1.00 73.88 379 LEU A C 1
ATOM 3029 O O . LEU A 1 379 ? -39.416 35.541 69.095 1.00 73.88 379 LEU A O 1
ATOM 3033 N N . GLN A 1 380 ? -41.629 35.844 68.985 1.00 79.81 380 GLN A N 1
ATOM 3034 C CA . GLN A 1 380 ? -41.899 34.653 68.170 1.00 79.81 380 GLN A CA 1
ATOM 3035 C C . GLN A 1 380 ? -41.116 34.667 66.856 1.00 79.81 380 GLN A C 1
ATOM 3037 O O . GLN A 1 380 ? -40.498 33.667 66.491 1.00 79.81 380 GLN A O 1
ATOM 3042 N N . ARG A 1 381 ? -41.105 35.809 66.165 1.00 78.94 381 ARG A N 1
ATOM 3043 C CA . ARG A 1 381 ? -40.399 35.966 64.891 1.00 78.94 381 ARG A CA 1
ATOM 3044 C C . ARG A 1 381 ? -38.877 35.903 65.063 1.00 78.94 381 ARG A C 1
ATOM 3046 O O . ARG A 1 381 ? -38.202 35.314 64.223 1.00 78.94 381 ARG A O 1
ATOM 3053 N N . LEU A 1 382 ? -38.344 36.482 66.142 1.00 76.31 382 LEU A N 1
ATOM 3054 C CA . LEU A 1 382 ? -36.913 36.440 66.475 1.00 76.31 382 LEU A CA 1
ATOM 3055 C C . LEU A 1 382 ? -36.455 35.015 66.821 1.00 76.31 382 LEU A C 1
ATOM 3057 O O . LEU A 1 382 ? -35.446 34.542 66.300 1.00 76.31 382 LEU A O 1
ATOM 3061 N N . VAL A 1 383 ? -37.251 34.290 67.611 1.00 77.38 383 VAL A N 1
ATOM 3062 C CA . VAL A 1 383 ? -36.958 32.903 67.999 1.00 77.38 383 VAL A CA 1
ATOM 3063 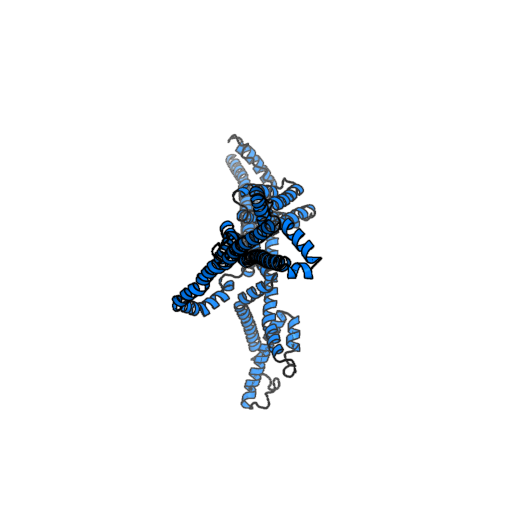C C . VAL A 1 383 ? -37.055 31.948 66.800 1.00 77.38 383 VAL A C 1
ATOM 3065 O O . VAL A 1 383 ? -36.205 31.072 66.661 1.00 77.38 383 VAL A O 1
ATOM 3068 N N . GLN A 1 384 ? -38.003 32.155 65.875 1.00 76.12 384 GLN A N 1
ATOM 3069 C CA . GLN A 1 384 ? -38.067 31.411 64.602 1.00 76.12 384 GLN A CA 1
ATOM 3070 C C . GLN A 1 384 ? -36.852 31.649 63.698 1.00 76.12 384 GLN A C 1
ATOM 3072 O O . GLN A 1 384 ? -36.475 30.777 62.919 1.00 76.12 384 GLN A O 1
ATOM 3077 N N . GLN A 1 385 ? -36.222 32.818 63.806 1.00 75.75 385 GLN A N 1
ATOM 3078 C CA . GLN A 1 385 ? -34.984 33.145 63.095 1.00 75.75 385 GLN A CA 1
ATOM 3079 C C . GLN A 1 385 ? -33.730 32.608 63.809 1.00 75.75 385 GLN A C 1
ATOM 3081 O O . GLN A 1 385 ? -32.619 32.819 63.327 1.00 75.75 385 GLN A O 1
ATOM 3086 N N . GLY A 1 386 ? -33.894 31.891 64.929 1.00 70.56 386 GLY A N 1
ATOM 3087 C CA . GLY A 1 386 ? -32.801 31.325 65.722 1.00 70.56 386 GLY A CA 1
ATOM 3088 C C . GLY A 1 386 ? -32.129 32.324 66.667 1.00 70.56 386 GLY A C 1
ATOM 3089 O O . GLY A 1 386 ? -31.119 31.989 67.292 1.00 70.56 386 GLY A O 1
ATOM 3090 N N . ASP A 1 387 ? -32.675 33.536 66.802 1.00 78.31 387 ASP A N 1
ATOM 3091 C CA . ASP A 1 387 ? -32.159 34.548 67.716 1.00 78.31 387 ASP A CA 1
ATOM 3092 C C . ASP A 1 387 ? -32.747 34.348 69.119 1.00 78.31 387 ASP A C 1
ATOM 3094 O O . ASP A 1 387 ? -33.906 34.651 69.405 1.00 78.31 387 ASP A O 1
ATOM 3098 N N . LEU A 1 388 ? -31.917 33.800 70.008 1.00 80.94 388 LEU A N 1
ATOM 3099 C CA . LEU A 1 388 ? -32.254 33.530 71.408 1.00 80.94 388 LEU A CA 1
ATOM 3100 C C . LEU A 1 388 ? -31.622 34.545 72.368 1.00 80.94 388 LEU A C 1
ATOM 3102 O O . LEU A 1 388 ? -31.558 34.294 73.571 1.00 80.94 388 LEU A O 1
ATOM 3106 N N . THR A 1 389 ? -31.137 35.681 71.864 1.00 79.88 389 THR A N 1
ATOM 3107 C CA . THR A 1 389 ? -30.408 36.685 72.656 1.00 79.88 389 THR A CA 1
ATOM 3108 C C . THR A 1 389 ? -31.149 37.135 73.929 1.00 79.88 389 THR A C 1
ATOM 3110 O O . THR A 1 389 ? -30.507 37.178 74.984 1.00 79.88 389 THR A O 1
ATOM 3113 N N . PRO A 1 390 ? -32.477 37.399 73.912 1.00 74.00 390 PRO A N 1
ATOM 3114 C CA . PRO A 1 390 ? -33.212 37.784 75.122 1.00 74.00 390 PRO A CA 1
ATOM 3115 C C . PRO A 1 390 ? -33.186 36.706 76.215 1.00 74.00 390 PRO A C 1
ATOM 3117 O O . PRO A 1 390 ? -32.958 37.009 77.382 1.00 74.00 390 PRO A O 1
ATOM 3120 N N . PHE A 1 391 ? -33.326 35.435 75.831 1.00 83.38 391 PHE A N 1
ATOM 3121 C CA . PHE A 1 391 ? -33.235 34.290 76.740 1.00 83.38 391 PHE A CA 1
ATOM 3122 C C . PHE A 1 391 ? -31.801 34.062 77.252 1.00 83.38 391 PHE A C 1
ATOM 3124 O O . PHE A 1 391 ? -31.590 33.806 78.439 1.00 83.38 391 PHE A O 1
ATOM 3131 N N . MET A 1 392 ? -30.801 34.185 76.371 1.00 84.38 392 MET A N 1
ATOM 3132 C CA . MET A 1 392 ? -29.392 33.950 76.710 1.00 84.38 392 MET A CA 1
ATOM 3133 C C . MET A 1 392 ? -28.882 34.919 77.781 1.00 84.38 392 MET A C 1
ATOM 3135 O O . MET A 1 392 ? -28.146 34.506 78.676 1.00 84.38 392 MET A O 1
ATOM 3139 N N . LYS A 1 393 ? -29.324 36.182 77.751 1.00 82.69 393 LYS A N 1
ATOM 3140 C CA . LYS A 1 393 ? -28.959 37.196 78.751 1.00 82.69 393 LYS A CA 1
ATOM 3141 C C . LYS A 1 393 ? -29.420 36.821 80.168 1.00 82.69 393 LYS A C 1
ATOM 3143 O O . LYS A 1 393 ? -28.675 36.988 81.142 1.00 82.69 393 LYS A O 1
ATOM 3148 N N . ASP A 1 394 ? -30.627 36.274 80.284 1.00 79.69 394 ASP A N 1
ATOM 3149 C CA . ASP A 1 394 ? -31.192 35.833 81.562 1.00 79.69 394 ASP A CA 1
ATOM 3150 C C . ASP A 1 394 ? -30.536 34.538 82.053 1.00 79.69 394 ASP A C 1
ATOM 3152 O O . ASP A 1 394 ? -30.215 34.411 83.240 1.00 79.69 394 ASP A O 1
ATOM 3156 N N . TYR A 1 395 ? -30.248 33.609 81.138 1.00 84.62 395 TYR A N 1
ATOM 3157 C CA . TYR A 1 395 ? -29.484 32.397 81.432 1.00 84.62 395 TYR A CA 1
ATOM 3158 C C . TYR A 1 395 ? -28.077 32.712 81.970 1.00 84.62 395 TYR A C 1
ATOM 3160 O O . TYR A 1 395 ? -27.691 32.203 83.024 1.00 84.62 395 TYR A O 1
ATOM 3168 N N . GLU A 1 396 ? -27.325 33.598 81.311 1.00 87.19 396 GLU A N 1
ATOM 3169 C CA . GLU A 1 396 ? -25.978 34.009 81.735 1.00 87.19 396 GLU A CA 1
ATOM 3170 C C . GLU A 1 396 ? -25.973 34.647 83.128 1.00 87.19 396 GLU A C 1
ATOM 3172 O O . GLU A 1 396 ? -25.064 34.422 83.933 1.00 87.19 396 GLU A O 1
ATOM 3177 N N . THR A 1 397 ? -27.009 35.428 83.440 1.00 83.62 397 THR A N 1
ATOM 3178 C CA . THR A 1 397 ? -27.167 36.061 84.753 1.00 83.62 397 THR A CA 1
ATOM 3179 C C . THR A 1 397 ? -27.427 35.019 85.844 1.00 83.62 397 THR A C 1
ATOM 3181 O O . THR A 1 397 ? -26.852 35.098 86.933 1.00 83.62 397 THR A O 1
ATOM 3184 N N . GLN A 1 398 ? -28.238 33.999 85.549 1.00 81.75 398 GLN A N 1
ATOM 3185 C CA . GLN A 1 398 ? -28.528 32.900 86.475 1.00 81.75 398 GLN A CA 1
ATOM 3186 C C . GLN A 1 398 ? -27.326 31.964 86.662 1.00 81.75 398 GLN A C 1
ATOM 3188 O O . GLN A 1 398 ? -27.094 31.480 87.771 1.00 81.75 398 GLN A O 1
ATOM 3193 N N . LEU A 1 399 ? -26.504 31.778 85.625 1.00 83.62 399 LEU A N 1
ATOM 3194 C CA . LEU A 1 399 ? -25.285 30.971 85.686 1.00 83.62 399 LEU A CA 1
ATOM 3195 C C . LEU A 1 399 ? -24.233 31.561 86.640 1.00 83.62 399 LEU A C 1
ATOM 3197 O O . LEU A 1 399 ? -23.518 30.813 87.304 1.00 83.62 399 LEU A O 1
ATOM 3201 N N . LYS A 1 400 ? -24.173 32.895 86.775 1.00 87.25 400 LYS A N 1
ATOM 3202 C CA . LYS A 1 400 ? -23.273 33.579 87.726 1.00 87.25 400 LYS A CA 1
ATOM 3203 C C . LYS A 1 400 ? -23.597 33.275 89.195 1.00 87.25 400 LYS A C 1
ATOM 3205 O O . LYS A 1 400 ? -22.731 33.448 90.048 1.00 87.25 400 LYS A O 1
ATOM 3210 N N . THR A 1 401 ? -24.818 32.826 89.511 1.00 84.50 401 THR A N 1
ATOM 3211 C CA . THR A 1 401 ? -25.246 32.482 90.883 1.00 84.50 401 THR A CA 1
ATOM 3212 C C . THR A 1 401 ? -25.920 31.100 90.945 1.00 84.50 401 THR A C 1
ATOM 3214 O O . THR A 1 401 ? -27.111 30.981 91.254 1.00 84.50 401 THR A O 1
ATOM 3217 N N . PRO A 1 402 ? -25.162 30.015 90.699 1.00 78.19 402 PRO A N 1
ATOM 3218 C CA . PRO A 1 402 ? -25.724 28.709 90.348 1.00 78.19 402 PRO A CA 1
ATOM 3219 C C . PRO A 1 402 ? -26.564 28.080 91.467 1.00 78.19 402 PRO A C 1
ATOM 3221 O O . PRO A 1 402 ? -27.641 27.547 91.214 1.00 78.19 402 PRO A O 1
ATOM 3224 N N . ILE A 1 403 ? -26.130 28.197 92.725 1.00 83.50 403 ILE A N 1
ATOM 3225 C CA . ILE A 1 403 ? -26.830 27.592 93.872 1.00 83.50 403 ILE A CA 1
ATOM 3226 C C . ILE A 1 403 ? -28.188 28.273 94.106 1.00 83.50 403 ILE A C 1
ATOM 3228 O O . ILE A 1 403 ? -29.196 27.606 94.338 1.00 83.50 403 ILE A O 1
ATOM 3232 N N . LYS A 1 404 ? -28.238 29.606 93.988 1.00 80.50 404 LYS A N 1
ATOM 3233 C CA . LYS A 1 404 ? -29.473 30.382 94.162 1.00 80.50 404 LYS A CA 1
ATOM 3234 C C . LYS A 1 404 ? -30.449 30.137 93.008 1.00 80.50 404 LYS A C 1
ATOM 3236 O O . LYS A 1 404 ? -31.643 29.979 93.248 1.00 80.50 404 LYS A O 1
ATOM 3241 N N . GLY A 1 405 ? -29.940 30.054 91.779 1.00 79.19 405 GLY A N 1
ATOM 3242 C CA . GLY A 1 405 ? -30.743 29.778 90.586 1.00 79.19 405 GLY A CA 1
ATOM 3243 C C . GLY A 1 405 ? -31.351 28.371 90.555 1.00 79.19 405 GLY A C 1
ATOM 3244 O O . GLY A 1 405 ? -32.472 28.211 90.069 1.00 79.19 405 GLY A O 1
ATOM 3245 N N . LEU A 1 406 ? -30.654 27.365 91.100 1.00 82.00 406 LEU A N 1
ATOM 3246 C CA . LEU A 1 406 ? -31.166 25.992 91.216 1.00 82.00 406 LEU A CA 1
ATOM 3247 C C . LEU A 1 406 ? -32.277 25.875 92.260 1.00 82.00 406 LEU A C 1
ATOM 3249 O O . LEU A 1 406 ? -33.318 25.295 91.968 1.00 82.00 406 LEU A O 1
ATOM 3253 N N . LEU A 1 407 ? -32.094 26.468 93.446 1.00 80.44 407 LEU A N 1
ATOM 3254 C CA . LEU A 1 407 ? -33.100 26.431 94.517 1.00 80.44 407 LEU A CA 1
ATOM 3255 C C . LEU A 1 407 ? -34.400 27.152 94.134 1.00 80.44 407 LEU A C 1
ATOM 3257 O O . LEU A 1 407 ? -35.475 26.756 94.567 1.00 80.44 407 LEU A O 1
ATOM 3261 N N . GLN A 1 408 ? -34.311 28.191 93.299 1.00 79.12 408 GLN A N 1
ATOM 3262 C CA . GLN A 1 408 ? -35.472 28.911 92.765 1.00 79.12 408 GLN A CA 1
ATOM 3263 C C . GLN A 1 408 ? -36.105 28.224 91.541 1.00 79.12 408 GLN A C 1
ATOM 3265 O O . GLN A 1 408 ? -37.070 28.744 90.988 1.00 79.12 408 GLN A O 1
ATOM 3270 N N . GLY A 1 409 ? -35.537 27.112 91.059 1.00 76.44 409 GLY A N 1
ATOM 3271 C CA . GLY A 1 409 ? -36.012 26.370 89.885 1.00 76.44 409 GLY A CA 1
ATOM 3272 C C . GLY A 1 409 ? -35.787 27.060 88.528 1.00 76.44 409 GLY A C 1
ATOM 3273 O O . GLY A 1 409 ? -35.906 26.412 87.489 1.00 76.44 409 GLY A O 1
ATOM 3274 N N . LYS A 1 410 ? -35.407 28.347 88.508 1.00 79.81 410 LYS A N 1
ATOM 3275 C CA . LYS A 1 410 ? -35.221 29.150 87.283 1.00 79.81 410 LYS A CA 1
ATOM 3276 C C . LYS A 1 410 ? -34.068 28.646 86.408 1.00 79.81 410 LYS A C 1
ATOM 3278 O O . LYS A 1 410 ? -34.223 28.587 85.188 1.00 79.81 410 LYS A O 1
ATOM 3283 N N . LEU A 1 411 ? -32.962 28.214 87.027 1.00 82.50 411 LEU A N 1
ATOM 3284 C CA . LEU A 1 411 ? -31.794 27.693 86.303 1.00 82.50 411 LEU A CA 1
ATOM 3285 C C . LEU A 1 411 ? -32.049 26.298 85.708 1.00 82.50 411 LEU A C 1
ATOM 3287 O O . LEU A 1 411 ? -31.530 25.969 84.647 1.00 82.50 411 LEU A O 1
ATOM 3291 N N . VAL A 1 412 ? -32.876 25.475 86.360 1.00 83.81 412 VAL A N 1
ATOM 3292 C CA . VAL A 1 412 ? -33.217 24.135 85.851 1.00 83.81 412 VAL A CA 1
ATOM 3293 C C . VAL A 1 412 ? -34.012 24.247 84.547 1.00 83.81 412 VAL A C 1
ATOM 3295 O O . VAL A 1 412 ? -33.707 23.555 83.578 1.00 83.81 412 VAL A O 1
ATOM 3298 N N . ARG A 1 413 ? -34.988 25.164 84.484 1.00 84.62 413 ARG A N 1
ATOM 3299 C CA . ARG A 1 413 ? -35.798 25.396 83.277 1.00 84.62 413 ARG A CA 1
ATOM 3300 C C . ARG A 1 413 ? -34.972 25.952 82.115 1.00 84.62 413 ARG A C 1
ATOM 3302 O O . ARG A 1 413 ? -35.140 25.489 80.992 1.00 84.62 413 ARG A O 1
ATOM 3309 N N . SER A 1 414 ? -34.055 26.888 82.368 1.00 85.69 414 SER A N 1
ATOM 3310 C CA . SER A 1 414 ? -33.181 27.428 81.317 1.00 85.69 414 SER A CA 1
ATOM 3311 C C . SER A 1 414 ? -32.168 26.397 80.799 1.00 85.69 414 SER A C 1
ATOM 3313 O O . SER A 1 414 ? -31.923 26.338 79.596 1.00 85.69 414 SER A O 1
ATOM 3315 N N . LEU A 1 415 ? -31.668 25.493 81.650 1.00 86.50 415 LEU A N 1
ATOM 3316 C CA . LEU A 1 415 ? -30.859 24.351 81.203 1.00 86.50 415 LEU A CA 1
ATOM 3317 C C . LEU A 1 415 ? -31.652 23.374 80.318 1.00 86.50 415 LEU A C 1
ATOM 3319 O O . LEU A 1 415 ? -31.130 22.920 79.303 1.00 86.50 415 LEU A O 1
ATOM 3323 N N . LEU A 1 416 ? -32.914 23.075 80.650 1.00 88.75 416 LEU A N 1
ATOM 3324 C CA . LEU A 1 416 ? -33.774 22.217 79.819 1.00 88.75 416 LEU A CA 1
ATOM 3325 C C . LEU A 1 416 ? -34.053 22.836 78.440 1.00 88.75 416 LEU A C 1
ATOM 3327 O O . LEU A 1 416 ? -34.023 22.128 77.433 1.00 88.75 416 LEU A O 1
ATOM 3331 N N . ILE A 1 417 ? -34.257 24.156 78.380 1.00 87.62 417 ILE A N 1
ATOM 3332 C CA . ILE A 1 417 ? -34.388 24.894 77.114 1.00 87.62 417 ILE A CA 1
ATOM 3333 C C . ILE A 1 417 ? -33.104 24.774 76.288 1.00 87.62 417 ILE A C 1
ATOM 3335 O O . ILE A 1 417 ? -33.166 24.511 75.089 1.00 87.62 417 ILE A O 1
ATOM 3339 N N . GLN A 1 418 ? -31.933 24.881 76.919 1.00 87.75 418 GLN A N 1
ATOM 3340 C CA . GLN A 1 418 ? -30.652 24.737 76.229 1.00 87.75 418 GLN A CA 1
ATOM 3341 C C . GLN A 1 418 ? -30.432 23.318 75.683 1.00 87.75 418 GLN A C 1
ATOM 3343 O O . GLN A 1 418 ? -29.918 23.164 74.578 1.00 87.75 418 GLN A O 1
ATOM 3348 N N . VAL A 1 419 ? -30.865 22.282 76.410 1.00 89.44 419 VAL A N 1
ATOM 3349 C CA . VAL A 1 419 ? -30.839 20.890 75.923 1.00 89.44 419 VAL A CA 1
ATOM 3350 C C . VAL A 1 419 ? -31.706 20.735 74.671 1.00 89.44 419 VAL A C 1
ATOM 3352 O O . VAL A 1 419 ? -31.289 20.098 73.705 1.00 89.44 419 VAL A O 1
ATOM 3355 N N . GLN A 1 420 ? -32.881 21.362 74.647 1.00 85.69 420 GLN A N 1
ATOM 3356 C CA . GLN A 1 420 ? -33.775 21.337 73.486 1.00 85.69 420 GLN A CA 1
ATOM 3357 C C . GLN A 1 420 ? -33.223 22.155 72.315 1.00 85.69 420 GLN A C 1
ATOM 3359 O O . GLN A 1 420 ? -33.306 21.718 71.170 1.00 85.69 420 GLN A O 1
ATOM 3364 N N . LYS A 1 421 ? -32.545 23.274 72.591 1.00 86.88 421 LYS A N 1
ATOM 3365 C CA . LYS A 1 421 ? -31.775 24.007 71.581 1.00 86.88 421 LYS A CA 1
ATOM 3366 C C . LYS A 1 421 ? -30.686 23.125 70.970 1.00 86.88 421 LYS A C 1
ATOM 3368 O O . LYS A 1 421 ? -30.583 23.044 69.756 1.00 86.88 421 LYS A O 1
ATOM 3373 N N . THR A 1 422 ? -29.916 22.408 71.788 1.00 87.69 422 THR A N 1
ATOM 3374 C CA . THR A 1 422 ? -28.897 21.470 71.291 1.00 87.69 422 THR A CA 1
ATOM 3375 C C . THR A 1 422 ? -29.507 20.339 70.457 1.00 87.69 422 THR A C 1
ATOM 3377 O O . THR A 1 422 ? -28.891 19.913 69.482 1.00 87.69 422 THR A O 1
ATOM 3380 N N . LYS A 1 423 ? -30.721 19.876 70.783 1.00 87.25 423 LYS A N 1
ATOM 3381 C CA . LYS A 1 423 ? -31.460 18.900 69.967 1.00 87.25 423 LYS A CA 1
ATOM 3382 C C . LYS A 1 423 ? -31.812 19.469 68.585 1.00 87.25 423 LYS A C 1
ATOM 3384 O O . LYS A 1 423 ? -31.541 18.815 67.580 1.00 87.25 423 LYS A O 1
ATOM 3389 N N . VAL A 1 424 ? -32.342 20.693 68.539 1.00 85.31 424 VAL A N 1
ATOM 3390 C CA . VAL A 1 424 ? -32.654 21.423 67.298 1.00 85.31 424 VAL A CA 1
ATOM 3391 C C . VAL A 1 424 ? -31.394 21.685 66.469 1.00 85.31 424 VAL A C 1
ATOM 3393 O O . VAL A 1 424 ? -31.362 21.356 65.285 1.00 85.31 424 VAL A O 1
ATOM 3396 N N . ASP A 1 425 ? -30.336 22.217 67.084 1.00 85.31 425 ASP A N 1
ATOM 3397 C CA . ASP A 1 425 ? -29.057 22.502 66.423 1.00 85.31 425 ASP A CA 1
ATOM 3398 C C . ASP A 1 425 ? -28.428 21.213 65.872 1.00 85.31 425 ASP A C 1
ATOM 3400 O O . ASP A 1 425 ? -27.962 21.175 64.732 1.00 85.31 425 ASP A O 1
ATOM 3404 N N . GLY A 1 426 ? -28.486 20.121 66.641 1.00 84.94 426 GLY A N 1
ATOM 3405 C CA . GLY A 1 426 ? -28.093 18.790 66.185 1.00 84.94 426 GLY A CA 1
ATOM 3406 C C . GLY A 1 426 ? -28.909 18.323 64.977 1.00 84.94 426 GLY A C 1
ATOM 3407 O O . GLY A 1 426 ? -28.330 17.852 64.000 1.00 84.94 426 GLY A O 1
ATOM 3408 N N . GLY A 1 427 ? -30.231 18.511 64.995 1.00 83.38 427 GLY A N 1
ATOM 3409 C CA . GLY A 1 427 ? -31.121 18.199 63.873 1.00 83.38 427 GLY A CA 1
ATOM 3410 C C . GLY A 1 427 ? -30.814 19.011 62.609 1.00 83.38 427 GLY A C 1
ATOM 3411 O O . GLY A 1 427 ? -30.743 18.442 61.518 1.00 83.38 427 GLY A O 1
ATOM 3412 N N . MET A 1 428 ? -30.545 20.315 62.745 1.00 82.44 428 MET A N 1
ATOM 3413 C CA . MET A 1 428 ? -30.128 21.182 61.633 1.00 82.44 428 MET A CA 1
ATOM 3414 C C . MET A 1 428 ? -28.791 20.741 61.031 1.00 82.44 428 MET A C 1
ATOM 3416 O O . MET A 1 428 ? -28.662 20.669 59.808 1.00 82.44 428 MET A O 1
ATOM 3420 N N . VAL A 1 429 ? -27.803 20.413 61.872 1.00 85.19 429 VAL A N 1
ATOM 3421 C CA . VAL A 1 429 ? -26.499 19.901 61.420 1.00 85.19 429 VAL A CA 1
ATOM 3422 C C . VAL A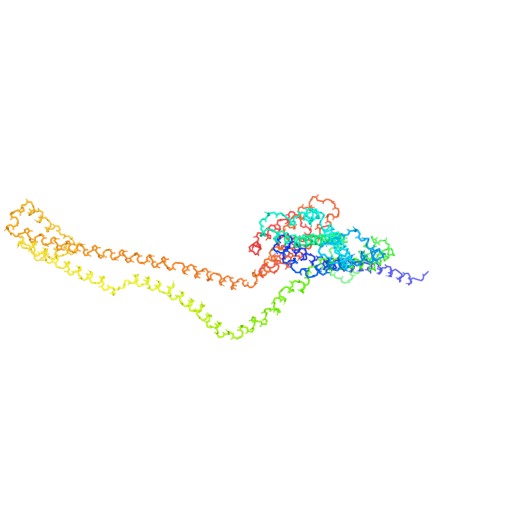 1 429 ? -26.665 18.568 60.692 1.00 85.19 429 VAL A C 1
ATOM 3424 O O . VAL A 1 429 ? -26.088 18.389 59.621 1.00 85.19 429 VAL A O 1
ATOM 3427 N N . ILE A 1 430 ? -27.493 17.659 61.212 1.00 83.88 430 ILE A N 1
ATOM 3428 C CA . ILE A 1 430 ? -27.784 16.371 60.567 1.00 83.88 430 ILE A CA 1
ATOM 3429 C C . ILE A 1 430 ? -28.456 16.586 59.201 1.00 83.88 430 ILE A C 1
ATOM 3431 O O . ILE A 1 430 ? -28.051 15.961 58.221 1.00 83.88 430 ILE A O 1
ATOM 3435 N N . GLY A 1 431 ? -29.405 17.521 59.092 1.00 77.75 431 GLY A N 1
ATOM 3436 C CA . GLY A 1 431 ? -30.007 17.900 57.809 1.00 77.75 431 GLY A CA 1
ATOM 3437 C C . GLY A 1 431 ? -29.008 18.537 56.830 1.00 77.75 431 GLY A C 1
ATOM 3438 O O . GLY A 1 431 ? -29.074 18.305 55.623 1.00 77.75 431 GLY A O 1
ATOM 3439 N N . GLY A 1 432 ? -28.040 19.308 57.332 1.00 78.50 432 GLY A N 1
ATOM 3440 C CA . GLY A 1 432 ? -26.928 19.838 56.537 1.00 78.50 432 GLY A CA 1
ATOM 3441 C C . GLY A 1 432 ? -25.987 18.746 56.015 1.00 78.50 432 GLY A C 1
ATOM 3442 O O . GLY A 1 432 ? -25.556 18.805 54.862 1.00 78.50 432 GLY A O 1
ATOM 3443 N N . ILE A 1 433 ? -25.709 17.723 56.829 1.00 82.75 433 ILE A N 1
ATOM 3444 C CA . ILE A 1 433 ? -24.913 16.551 56.434 1.00 82.75 433 ILE A CA 1
ATOM 3445 C C . ILE A 1 433 ? -25.629 15.754 55.342 1.00 82.75 433 ILE A C 1
ATOM 3447 O O . ILE A 1 433 ? -24.984 15.357 54.375 1.00 82.75 433 ILE A O 1
ATOM 3451 N N . ASP A 1 434 ? -26.946 15.567 55.446 1.00 78.38 434 ASP A N 1
ATOM 3452 C CA . ASP A 1 434 ? -27.731 14.867 54.422 1.00 78.38 434 ASP A CA 1
ATOM 3453 C C . ASP A 1 434 ? -27.632 15.568 53.056 1.00 78.38 434 ASP A C 1
ATOM 3455 O O . ASP A 1 434 ? -27.321 14.945 52.040 1.00 78.38 434 ASP A O 1
ATOM 3459 N N . LYS A 1 435 ? -27.741 16.905 53.038 1.00 76.06 435 LYS A N 1
ATOM 3460 C CA . LYS A 1 435 ? -27.521 17.711 51.823 1.00 76.06 435 LYS A CA 1
ATOM 3461 C C . LYS A 1 435 ? -26.108 17.551 51.255 1.00 76.06 435 LYS A C 1
ATOM 3463 O O . LYS A 1 435 ? -25.930 17.507 50.036 1.00 76.06 435 LYS A O 1
ATOM 3468 N N . LEU A 1 436 ? -25.098 17.454 52.118 1.00 80.81 436 LEU A N 1
ATOM 3469 C CA . LEU A 1 436 ? -23.710 17.252 51.704 1.00 80.81 436 LEU A CA 1
ATOM 3470 C C . LEU A 1 436 ? -23.500 15.852 51.111 1.00 80.81 436 LEU A C 1
ATOM 3472 O O . LEU A 1 436 ? -22.898 15.732 50.043 1.00 80.81 436 LEU A O 1
ATOM 3476 N N . LEU A 1 437 ? -24.040 14.810 51.745 1.00 82.12 437 LEU A N 1
ATOM 3477 C CA . LEU A 1 437 ? -24.015 13.441 51.223 1.00 82.12 437 LEU A CA 1
ATOM 3478 C C . LEU A 1 437 ? -24.746 13.349 49.882 1.00 82.12 437 LEU A C 1
ATOM 3480 O O . LEU A 1 437 ? -24.247 12.708 48.957 1.00 82.12 437 LEU A O 1
ATOM 3484 N N . LYS A 1 438 ? -25.861 14.069 49.724 1.00 75.69 438 LYS A N 1
ATOM 3485 C CA . LYS A 1 438 ? -26.600 14.110 48.460 1.00 75.69 438 LYS A CA 1
ATOM 3486 C C . LYS A 1 438 ? -25.819 14.797 47.337 1.00 75.69 438 LYS A C 1
ATOM 3488 O O . LYS A 1 438 ? -25.827 14.335 46.196 1.00 75.69 438 LYS A O 1
ATOM 3493 N N . SER A 1 439 ? -25.080 15.857 47.663 1.00 78.38 439 SER A N 1
ATOM 3494 C CA . SER A 1 439 ? -24.150 16.506 46.730 1.00 78.38 439 SER A CA 1
ATOM 3495 C C . SER A 1 439 ? -23.012 15.565 46.304 1.00 78.38 439 SER A C 1
ATOM 3497 O O . SER A 1 439 ? -22.639 15.522 45.132 1.00 78.38 439 SER A O 1
ATOM 3499 N N . GLN A 1 440 ? -22.501 14.737 47.220 1.00 83.94 440 GLN A N 1
ATOM 3500 C CA . GLN A 1 440 ? -21.486 13.727 46.896 1.00 83.94 440 GLN A CA 1
ATOM 3501 C C . GLN A 1 440 ? -22.042 12.584 46.040 1.00 83.94 440 GLN A C 1
ATOM 3503 O O . GLN A 1 440 ? -21.380 12.154 45.097 1.00 83.94 440 GLN A O 1
ATOM 3508 N N . GLU A 1 441 ? -23.267 12.130 46.307 1.00 81.69 441 GLU A N 1
ATOM 3509 C CA . GLU A 1 441 ? -23.959 11.135 45.481 1.00 81.69 441 GLU A CA 1
ATOM 3510 C C . GLU A 1 441 ? -24.090 11.615 44.026 1.00 81.69 441 GLU A C 1
ATOM 3512 O O . GLU A 1 441 ? -23.841 10.846 43.096 1.00 81.69 441 GLU A O 1
ATOM 3517 N N . LEU A 1 442 ? -24.384 12.906 43.819 1.00 81.81 442 LEU A N 1
ATOM 3518 C CA . LEU A 1 442 ? -24.433 13.512 42.487 1.00 81.81 442 LEU A CA 1
ATOM 3519 C C . LEU A 1 442 ? -23.078 13.438 41.773 1.00 81.81 442 LEU A C 1
ATOM 3521 O O . LEU A 1 442 ? -23.008 13.034 40.610 1.00 81.81 442 LEU A O 1
ATOM 3525 N N . VAL A 1 443 ? -21.999 13.813 42.466 1.00 85.00 443 VAL A N 1
ATOM 3526 C CA . VAL A 1 443 ? -20.639 13.777 41.910 1.00 85.00 443 VAL A CA 1
ATOM 3527 C C . VAL A 1 443 ? -20.246 12.343 41.554 1.00 85.00 443 VAL A C 1
ATOM 3529 O O . VAL A 1 443 ? -19.766 12.106 40.445 1.00 85.00 443 VAL A O 1
ATOM 3532 N N . PHE A 1 444 ? -20.510 11.369 42.429 1.00 82.81 444 PHE A N 1
ATOM 3533 C CA . PHE A 1 444 ? -20.244 9.959 42.137 1.00 82.81 444 PHE A CA 1
ATOM 3534 C C . PHE A 1 444 ? -21.095 9.429 40.978 1.00 82.81 444 PHE A C 1
ATOM 3536 O O . PHE A 1 444 ? -20.572 8.700 40.136 1.00 82.81 444 PHE A O 1
ATOM 3543 N N . GLY A 1 445 ? -22.361 9.843 40.872 1.00 82.31 445 GLY A N 1
ATOM 3544 C CA . GLY A 1 445 ? -23.236 9.498 39.751 1.00 82.31 445 GLY A CA 1
ATOM 3545 C C . GLY A 1 445 ? -22.704 10.005 38.407 1.00 82.31 445 GLY A C 1
ATOM 3546 O O . GLY A 1 445 ? -22.634 9.245 37.440 1.00 82.31 445 GLY A O 1
ATOM 3547 N N . ILE A 1 446 ? -22.260 11.264 38.349 1.00 84.25 446 ILE A N 1
ATOM 3548 C CA . ILE A 1 446 ? -21.682 11.864 37.135 1.00 84.25 446 ILE A CA 1
ATOM 3549 C C . ILE A 1 446 ? -20.345 11.202 36.775 1.00 84.25 446 ILE A C 1
ATOM 3551 O O . ILE A 1 446 ? -20.106 10.870 35.610 1.00 84.25 446 ILE A O 1
ATOM 3555 N N . VAL A 1 447 ? -19.475 10.967 37.760 1.00 87.31 447 VAL A N 1
ATOM 3556 C CA . VAL A 1 447 ? -18.172 10.320 37.540 1.00 87.31 447 VAL A CA 1
ATOM 3557 C C . VAL A 1 447 ? -18.351 8.879 37.053 1.00 87.31 447 VAL A C 1
ATOM 3559 O O . VAL A 1 447 ? -17.678 8.476 36.107 1.00 87.31 447 VAL A O 1
ATOM 3562 N N . ALA A 1 448 ? -19.302 8.127 37.612 1.00 82.75 448 ALA A N 1
ATOM 3563 C CA . ALA A 1 448 ? -19.612 6.767 37.174 1.00 82.75 448 ALA A CA 1
ATOM 3564 C C . ALA A 1 448 ? -20.200 6.709 35.749 1.00 82.75 448 ALA A C 1
ATOM 3566 O O . ALA A 1 448 ? -19.901 5.779 35.000 1.00 82.75 448 ALA A O 1
ATOM 3567 N N . ALA A 1 449 ? -20.991 7.710 35.344 1.00 85.19 449 ALA A N 1
ATOM 3568 C CA . ALA A 1 449 ? -21.574 7.797 34.000 1.00 85.19 449 ALA A CA 1
ATOM 3569 C C . ALA A 1 449 ? -20.576 8.263 32.918 1.00 85.19 449 ALA A C 1
ATOM 3571 O O . ALA A 1 449 ? -20.768 8.013 31.724 1.00 85.19 449 ALA A O 1
ATOM 3572 N N . SER A 1 450 ? -19.497 8.943 33.317 1.00 89.12 450 SER A N 1
ATOM 3573 C CA . SER A 1 450 ? -18.570 9.614 32.395 1.00 89.12 450 SER A CA 1
ATOM 3574 C C . SER A 1 450 ? -17.883 8.680 31.381 1.00 89.12 450 SER A C 1
ATOM 3576 O O . SER A 1 450 ? -17.873 9.022 30.194 1.00 89.12 450 SER A O 1
ATOM 3578 N N . PRO A 1 451 ? -17.357 7.491 31.756 1.00 88.75 451 PRO A N 1
ATOM 3579 C CA . PRO A 1 451 ? -16.745 6.572 30.792 1.00 88.75 451 PRO A CA 1
ATOM 3580 C C . PRO A 1 451 ? -17.715 6.115 29.695 1.00 88.75 451 PRO A C 1
ATOM 3582 O O . PRO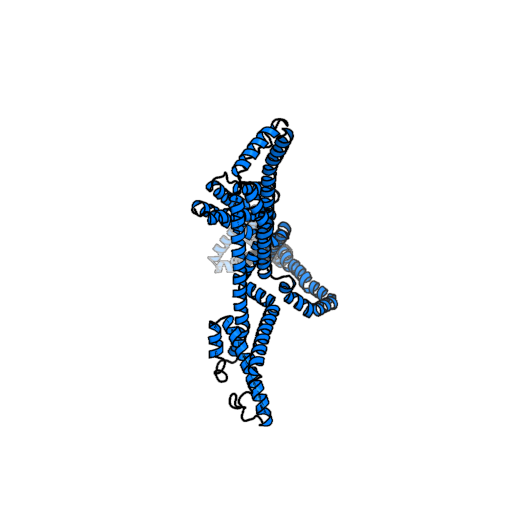 A 1 451 ? -17.342 6.048 28.522 1.00 88.75 451 PRO A O 1
ATOM 3585 N N . ALA A 1 452 ? -18.973 5.853 30.058 1.00 88.12 452 ALA A N 1
ATOM 3586 C CA . ALA A 1 452 ? -20.006 5.427 29.119 1.00 88.12 452 ALA A CA 1
ATOM 3587 C C . ALA A 1 452 ? -20.394 6.558 28.153 1.00 88.12 452 ALA A C 1
ATOM 3589 O O . ALA A 1 452 ? -20.520 6.326 26.948 1.00 88.12 452 ALA A O 1
ATOM 3590 N N . GLY A 1 453 ? -20.492 7.794 28.655 1.00 87.25 453 GLY A N 1
ATOM 3591 C CA . GLY A 1 453 ? -20.702 8.983 27.828 1.00 87.25 453 GLY A CA 1
ATOM 3592 C C . GLY A 1 453 ? -19.559 9.227 26.836 1.00 87.25 453 GLY A C 1
ATOM 3593 O O . GLY A 1 453 ? -19.807 9.460 25.652 1.00 87.25 453 GLY A O 1
ATOM 3594 N N . PHE A 1 454 ? -18.302 9.104 27.280 1.00 90.69 454 PHE A N 1
ATOM 3595 C CA . PHE A 1 454 ? -17.137 9.238 26.399 1.00 90.69 454 PHE A CA 1
ATOM 3596 C C . PHE A 1 454 ? -17.124 8.166 25.304 1.00 90.69 454 PHE A C 1
ATOM 3598 O O . PHE A 1 454 ? -16.914 8.482 24.131 1.00 90.69 454 PHE A O 1
ATOM 3605 N N . PHE A 1 455 ? -17.400 6.910 25.665 1.00 89.75 455 PHE A N 1
ATOM 3606 C CA . PHE A 1 455 ? -17.514 5.819 24.700 1.00 89.75 455 PHE A CA 1
ATOM 3607 C C . PHE A 1 455 ? -18.624 6.074 23.671 1.00 89.75 455 PHE A C 1
ATOM 3609 O O . PHE A 1 455 ? -18.404 5.876 22.476 1.00 89.75 455 PHE A O 1
ATOM 3616 N N . LEU A 1 456 ? -19.786 6.579 24.100 1.00 89.25 456 LEU A N 1
ATOM 3617 C CA . LEU A 1 456 ? -20.891 6.914 23.202 1.00 89.25 456 LEU A CA 1
ATOM 3618 C C . LEU A 1 456 ? -20.499 8.018 22.206 1.00 89.25 456 LEU A C 1
ATOM 3620 O O . LEU A 1 456 ? -20.736 7.873 21.008 1.00 89.25 456 LEU A O 1
ATOM 3624 N N . LEU A 1 457 ? -19.844 9.088 22.667 1.00 90.69 457 LEU A N 1
ATOM 3625 C CA . LEU A 1 457 ? -19.343 10.156 21.793 1.00 90.69 457 LEU A CA 1
ATOM 3626 C C . LEU A 1 457 ? -18.275 9.649 20.817 1.00 90.69 457 LEU A C 1
ATOM 3628 O O . LEU A 1 457 ? -18.304 9.985 19.630 1.00 90.69 457 LEU A O 1
ATOM 3632 N N . TRP A 1 458 ? -17.348 8.816 21.295 1.00 93.31 458 TRP A N 1
ATOM 3633 C CA . TRP A 1 458 ? -16.338 8.175 20.457 1.00 93.31 458 TRP A CA 1
ATOM 3634 C C . TRP A 1 458 ? -16.984 7.321 19.360 1.00 93.31 458 TRP A C 1
ATOM 3636 O O . TRP A 1 458 ? -16.629 7.468 18.186 1.00 93.31 458 TRP A O 1
ATOM 3646 N N . LEU A 1 459 ? -17.968 6.492 19.719 1.00 88.62 459 LEU A N 1
ATOM 3647 C CA . LEU A 1 459 ? -18.684 5.614 18.798 1.00 88.62 459 LEU A CA 1
ATOM 3648 C C . LEU A 1 459 ? -19.466 6.419 17.754 1.00 88.62 459 LEU A C 1
ATOM 3650 O O . LEU A 1 459 ? -19.333 6.165 16.557 1.00 88.62 459 LEU A O 1
ATOM 3654 N N . LEU A 1 460 ? -20.221 7.435 18.183 1.00 89.06 460 LEU A N 1
ATOM 3655 C CA . LEU A 1 460 ? -20.977 8.318 17.290 1.00 89.06 460 LEU A CA 1
ATOM 3656 C C . LEU A 1 460 ? -20.057 9.043 16.300 1.00 89.06 460 LEU A C 1
ATOM 3658 O O . LEU A 1 460 ? -20.358 9.106 15.107 1.00 89.06 460 LEU A O 1
ATOM 3662 N N . ASN A 1 461 ? -18.901 9.529 16.757 1.00 85.94 461 ASN A N 1
ATOM 3663 C CA . ASN A 1 461 ? -17.916 10.173 15.890 1.00 85.94 461 ASN A CA 1
ATOM 3664 C C . ASN A 1 461 ? -17.310 9.203 14.868 1.00 85.94 461 ASN A C 1
ATOM 3666 O O . ASN A 1 461 ? -17.110 9.588 13.711 1.00 85.94 461 ASN A O 1
ATOM 3670 N N . HIS A 1 462 ? -17.047 7.951 15.252 1.00 81.81 462 HIS A N 1
ATOM 3671 C CA . HIS A 1 462 ? -16.519 6.931 14.341 1.00 81.81 462 HIS A CA 1
ATOM 3672 C C . HIS A 1 462 ? -17.559 6.492 13.311 1.00 81.81 462 HIS A C 1
ATOM 3674 O O . HIS A 1 462 ? -17.248 6.452 12.121 1.00 81.81 462 HIS A O 1
ATOM 3680 N N . VAL A 1 463 ? -18.802 6.252 13.731 1.00 82.38 463 VAL A N 1
ATOM 3681 C CA . VAL A 1 463 ? -19.914 5.907 12.832 1.00 82.38 463 VAL A CA 1
ATOM 3682 C C . VAL A 1 463 ? -20.188 7.048 11.850 1.00 82.38 463 VAL A C 1
ATOM 3684 O O . VAL A 1 463 ? -20.256 6.821 10.643 1.00 82.38 463 VAL A O 1
ATOM 3687 N N . ASN A 1 464 ? -20.250 8.293 12.327 1.00 78.31 464 ASN A N 1
ATOM 3688 C CA . ASN A 1 464 ? -20.439 9.470 11.476 1.00 78.31 464 ASN A CA 1
ATOM 3689 C C . ASN A 1 464 ? -19.262 9.676 10.508 1.00 78.31 464 ASN A C 1
ATOM 3691 O O . ASN A 1 464 ? -19.461 10.001 9.339 1.00 78.31 464 ASN A O 1
ATOM 3695 N N . SER A 1 465 ? -18.027 9.444 10.960 1.00 69.50 465 SER A N 1
ATOM 3696 C CA . SER A 1 465 ? -16.842 9.500 10.095 1.00 69.50 465 SER A CA 1
ATOM 3697 C C . SER A 1 465 ? -16.867 8.410 9.027 1.00 69.50 465 SER A C 1
ATOM 3699 O O . SER A 1 465 ? -16.528 8.687 7.878 1.00 69.50 465 SER A O 1
ATOM 3701 N N . TYR A 1 466 ? -17.303 7.199 9.375 1.00 71.38 466 TYR A N 1
ATOM 3702 C CA . TYR A 1 466 ? -17.446 6.085 8.442 1.00 71.38 466 TYR A CA 1
ATOM 3703 C C . TYR A 1 466 ? -18.538 6.358 7.397 1.00 71.38 466 TYR A C 1
ATOM 3705 O O . TYR A 1 466 ? -18.296 6.190 6.204 1.00 71.38 466 TYR A O 1
ATOM 3713 N N . LEU A 1 467 ? -19.697 6.879 7.818 1.00 72.44 467 LEU A N 1
ATOM 3714 C CA . LEU A 1 467 ? -20.807 7.263 6.937 1.00 72.44 467 LEU A CA 1
ATOM 3715 C C . LEU A 1 467 ? -20.449 8.436 6.011 1.00 72.44 467 LEU A C 1
ATOM 3717 O O . LEU A 1 467 ? -20.717 8.376 4.814 1.00 72.44 467 LEU A O 1
ATOM 3721 N N . LYS A 1 468 ? -19.812 9.494 6.534 1.00 63.84 468 LYS A N 1
ATOM 3722 C CA . LYS A 1 468 ? -19.444 10.685 5.745 1.00 63.84 468 LYS A CA 1
ATOM 3723 C C . LYS A 1 468 ? -18.259 10.452 4.813 1.00 63.84 468 LYS A C 1
ATOM 3725 O O . LYS A 1 468 ? -18.238 11.002 3.715 1.00 63.84 468 LYS A O 1
ATOM 3730 N N . ARG A 1 469 ? -17.241 9.700 5.248 1.00 56.16 469 ARG A N 1
ATOM 3731 C CA . ARG A 1 469 ? -16.022 9.468 4.447 1.00 56.16 469 ARG A CA 1
ATOM 3732 C C . ARG A 1 469 ? -16.144 8.251 3.536 1.00 56.16 469 ARG A C 1
ATOM 3734 O O . ARG A 1 469 ? -15.450 8.211 2.522 1.00 56.16 469 ARG A O 1
ATOM 3741 N N . GLY A 1 470 ? -17.041 7.316 3.854 1.00 49.53 470 GLY A N 1
ATOM 3742 C CA . GLY A 1 470 ? -17.373 6.153 3.041 1.00 49.53 470 GLY A CA 1
ATOM 3743 C C . GLY A 1 470 ? -16.169 5.298 2.627 1.00 49.53 470 GLY A C 1
ATOM 3744 O O . GLY A 1 470 ? -15.007 5.559 2.942 1.00 49.53 470 GLY A O 1
ATOM 3745 N N . VAL A 1 471 ? -16.458 4.276 1.827 1.00 48.50 471 VAL A N 1
ATOM 3746 C CA . VAL A 1 471 ? -15.504 3.332 1.212 1.00 48.50 471 VAL A CA 1
ATOM 3747 C C . VAL A 1 471 ? -14.344 4.025 0.456 1.00 48.50 471 VAL A C 1
ATOM 3749 O O . VAL A 1 471 ? -13.309 3.415 0.191 1.00 48.50 471 VAL A O 1
ATOM 3752 N N . VAL A 1 472 ? -14.457 5.327 0.168 1.00 48.91 472 VAL A N 1
ATOM 3753 C CA . VAL A 1 472 ? -13.425 6.153 -0.479 1.00 48.91 472 VAL A CA 1
ATOM 3754 C C . VAL A 1 472 ? -12.161 6.290 0.383 1.00 48.91 472 VAL A C 1
ATOM 3756 O O . VAL A 1 472 ? -11.059 6.306 -0.163 1.00 48.91 472 VAL A O 1
ATOM 3759 N N . SER A 1 473 ? -12.271 6.300 1.718 1.00 51.88 473 SER A N 1
ATOM 3760 C CA . SER A 1 473 ? -11.099 6.398 2.607 1.00 51.88 473 SER A CA 1
ATOM 3761 C C . SER A 1 473 ? -10.199 5.156 2.575 1.00 51.88 473 SER A C 1
ATOM 3763 O O . SER A 1 473 ? -8.998 5.280 2.805 1.00 51.88 473 SER A O 1
ATOM 3765 N N . LEU A 1 474 ? -10.751 3.971 2.298 1.00 51.56 474 LEU A N 1
ATOM 3766 C CA . LEU A 1 474 ? -10.009 2.703 2.341 1.00 51.56 474 LEU A CA 1
ATOM 3767 C C . LEU A 1 474 ? -9.056 2.544 1.142 1.00 51.56 474 LEU A C 1
ATOM 3769 O O . LEU A 1 474 ? -7.983 1.968 1.287 1.00 51.56 474 LEU A O 1
ATOM 3773 N N . ASN A 1 475 ? -9.401 3.128 -0.013 1.00 59.47 475 ASN A N 1
ATOM 3774 C CA . ASN A 1 475 ? -8.596 3.073 -1.243 1.00 59.47 475 ASN A CA 1
ATOM 3775 C C . ASN A 1 475 ? -7.884 4.396 -1.590 1.00 59.47 475 ASN A C 1
ATOM 3777 O O . ASN A 1 475 ? -7.207 4.479 -2.617 1.00 59.47 475 ASN A O 1
ATOM 3781 N N . ALA A 1 476 ? -8.011 5.437 -0.762 1.00 69.81 476 ALA A N 1
ATOM 3782 C CA . ALA A 1 476 ? -7.353 6.724 -0.995 1.00 69.81 476 ALA A CA 1
ATOM 3783 C C . ALA A 1 476 ? -5.856 6.698 -0.650 1.00 69.81 476 ALA A C 1
ATOM 3785 O O . ALA A 1 476 ? -5.067 7.350 -1.327 1.00 69.81 476 ALA A O 1
ATOM 3786 N N . THR A 1 477 ? -5.444 5.923 0.355 1.00 75.31 477 THR A N 1
ATOM 3787 C CA . THR A 1 477 ? -4.054 5.837 0.840 1.00 75.31 477 THR A CA 1
ATOM 3788 C C . THR A 1 477 ? -3.003 5.589 -0.253 1.00 75.31 477 THR A C 1
ATOM 3790 O O . THR A 1 477 ? -2.046 6.363 -0.316 1.00 75.31 477 THR A O 1
ATOM 3793 N N . PRO A 1 478 ? -3.146 4.594 -1.159 1.00 76.31 478 PRO A N 1
ATOM 3794 C CA . PRO A 1 478 ? -2.155 4.384 -2.218 1.00 76.31 478 PRO A CA 1
ATOM 3795 C C . PRO A 1 478 ? -2.081 5.568 -3.190 1.00 76.31 478 PRO A C 1
ATOM 3797 O O . PRO A 1 478 ? -0.999 5.944 -3.632 1.00 76.31 478 PRO A O 1
ATOM 3800 N N . HIS A 1 479 ? -3.217 6.204 -3.488 1.00 82.12 479 HIS A N 1
ATOM 3801 C CA . HIS A 1 479 ? -3.254 7.381 -4.351 1.00 82.12 479 HIS A CA 1
ATOM 3802 C C . HIS A 1 479 ? -2.639 8.611 -3.672 1.00 82.12 479 HIS A C 1
ATOM 3804 O O . HIS A 1 479 ? -1.941 9.367 -4.341 1.00 82.12 479 HIS A O 1
ATOM 3810 N N . LYS A 1 480 ? -2.841 8.795 -2.360 1.00 86.12 480 LYS A N 1
ATOM 3811 C CA . LYS A 1 480 ? -2.224 9.878 -1.575 1.00 86.12 480 LYS A CA 1
ATOM 3812 C C . LYS A 1 480 ? -0.702 9.776 -1.579 1.00 86.12 480 LYS A C 1
ATOM 3814 O O . LYS A 1 480 ? -0.021 10.753 -1.886 1.00 86.12 480 LYS A O 1
ATOM 3819 N N . LEU A 1 481 ? -0.180 8.579 -1.303 1.00 83.56 481 LEU A N 1
ATOM 3820 C CA . LEU A 1 481 ? 1.258 8.307 -1.332 1.00 83.56 481 LEU A CA 1
ATOM 3821 C C . LEU A 1 481 ? 1.846 8.555 -2.722 1.00 83.56 481 LEU A C 1
ATOM 3823 O O . LEU A 1 481 ? 2.872 9.220 -2.834 1.00 83.56 481 LEU A O 1
ATOM 3827 N N . LEU A 1 482 ? 1.169 8.082 -3.774 1.00 85.69 482 LEU A N 1
ATOM 3828 C CA . LEU A 1 482 ? 1.608 8.303 -5.148 1.00 85.69 482 LEU A CA 1
AT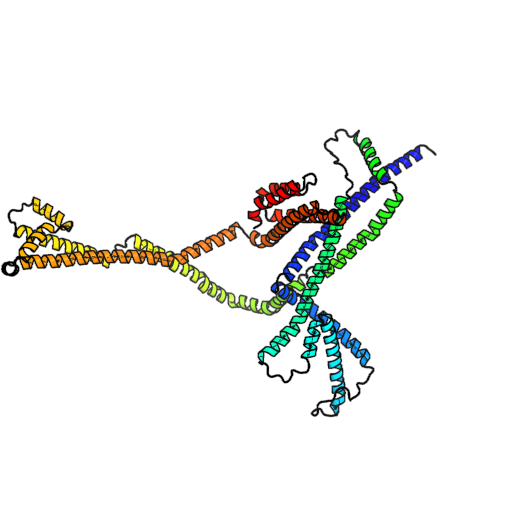OM 3829 C C . LEU A 1 482 ? 1.649 9.796 -5.496 1.00 85.69 482 LEU A C 1
ATOM 3831 O O . LEU A 1 482 ? 2.659 10.249 -6.021 1.00 85.69 482 LEU A O 1
ATOM 3835 N N . VAL A 1 483 ? 0.608 10.568 -5.158 1.00 89.00 483 VAL A N 1
ATOM 3836 C CA . VAL A 1 483 ? 0.579 12.019 -5.412 1.00 89.00 483 VAL A CA 1
ATOM 3837 C C . VAL A 1 483 ? 1.707 12.732 -4.667 1.00 89.00 483 VAL A C 1
ATOM 3839 O O . VAL A 1 483 ? 2.456 13.479 -5.293 1.00 89.00 483 VAL A O 1
ATOM 3842 N N . SER A 1 484 ? 1.886 12.451 -3.374 1.00 89.56 484 SER A N 1
ATOM 3843 C CA . SER A 1 484 ? 2.976 13.015 -2.566 1.00 89.56 484 SER A CA 1
ATOM 3844 C C . SER A 1 484 ? 4.353 12.731 -3.180 1.00 89.56 484 SER A C 1
ATOM 3846 O O . SER A 1 484 ? 5.146 13.649 -3.401 1.00 89.56 484 SER A O 1
ATOM 3848 N N . TYR A 1 485 ? 4.601 11.471 -3.551 1.00 87.88 485 TYR A N 1
ATOM 3849 C CA . TYR A 1 485 ? 5.834 11.044 -4.208 1.00 87.88 485 TYR A CA 1
ATOM 3850 C C . TYR A 1 485 ? 6.059 11.761 -5.547 1.00 87.88 485 TYR A C 1
ATOM 3852 O O . TYR A 1 485 ? 7.141 12.298 -5.783 1.00 87.88 485 TYR A O 1
ATOM 3860 N N . THR A 1 486 ? 5.039 11.824 -6.409 1.00 90.50 486 THR A N 1
ATOM 3861 C CA . THR A 1 486 ? 5.144 12.486 -7.720 1.00 90.50 486 THR A CA 1
ATOM 3862 C C . THR A 1 486 ? 5.338 13.998 -7.610 1.00 90.50 486 THR A C 1
ATOM 3864 O O . THR A 1 486 ? 6.139 14.543 -8.361 1.00 90.50 486 THR A O 1
ATOM 3867 N N . LEU A 1 487 ? 4.693 14.683 -6.654 1.00 92.06 487 LEU A N 1
ATOM 3868 C CA . LEU A 1 487 ? 4.913 16.118 -6.423 1.00 92.06 487 LEU A CA 1
ATOM 3869 C C . LEU A 1 487 ? 6.344 16.397 -5.959 1.00 92.06 487 LEU A C 1
ATOM 3871 O O . LEU A 1 487 ? 6.988 17.308 -6.475 1.00 92.06 487 LEU A O 1
ATOM 3875 N N . ASN A 1 488 ? 6.856 15.591 -5.026 1.00 91.69 488 ASN A N 1
ATOM 3876 C CA . ASN A 1 488 ? 8.237 15.704 -4.563 1.00 91.69 488 ASN A CA 1
ATOM 3877 C C . ASN A 1 488 ? 9.242 15.440 -5.696 1.00 91.69 488 ASN A C 1
ATOM 3879 O O . ASN A 1 488 ? 10.216 16.176 -5.852 1.00 91.69 488 ASN A O 1
ATOM 3883 N N . ASN A 1 489 ? 8.997 14.415 -6.517 1.00 91.31 489 ASN A N 1
ATOM 3884 C CA . ASN A 1 489 ? 9.831 14.139 -7.682 1.00 91.31 489 ASN A CA 1
ATOM 3885 C C . ASN A 1 489 ? 9.804 15.285 -8.685 1.00 91.31 489 ASN A C 1
ATOM 3887 O O . ASN A 1 489 ? 10.865 15.693 -9.133 1.00 91.31 489 ASN A O 1
ATOM 3891 N N . ILE A 1 490 ? 8.630 15.827 -9.009 1.00 92.19 490 ILE A N 1
ATOM 3892 C CA . ILE A 1 490 ? 8.508 16.968 -9.917 1.00 92.19 490 ILE A CA 1
ATOM 3893 C C . ILE A 1 490 ? 9.295 18.165 -9.389 1.00 92.19 490 ILE A C 1
ATOM 3895 O O . ILE A 1 490 ? 10.074 18.747 -10.137 1.00 92.19 490 ILE A O 1
ATOM 3899 N N . GLN A 1 491 ? 9.154 18.500 -8.106 1.00 92.00 491 GLN A N 1
ATOM 3900 C CA . GLN A 1 491 ? 9.918 19.585 -7.494 1.00 92.00 491 GLN A CA 1
ATOM 3901 C C . GLN A 1 491 ? 11.427 19.356 -7.632 1.00 92.00 491 GLN A C 1
ATOM 3903 O O . GLN A 1 491 ? 12.148 20.239 -8.089 1.00 92.00 491 GLN A O 1
ATOM 3908 N N . ARG A 1 492 ? 11.896 18.144 -7.312 1.00 92.06 492 ARG A N 1
ATOM 3909 C CA . ARG A 1 492 ? 13.302 17.756 -7.465 1.00 92.06 492 ARG A CA 1
ATOM 3910 C C . ARG A 1 492 ? 13.770 17.827 -8.923 1.00 92.06 492 ARG A C 1
ATOM 3912 O O . ARG A 1 492 ? 14.862 18.320 -9.173 1.00 92.06 492 ARG A O 1
ATOM 3919 N N . LEU A 1 493 ? 12.980 17.332 -9.874 1.00 90.19 493 LEU A N 1
ATOM 3920 C CA . LEU A 1 493 ? 13.310 17.320 -11.303 1.00 90.19 493 LEU A CA 1
ATOM 3921 C C . LEU A 1 493 ? 13.387 18.738 -11.877 1.00 90.19 493 LEU A C 1
ATOM 3923 O O . LEU A 1 493 ? 14.304 19.029 -12.637 1.00 90.19 493 LEU A O 1
ATOM 3927 N N . LEU A 1 494 ? 12.484 19.633 -11.465 1.00 88.50 494 LEU A N 1
ATOM 3928 C CA . LEU A 1 494 ? 12.531 21.051 -11.825 1.00 88.50 494 LEU A CA 1
ATOM 3929 C C . LEU A 1 494 ? 13.808 21.715 -11.295 1.00 88.50 494 LEU A C 1
ATOM 3931 O O . LEU A 1 494 ? 14.462 22.444 -12.032 1.00 88.50 494 LEU A O 1
ATOM 3935 N N . SER A 1 495 ? 14.222 21.417 -10.063 1.00 87.56 495 SER A N 1
ATOM 3936 C CA . SER A 1 495 ? 15.502 21.909 -9.537 1.00 87.56 495 SER A CA 1
ATOM 3937 C C . SER A 1 495 ? 16.706 21.333 -10.294 1.00 87.56 495 SER A C 1
ATOM 3939 O O . SER A 1 495 ? 17.631 22.071 -10.617 1.00 87.56 495 SER A O 1
ATOM 3941 N N . LEU A 1 496 ? 16.689 20.037 -10.628 1.00 86.81 496 LEU A N 1
ATOM 3942 C CA . LEU A 1 496 ? 17.767 19.391 -11.390 1.00 86.81 496 LEU A CA 1
ATOM 3943 C C . LEU A 1 496 ? 17.884 19.937 -12.819 1.00 86.81 496 LEU A C 1
ATOM 3945 O O . LEU A 1 496 ? 18.999 20.125 -13.300 1.00 86.81 496 LEU A O 1
ATOM 3949 N N . SER A 1 497 ? 16.764 20.282 -13.463 1.00 84.25 497 SER A N 1
ATOM 3950 C CA . SER A 1 497 ? 16.770 20.878 -14.808 1.00 84.25 497 SER A CA 1
ATOM 3951 C C . SER A 1 497 ? 17.489 22.228 -14.902 1.00 84.25 497 SER A C 1
ATOM 3953 O O . SER A 1 497 ? 17.846 22.639 -16.000 1.00 84.25 497 SER A O 1
ATOM 3955 N N . GLN A 1 498 ? 17.718 22.919 -13.779 1.00 80.62 498 GLN A N 1
ATOM 3956 C CA . GLN A 1 498 ? 18.478 24.175 -13.758 1.00 80.62 498 GLN A CA 1
ATOM 3957 C C . GLN A 1 498 ? 19.997 23.954 -13.725 1.00 80.62 498 GLN A C 1
ATOM 3959 O O . GLN A 1 498 ? 20.745 24.872 -14.048 1.00 80.62 498 GLN A O 1
ATOM 3964 N N . VAL A 1 499 ? 20.451 22.769 -13.304 1.00 80.25 499 VAL A N 1
ATOM 3965 C CA . VAL A 1 499 ? 21.866 22.474 -13.018 1.00 80.25 499 VAL A CA 1
ATOM 3966 C C . VAL A 1 499 ? 22.473 21.517 -14.047 1.00 80.25 499 VAL A C 1
ATOM 3968 O O . VAL A 1 499 ? 23.654 21.628 -14.369 1.00 80.25 499 VAL A O 1
ATOM 3971 N N . GLU A 1 500 ? 21.697 20.564 -14.565 1.00 74.00 500 GLU A N 1
ATOM 3972 C CA . GLU A 1 500 ? 22.203 19.538 -15.481 1.00 74.00 500 GLU A CA 1
ATOM 3973 C C . GLU A 1 500 ? 22.278 20.033 -16.935 1.00 74.00 500 GLU A C 1
ATOM 3975 O O . GLU A 1 500 ? 21.276 20.422 -17.529 1.00 74.00 500 GLU A O 1
ATOM 3980 N N . GLY A 1 501 ? 23.479 19.969 -17.525 1.00 66.94 501 GLY A N 1
ATOM 3981 C CA . GLY A 1 501 ? 23.738 20.339 -18.924 1.00 66.94 501 GLY A CA 1
ATOM 3982 C C . GLY A 1 501 ? 23.870 19.164 -19.903 1.00 66.94 501 GLY A C 1
ATOM 3983 O O . GLY A 1 501 ? 24.010 19.395 -21.101 1.00 66.94 501 GLY A O 1
ATOM 3984 N N . ASP A 1 502 ? 23.847 17.913 -19.426 1.00 80.19 502 ASP A N 1
ATOM 3985 C CA . ASP A 1 502 ? 23.945 16.736 -20.299 1.00 80.19 502 ASP A CA 1
ATOM 3986 C C . ASP A 1 502 ? 22.623 16.459 -21.036 1.00 80.19 502 ASP A C 1
ATOM 3988 O O . ASP A 1 502 ? 21.538 16.472 -20.447 1.00 80.19 502 ASP A O 1
ATOM 3992 N N . VAL A 1 503 ? 22.722 16.152 -22.330 1.00 75.88 503 VAL A N 1
ATOM 3993 C CA . VAL A 1 503 ? 21.579 15.906 -23.222 1.00 75.88 503 VAL A CA 1
ATOM 3994 C C . VAL A 1 503 ? 20.789 14.673 -22.773 1.00 75.88 503 VAL A C 1
ATOM 3996 O O . VAL A 1 503 ? 19.559 14.699 -22.726 1.00 75.88 503 VAL A O 1
ATOM 3999 N N . SER A 1 504 ? 21.482 13.601 -22.373 1.00 76.06 504 SER A N 1
ATOM 4000 C CA . SER A 1 504 ? 20.833 12.366 -21.912 1.00 76.06 504 SER A CA 1
ATOM 4001 C C . SER A 1 504 ? 20.077 12.575 -20.595 1.00 76.06 504 SER A C 1
ATOM 4003 O O . SER A 1 504 ? 18.957 12.076 -20.431 1.00 76.06 504 SER A O 1
ATOM 4005 N N . SER A 1 505 ? 20.647 13.347 -19.669 1.00 84.50 505 SER A N 1
ATOM 4006 C CA . SER A 1 505 ? 19.970 13.725 -18.425 1.00 84.50 505 SER A CA 1
ATOM 4007 C C . SER A 1 505 ? 18.758 14.625 -18.672 1.00 84.50 505 SER A C 1
ATOM 4009 O O . SER A 1 505 ? 17.696 14.384 -18.097 1.00 84.50 505 SER A O 1
ATOM 4011 N N . ARG A 1 506 ? 18.851 15.576 -19.609 1.00 83.88 506 ARG A N 1
ATOM 4012 C CA . ARG A 1 506 ? 17.714 16.412 -20.018 1.00 83.88 506 ARG A CA 1
ATOM 4013 C C . ARG A 1 506 ? 16.557 15.578 -20.570 1.00 83.88 506 ARG A C 1
ATOM 4015 O O . ARG A 1 506 ? 15.421 15.749 -20.135 1.00 83.88 506 ARG A O 1
ATOM 4022 N N . TYR A 1 507 ? 16.840 14.617 -21.451 1.00 84.94 507 TYR A N 1
ATOM 4023 C CA . TYR A 1 507 ? 15.821 13.694 -21.963 1.00 84.94 507 TYR A CA 1
ATOM 4024 C C . TYR A 1 507 ? 15.206 12.841 -20.854 1.00 84.94 507 TYR A C 1
ATOM 4026 O O . TYR A 1 507 ? 13.999 12.609 -20.836 1.00 84.94 507 TYR A O 1
ATOM 4034 N N . TYR A 1 508 ? 16.000 12.385 -19.887 1.00 89.44 508 TYR A N 1
ATOM 4035 C CA . TYR A 1 508 ? 15.443 11.684 -18.736 1.00 89.44 508 TYR A CA 1
ATOM 4036 C C . TYR A 1 508 ? 14.485 12.574 -17.928 1.00 89.44 508 TYR A C 1
ATOM 4038 O O . TYR A 1 508 ? 13.388 12.123 -17.590 1.00 89.44 508 TYR A O 1
ATOM 4046 N N . ILE A 1 509 ? 14.876 13.820 -17.639 1.00 89.56 509 ILE A N 1
ATOM 4047 C CA . ILE A 1 509 ? 14.062 14.764 -16.865 1.00 89.56 509 ILE A CA 1
ATOM 4048 C C . ILE A 1 509 ? 12.731 15.036 -17.570 1.00 89.56 509 ILE A C 1
ATOM 4050 O O . ILE A 1 509 ? 11.685 14.851 -16.950 1.00 89.56 509 ILE A O 1
ATOM 4054 N N . GLU A 1 510 ? 12.751 15.396 -18.855 1.00 86.00 510 GLU A N 1
ATOM 4055 C CA . GLU A 1 510 ? 11.536 15.722 -19.619 1.00 86.00 510 GLU A CA 1
ATOM 4056 C C . GLU A 1 510 ? 10.591 14.519 -19.742 1.00 86.00 510 GLU A C 1
ATOM 4058 O O . GLU A 1 510 ? 9.388 14.611 -19.477 1.00 86.00 510 GLU A O 1
ATOM 4063 N N . GLY A 1 511 ? 11.137 13.341 -20.058 1.00 88.62 511 GLY A N 1
ATOM 4064 C CA . GLY A 1 511 ? 10.344 12.117 -20.130 1.00 88.62 511 GLY A CA 1
ATOM 4065 C C . GLY A 1 511 ? 9.731 11.740 -18.778 1.00 88.62 511 GLY A C 1
ATOM 4066 O O . GLY A 1 511 ? 8.582 11.292 -18.715 1.00 88.62 511 GLY A O 1
ATOM 4067 N N . ARG A 1 512 ? 10.483 11.912 -17.679 1.00 91.56 512 ARG A N 1
ATOM 4068 C CA . ARG A 1 512 ? 10.007 11.572 -16.332 1.00 91.56 512 ARG A CA 1
ATOM 4069 C C . ARG A 1 512 ? 8.941 12.554 -15.873 1.00 91.56 512 ARG A C 1
ATOM 4071 O O . ARG A 1 512 ? 7.940 12.130 -15.299 1.00 91.56 512 ARG A O 1
ATOM 4078 N N . PHE A 1 513 ? 9.143 13.832 -16.167 1.00 90.56 513 PHE A N 1
ATOM 4079 C CA . PHE A 1 513 ? 8.213 14.904 -15.863 1.00 90.56 513 PHE A CA 1
ATOM 4080 C C . PHE A 1 513 ? 6.831 14.641 -16.477 1.00 90.56 513 PHE A C 1
ATOM 4082 O O . PHE A 1 513 ? 5.827 14.692 -15.764 1.00 90.56 513 PHE A O 1
ATOM 4089 N N . LEU A 1 514 ? 6.774 14.244 -17.756 1.00 88.75 514 LEU A N 1
ATOM 4090 C CA . LEU A 1 514 ? 5.514 13.882 -18.412 1.00 88.75 514 LEU A CA 1
ATOM 4091 C C . LEU A 1 514 ? 4.802 12.721 -17.698 1.00 88.75 514 LEU A C 1
ATOM 4093 O O . LEU A 1 514 ? 3.596 12.780 -17.453 1.00 88.75 514 LEU A O 1
ATOM 4097 N N . ILE A 1 515 ? 5.537 11.662 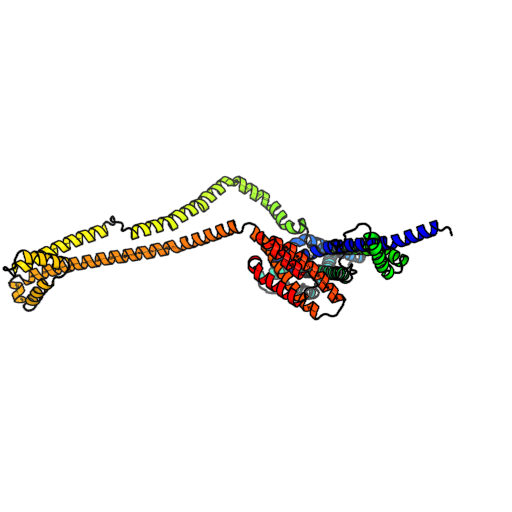-17.349 1.00 90.31 515 ILE A N 1
ATOM 4098 C CA . ILE A 1 515 ? 4.971 10.493 -16.658 1.00 90.31 515 ILE A CA 1
ATOM 4099 C C . ILE A 1 515 ? 4.417 10.884 -15.286 1.00 90.31 515 ILE A C 1
ATOM 4101 O O . ILE A 1 515 ? 3.298 10.491 -14.948 1.00 90.31 515 ILE A O 1
ATOM 4105 N N . ASP A 1 516 ? 5.163 11.678 -14.517 1.00 91.19 516 ASP A N 1
ATOM 4106 C CA . ASP A 1 516 ? 4.749 12.110 -13.183 1.00 91.19 516 ASP A CA 1
ATOM 4107 C C . ASP A 1 516 ? 3.525 13.055 -13.257 1.00 91.19 516 ASP A C 1
ATOM 4109 O O . ASP A 1 516 ? 2.600 12.907 -12.455 1.00 91.19 516 ASP A O 1
ATOM 4113 N N . ILE A 1 517 ? 3.416 13.930 -14.272 1.00 91.50 517 ILE A N 1
ATOM 4114 C CA . ILE A 1 517 ? 2.194 14.721 -14.533 1.00 91.50 517 ILE A CA 1
ATOM 4115 C C . ILE A 1 517 ? 0.997 13.827 -14.871 1.00 91.50 517 ILE A C 1
ATOM 4117 O O . ILE A 1 517 ? -0.102 14.031 -14.346 1.00 91.50 517 ILE A O 1
ATOM 4121 N N . ILE A 1 518 ? 1.169 12.824 -15.736 1.00 89.88 518 ILE A N 1
ATOM 4122 C CA . ILE A 1 518 ? 0.082 11.899 -16.094 1.00 89.88 518 ILE A CA 1
ATOM 4123 C C . ILE A 1 518 ? -0.375 11.113 -14.854 1.00 89.88 518 ILE A C 1
ATOM 4125 O O . ILE A 1 518 ? -1.580 10.941 -14.628 1.00 89.88 518 ILE A O 1
ATOM 4129 N N . ALA A 1 519 ? 0.570 10.667 -14.022 1.00 88.88 519 ALA A N 1
ATOM 4130 C CA . ALA A 1 519 ? 0.288 9.985 -12.764 1.00 88.88 519 ALA A CA 1
ATOM 4131 C C . ALA A 1 519 ? -0.467 10.891 -11.774 1.00 88.88 519 ALA A C 1
ATOM 4133 O O . ALA A 1 519 ? -1.457 10.444 -11.177 1.00 88.88 519 ALA A O 1
ATOM 4134 N N . LEU A 1 520 ? -0.072 12.166 -11.661 1.00 91.00 520 LEU A N 1
ATOM 4135 C CA . LEU A 1 520 ? -0.775 13.184 -10.879 1.00 91.00 520 LEU A CA 1
ATOM 4136 C C . LEU A 1 520 ? -2.187 13.423 -11.386 1.00 91.00 520 LEU A C 1
ATOM 4138 O O . LEU A 1 520 ? -3.127 13.440 -10.595 1.00 91.00 520 LEU A O 1
ATOM 4142 N N . ARG A 1 521 ? -2.372 13.546 -12.700 1.00 91.94 521 ARG A N 1
ATOM 4143 C CA . ARG A 1 521 ? -3.697 13.715 -13.297 1.00 91.94 521 ARG A CA 1
ATOM 4144 C C . ARG A 1 521 ? -4.607 12.541 -12.940 1.00 91.94 521 ARG A C 1
ATOM 4146 O O . ARG A 1 521 ? -5.719 12.748 -12.460 1.00 91.94 521 ARG A O 1
ATOM 4153 N N . LYS A 1 522 ? -4.131 11.304 -13.109 1.00 88.75 522 LYS A N 1
ATOM 4154 C CA . LYS A 1 522 ? -4.915 10.088 -12.830 1.00 88.75 522 LYS A CA 1
ATOM 4155 C C . LYS A 1 522 ? -5.244 9.924 -11.342 1.00 88.75 522 LYS A C 1
ATOM 4157 O O . LYS A 1 522 ? -6.372 9.562 -11.008 1.00 88.75 522 LYS A O 1
ATOM 4162 N N . SER A 1 523 ? -4.276 10.155 -10.456 1.00 86.94 523 SER A N 1
ATOM 4163 C CA . SER A 1 523 ? -4.436 9.921 -9.012 1.00 86.94 523 SER A CA 1
ATOM 4164 C C . SER A 1 523 ? -5.096 11.096 -8.297 1.00 86.94 523 SER A C 1
ATOM 4166 O O . SER A 1 523 ? -5.971 10.888 -7.459 1.00 86.94 523 SER A O 1
ATOM 4168 N N . GLY A 1 524 ? -4.767 12.327 -8.685 1.00 87.44 524 GLY A N 1
ATOM 4169 C CA . GLY A 1 524 ? -5.368 13.548 -8.155 1.00 87.44 524 GLY A CA 1
ATOM 4170 C C . GLY A 1 524 ? -6.872 13.623 -8.410 1.00 87.44 524 GLY A C 1
ATOM 4171 O O . GLY A 1 524 ? -7.629 13.923 -7.493 1.00 87.44 524 GLY A O 1
ATOM 4172 N N . LEU A 1 525 ? -7.352 13.213 -9.593 1.00 88.88 525 LEU A N 1
ATOM 4173 C CA . LEU A 1 525 ? -8.793 13.192 -9.903 1.00 88.88 525 LEU A CA 1
ATOM 4174 C C . LEU A 1 525 ? -9.619 12.226 -9.034 1.00 88.88 525 LEU A C 1
ATOM 4176 O O . LEU A 1 525 ? -10.848 12.363 -8.980 1.00 88.88 525 LEU A O 1
ATOM 4180 N N . LYS A 1 526 ? -8.972 11.252 -8.380 1.00 86.44 526 LYS A N 1
ATOM 4181 C CA . LYS A 1 526 ? -9.610 10.337 -7.422 1.00 86.44 526 LYS A CA 1
ATOM 4182 C C . LYS A 1 526 ? -9.634 10.887 -5.994 1.00 86.44 526 LYS A C 1
ATOM 4184 O O . LYS A 1 526 ? -10.500 10.484 -5.227 1.00 86.44 526 LYS A O 1
ATOM 4189 N N . LEU A 1 527 ? -8.698 11.771 -5.645 1.00 85.25 527 LEU A N 1
ATOM 4190 C CA . LEU A 1 527 ? -8.554 12.339 -4.299 1.00 85.25 527 LEU A CA 1
ATOM 4191 C C . LEU A 1 527 ? -9.270 13.685 -4.148 1.00 85.25 527 LEU A C 1
ATOM 4193 O O . LEU A 1 527 ? -9.871 13.954 -3.111 1.00 85.25 527 LEU A O 1
ATOM 4197 N N . VAL A 1 528 ? -9.208 14.530 -5.178 1.00 86.94 528 VAL A N 1
ATOM 4198 C CA . VAL A 1 528 ? -9.755 15.890 -5.155 1.00 86.94 528 VAL A CA 1
ATOM 4199 C C . VAL A 1 528 ? -11.282 15.846 -5.324 1.00 86.94 528 VAL A C 1
ATOM 4201 O O . VAL A 1 528 ? -11.788 15.174 -6.237 1.00 86.94 528 VAL A O 1
ATOM 4204 N N . PRO A 1 529 ? -12.049 16.565 -4.480 1.00 85.06 529 PRO A N 1
ATOM 4205 C CA . PRO A 1 529 ? -13.503 16.595 -4.577 1.00 85.06 529 PRO A CA 1
ATOM 4206 C C . PRO A 1 529 ? -13.970 17.224 -5.895 1.00 85.06 529 PRO A C 1
ATOM 4208 O O . PRO A 1 529 ? -13.295 18.078 -6.467 1.00 85.06 529 PRO A O 1
ATOM 4211 N N . LYS A 1 530 ? -15.160 16.825 -6.373 1.00 85.62 530 LYS A N 1
ATOM 4212 C CA . LYS A 1 530 ? -15.686 17.205 -7.701 1.00 85.62 530 LYS A CA 1
ATOM 4213 C C . LYS A 1 530 ? -15.610 18.712 -7.989 1.00 85.62 530 LYS A C 1
ATOM 4215 O O . LYS A 1 530 ? -15.210 19.079 -9.086 1.00 85.62 530 LYS A O 1
ATOM 4220 N N . PHE A 1 531 ? -15.930 19.557 -7.009 1.00 87.56 531 PHE A N 1
ATOM 4221 C CA . PHE A 1 531 ? -15.979 21.013 -7.175 1.00 87.56 531 PHE A CA 1
ATOM 4222 C C . PHE A 1 531 ? -14.605 21.680 -7.377 1.00 87.56 531 PHE A C 1
ATOM 4224 O O . PHE A 1 531 ? -14.553 22.742 -7.980 1.00 87.56 531 PHE A O 1
ATOM 4231 N N . ARG A 1 532 ? -13.490 21.057 -6.955 1.00 88.38 532 ARG A N 1
ATOM 4232 C CA . ARG A 1 532 ? -12.126 21.594 -7.171 1.00 88.38 532 ARG A CA 1
ATOM 4233 C C . ARG A 1 532 ? -11.365 20.931 -8.318 1.00 88.38 532 ARG A C 1
ATOM 4235 O O . ARG A 1 532 ? -10.193 21.224 -8.534 1.00 88.38 532 ARG A O 1
ATOM 4242 N N . LYS A 1 533 ? -11.991 20.022 -9.072 1.00 89.38 533 LYS A N 1
ATOM 4243 C CA . LYS A 1 533 ? -11.300 19.311 -10.163 1.00 89.38 533 LYS A CA 1
ATOM 4244 C C . LYS A 1 533 ? -10.812 20.251 -11.265 1.00 89.38 533 LYS A C 1
ATOM 4246 O O . LYS A 1 533 ? -9.760 19.995 -11.839 1.00 89.38 533 LYS A O 1
ATOM 4251 N N . ASN A 1 534 ? -11.540 21.333 -11.528 1.00 91.62 534 ASN A N 1
ATOM 4252 C CA . ASN A 1 534 ? -11.147 22.326 -12.528 1.00 91.62 534 ASN A CA 1
ATOM 4253 C C . ASN A 1 534 ? -9.909 23.116 -12.081 1.00 91.62 534 ASN A C 1
ATOM 4255 O O . ASN A 1 534 ? -8.982 23.272 -12.870 1.00 91.62 534 ASN A O 1
ATOM 4259 N N . GLU A 1 535 ? -9.858 23.539 -10.812 1.00 92.56 535 GLU A N 1
ATOM 4260 C CA . GLU A 1 535 ? -8.678 24.186 -10.215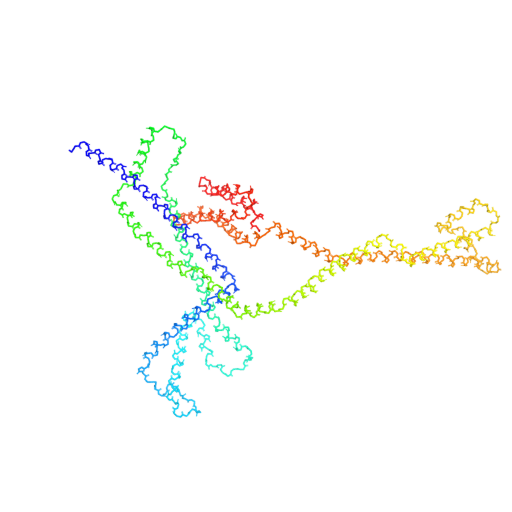 1.00 92.56 535 GLU A CA 1
ATOM 4261 C C . GLU A 1 535 ? -7.455 23.263 -10.297 1.00 92.56 535 GLU A C 1
ATOM 4263 O O . GLU A 1 535 ? -6.396 23.677 -10.761 1.00 92.56 535 GLU A O 1
ATOM 4268 N N . TRP A 1 536 ? -7.634 21.983 -9.951 1.00 92.56 536 TRP A N 1
ATOM 4269 C CA . TRP A 1 536 ? -6.579 20.972 -10.025 1.00 92.56 536 TRP A CA 1
ATOM 4270 C C . TRP A 1 536 ? -6.045 20.806 -11.450 1.00 92.56 536 TRP A C 1
ATOM 4272 O O . TRP A 1 536 ? -4.838 20.776 -11.670 1.00 92.56 536 TRP A O 1
ATOM 4282 N N . MET A 1 537 ? -6.941 20.723 -12.437 1.00 92.62 537 MET A N 1
ATOM 4283 C CA . MET A 1 537 ? -6.551 20.612 -13.843 1.00 92.62 537 MET A CA 1
ATOM 4284 C C . MET A 1 537 ? -5.825 21.860 -14.348 1.00 92.62 537 MET A C 1
ATOM 4286 O O . MET A 1 537 ? -4.871 21.719 -15.108 1.00 92.62 537 MET A O 1
ATOM 4290 N N . ARG A 1 538 ? -6.235 23.057 -13.912 1.00 92.88 538 ARG A N 1
ATOM 4291 C CA . ARG A 1 538 ? -5.529 24.306 -14.221 1.00 92.88 538 ARG A CA 1
ATOM 4292 C C . ARG A 1 538 ? -4.106 24.277 -13.668 1.00 92.88 538 ARG A C 1
ATOM 4294 O O . ARG A 1 538 ? -3.172 24.483 -14.427 1.00 92.88 538 ARG A O 1
ATOM 4301 N N . ASP A 1 539 ? -3.937 23.942 -12.389 1.00 92.88 539 ASP A N 1
ATOM 4302 C CA . ASP A 1 539 ? -2.612 23.900 -11.758 1.00 92.88 539 ASP A CA 1
ATOM 4303 C C . ASP A 1 539 ? -1.692 22.842 -12.408 1.00 92.88 539 ASP A C 1
ATOM 4305 O O . ASP A 1 539 ? -0.491 23.061 -12.543 1.00 92.88 539 ASP A O 1
ATOM 4309 N N . LEU A 1 540 ? -2.238 21.708 -12.869 1.00 92.38 540 LEU A N 1
ATOM 4310 C CA . LEU A 1 540 ? -1.470 20.723 -13.642 1.00 92.38 540 LEU A CA 1
ATOM 4311 C C . LEU A 1 540 ? -1.090 21.217 -15.046 1.00 92.38 540 LEU A C 1
ATOM 4313 O O . LEU A 1 540 ? -0.007 20.887 -15.528 1.00 92.38 540 LEU A O 1
ATOM 4317 N N . ASN A 1 541 ? -1.958 21.985 -15.707 1.00 91.00 541 ASN A N 1
ATOM 4318 C CA . ASN A 1 541 ? -1.646 22.587 -17.003 1.00 91.00 541 ASN A CA 1
ATOM 4319 C C . ASN A 1 541 ? -0.554 23.657 -16.867 1.00 91.00 541 ASN A C 1
ATOM 4321 O O . ASN A 1 541 ? 0.353 23.685 -17.694 1.00 91.00 541 ASN A O 1
ATOM 4325 N N . ASP A 1 542 ? -0.584 24.458 -15.796 1.00 90.25 542 ASP A N 1
ATOM 4326 C CA . ASP A 1 542 ? 0.481 25.413 -15.464 1.00 90.25 542 ASP A CA 1
ATOM 4327 C C . ASP A 1 542 ? 1.828 24.690 -15.269 1.00 90.25 542 ASP A C 1
ATOM 4329 O O . ASP A 1 542 ? 2.863 25.146 -15.745 1.00 90.25 542 ASP A O 1
ATOM 4333 N N . LEU A 1 543 ? 1.846 23.513 -14.628 1.00 89.69 543 LEU A N 1
ATOM 4334 C CA . LEU A 1 543 ? 3.076 22.715 -14.518 1.00 89.69 543 LEU A CA 1
ATOM 4335 C C . LEU A 1 543 ? 3.585 22.217 -15.877 1.00 89.69 543 LEU A C 1
ATOM 4337 O O . LEU A 1 543 ? 4.800 22.137 -16.074 1.00 89.69 543 LEU A O 1
ATOM 4341 N N . ASN A 1 544 ? 2.675 21.869 -16.788 1.00 87.06 544 ASN A N 1
ATOM 4342 C CA . ASN A 1 544 ? 3.006 21.336 -18.106 1.00 87.06 544 ASN A CA 1
ATOM 4343 C C . ASN A 1 544 ? 3.425 22.412 -19.121 1.00 87.06 544 ASN A C 1
ATOM 4345 O O . ASN A 1 544 ? 3.976 22.056 -20.156 1.00 87.06 544 ASN A O 1
ATOM 4349 N N . ASN A 1 545 ? 3.154 23.695 -18.865 1.00 84.62 545 ASN A N 1
ATOM 4350 C CA . ASN A 1 545 ? 3.476 24.763 -19.806 1.00 84.62 545 ASN A CA 1
ATOM 4351 C C . ASN A 1 545 ? 4.997 25.055 -19.808 1.00 84.62 545 ASN A C 1
ATOM 4353 O O . ASN A 1 545 ? 5.516 25.526 -18.790 1.00 84.62 545 ASN A O 1
ATOM 4357 N N . PRO A 1 546 ? 5.719 24.804 -20.922 1.00 76.19 546 PRO A N 1
ATOM 4358 C CA . PRO A 1 546 ? 7.155 25.071 -21.013 1.00 76.19 546 PRO A CA 1
ATOM 4359 C C . PRO A 1 546 ? 7.491 26.568 -21.089 1.00 76.19 546 PRO A C 1
ATOM 4361 O O . PRO A 1 546 ? 8.617 26.943 -20.774 1.00 76.19 546 PRO A O 1
ATOM 4364 N N . GLU A 1 547 ? 6.538 27.424 -21.472 1.00 79.25 547 GLU A N 1
ATOM 4365 C CA . GLU A 1 547 ? 6.718 28.883 -21.531 1.00 79.25 547 GLU A CA 1
ATOM 4366 C C . GLU A 1 547 ? 6.826 29.500 -20.132 1.00 79.25 547 GLU A C 1
ATOM 4368 O O . GLU A 1 547 ? 7.414 30.567 -19.944 1.00 79.25 547 GLU A O 1
ATOM 4373 N N . LEU A 1 548 ? 6.279 28.818 -19.121 1.00 83.19 548 LEU A N 1
ATOM 4374 C CA . LEU A 1 548 ? 6.398 29.243 -17.737 1.00 83.19 548 LEU A CA 1
ATOM 4375 C C . LEU A 1 548 ? 7.793 28.895 -17.212 1.00 83.19 548 LEU A C 1
ATOM 4377 O O . LEU A 1 548 ? 8.193 27.731 -17.148 1.00 83.19 548 LEU A O 1
ATOM 4381 N N . GLY A 1 549 ? 8.527 29.921 -16.774 1.00 84.31 549 GLY A N 1
ATOM 4382 C CA . GLY A 1 549 ? 9.844 29.747 -16.166 1.00 84.31 549 GLY A CA 1
ATOM 4383 C C . GLY A 1 549 ? 9.819 28.772 -14.980 1.00 84.31 549 GLY A C 1
ATOM 4384 O O . GLY A 1 549 ? 8.828 28.669 -14.249 1.00 84.31 549 GLY A O 1
ATOM 4385 N N . VAL A 1 550 ? 10.939 28.077 -14.752 1.00 86.88 550 VAL A N 1
ATOM 4386 C CA . VAL A 1 550 ? 11.070 27.039 -13.707 1.00 86.88 550 VAL A CA 1
ATOM 4387 C C . VAL A 1 550 ? 10.628 27.545 -12.327 1.00 86.88 550 VAL A C 1
ATOM 4389 O O . VAL A 1 550 ? 9.942 26.829 -11.600 1.00 86.88 550 VAL A O 1
ATOM 4392 N N . SER A 1 551 ? 10.933 28.801 -11.986 1.00 88.19 551 SER A N 1
ATOM 4393 C CA . SER A 1 551 ? 10.526 29.426 -10.720 1.00 88.19 551 SER A CA 1
ATOM 4394 C C . SER A 1 551 ? 9.003 29.475 -10.536 1.00 88.19 551 SER A C 1
ATOM 4396 O O . SER A 1 551 ? 8.502 29.170 -9.456 1.00 88.19 551 SER A O 1
ATOM 4398 N N . VAL A 1 552 ? 8.245 29.793 -11.592 1.00 89.31 552 VAL A N 1
ATOM 4399 C CA . VAL A 1 552 ? 6.770 29.837 -11.556 1.00 89.31 552 VAL A CA 1
ATOM 4400 C C . VAL A 1 552 ? 6.191 28.429 -11.402 1.00 89.31 552 VAL A C 1
ATOM 4402 O O . VAL A 1 552 ? 5.240 28.211 -10.644 1.00 89.31 552 VAL A O 1
ATOM 4405 N N . ARG A 1 553 ? 6.801 27.441 -12.062 1.00 90.69 553 ARG A N 1
ATOM 4406 C CA . ARG A 1 553 ? 6.410 26.028 -11.945 1.00 90.69 553 ARG A CA 1
ATOM 4407 C C . ARG A 1 553 ? 6.672 25.491 -10.533 1.00 90.69 553 ARG A C 1
ATOM 4409 O O . ARG A 1 553 ? 5.805 24.826 -9.974 1.00 90.69 553 ARG A O 1
ATOM 4416 N N . LEU A 1 554 ? 7.786 25.859 -9.896 1.00 91.25 554 LEU A N 1
ATOM 4417 C CA . LEU A 1 554 ? 8.058 25.528 -8.488 1.00 91.25 554 LEU A CA 1
ATOM 4418 C C . LEU A 1 554 ? 7.029 26.150 -7.529 1.00 91.25 554 LEU A C 1
ATOM 4420 O O . LEU A 1 554 ? 6.514 25.460 -6.647 1.00 91.25 554 LEU A O 1
ATOM 4424 N N . ILE A 1 555 ? 6.661 27.420 -7.736 1.00 92.75 555 ILE A N 1
ATOM 4425 C CA . ILE A 1 555 ? 5.588 28.078 -6.967 1.00 92.75 555 ILE A CA 1
ATOM 4426 C C . ILE A 1 555 ? 4.254 27.344 -7.160 1.00 92.75 555 ILE A C 1
ATOM 4428 O O . ILE A 1 555 ? 3.487 27.185 -6.210 1.00 92.75 555 ILE A O 1
ATOM 4432 N N . THR A 1 556 ? 3.985 26.842 -8.365 1.00 93.00 556 THR A N 1
ATOM 4433 C CA . THR A 1 556 ? 2.779 26.058 -8.663 1.00 93.00 556 THR A CA 1
ATOM 4434 C C . THR A 1 556 ? 2.754 24.735 -7.892 1.00 93.00 556 THR A C 1
ATOM 4436 O O . THR A 1 556 ? 1.721 24.392 -7.317 1.00 93.00 556 THR A O 1
ATOM 4439 N N . VAL A 1 557 ? 3.885 24.026 -7.775 1.00 92.88 557 VAL A N 1
ATOM 4440 C CA . VAL A 1 557 ? 3.983 22.827 -6.916 1.00 92.88 557 VAL A CA 1
ATOM 4441 C C . VAL A 1 557 ? 3.673 23.170 -5.455 1.00 92.88 557 VAL A C 1
ATOM 4443 O O . VAL A 1 557 ? 2.910 22.458 -4.799 1.00 92.88 557 VAL A O 1
ATOM 4446 N N . GLN A 1 558 ? 4.203 24.287 -4.950 1.00 92.44 558 GLN A N 1
ATOM 4447 C CA . GLN A 1 558 ? 3.920 24.737 -3.585 1.00 92.44 558 GLN A CA 1
ATOM 4448 C C . GLN A 1 558 ? 2.439 25.099 -3.394 1.00 92.44 558 GLN A C 1
ATOM 4450 O O . GLN A 1 558 ? 1.833 24.741 -2.382 1.00 92.44 558 GLN A O 1
ATOM 4455 N N . ARG A 1 559 ? 1.829 25.769 -4.378 1.00 92.56 559 ARG A N 1
ATOM 4456 C CA . ARG A 1 559 ? 0.395 26.089 -4.389 1.00 92.56 559 ARG A CA 1
ATOM 4457 C C . ARG A 1 559 ? -0.450 24.820 -4.318 1.00 92.56 559 ARG A C 1
ATOM 4459 O O . ARG A 1 559 ? -1.374 24.760 -3.510 1.00 92.56 559 ARG A O 1
ATOM 4466 N N . ILE A 1 560 ? -0.092 23.793 -5.089 1.00 92.56 560 ILE A N 1
ATOM 4467 C CA . ILE A 1 560 ? -0.759 22.487 -5.062 1.00 92.56 560 ILE A CA 1
ATOM 4468 C C . ILE A 1 560 ? -0.685 21.863 -3.659 1.00 92.56 560 ILE A C 1
ATOM 4470 O O . ILE A 1 560 ? -1.706 21.427 -3.120 1.00 92.56 560 ILE A O 1
ATOM 4474 N N . TRP A 1 561 ? 0.489 21.866 -3.024 1.00 90.69 561 TRP A N 1
ATOM 4475 C CA . TRP A 1 561 ? 0.641 21.365 -1.655 1.00 90.69 561 TRP A CA 1
ATOM 4476 C C . TRP A 1 561 ? -0.212 22.128 -0.639 1.00 90.69 561 TRP A C 1
ATOM 4478 O O . TRP A 1 561 ? -0.853 21.510 0.212 1.00 90.69 561 TRP A O 1
ATOM 4488 N N . ASN A 1 562 ? -0.256 23.455 -0.742 1.00 91.75 562 ASN A N 1
ATOM 4489 C CA . ASN A 1 562 ? -0.984 24.304 0.199 1.00 91.75 562 ASN A CA 1
ATOM 4490 C C . ASN A 1 562 ? -2.507 24.166 0.047 1.00 91.75 562 ASN A C 1
ATOM 4492 O O . ASN A 1 562 ? -3.217 24.056 1.044 1.00 91.75 562 ASN A O 1
ATOM 4496 N N . VAL A 1 563 ? -3.013 24.148 -1.189 1.00 90.00 563 VAL A N 1
ATOM 4497 C CA . VAL A 1 563 ? -4.457 24.126 -1.476 1.00 90.00 563 VAL A CA 1
ATOM 4498 C C . VAL A 1 563 ? -5.044 22.726 -1.311 1.00 90.00 563 VAL A C 1
ATOM 4500 O O . VAL A 1 563 ? -6.109 22.569 -0.712 1.00 90.00 563 VAL A O 1
ATOM 4503 N N . TYR A 1 564 ? -4.362 21.695 -1.818 1.00 89.38 564 TYR A N 1
ATOM 4504 C CA . TYR A 1 564 ? -4.890 20.328 -1.817 1.00 89.38 564 TYR A CA 1
ATOM 4505 C C . TYR A 1 564 ? -4.347 19.468 -0.674 1.00 89.38 564 TYR A C 1
ATOM 4507 O O . TYR A 1 564 ? -4.821 18.349 -0.486 1.00 89.38 564 TYR A O 1
ATOM 4515 N N . GLY A 1 565 ? -3.407 19.972 0.133 1.00 84.06 565 GLY A N 1
ATOM 4516 C CA . GLY A 1 565 ? -2.749 19.220 1.205 1.00 84.06 565 GLY A CA 1
ATOM 4517 C C . GLY A 1 565 ? -3.704 18.559 2.203 1.00 84.06 565 GLY A C 1
ATOM 4518 O O . GLY A 1 565 ? -3.414 17.470 2.689 1.00 84.06 565 GLY A O 1
ATOM 4519 N N . CYS A 1 566 ? -4.877 19.142 2.465 1.00 82.56 566 CYS A N 1
ATOM 4520 C CA . CYS A 1 566 ? -5.898 18.537 3.330 1.00 82.56 566 CYS A CA 1
ATOM 4521 C C . CYS A 1 566 ? -6.515 17.246 2.756 1.00 82.56 566 CYS A C 1
ATOM 4523 O O . CYS A 1 566 ? -6.980 16.403 3.518 1.00 82.56 566 CYS A O 1
ATOM 4525 N N . TYR A 1 567 ? -6.489 17.070 1.432 1.00 81.06 567 TYR A N 1
ATOM 4526 C CA . TYR A 1 567 ? -6.948 15.861 0.741 1.00 81.06 567 TYR A CA 1
ATOM 4527 C C . TYR A 1 567 ? -5.814 14.848 0.516 1.00 81.06 567 TYR A C 1
ATOM 4529 O O . TYR A 1 567 ? -6.077 13.666 0.285 1.00 81.06 567 TYR A O 1
ATOM 4537 N N . LEU A 1 568 ? -4.561 15.312 0.577 1.00 76.75 568 LEU A N 1
ATOM 4538 C CA . LEU A 1 568 ? -3.354 14.510 0.354 1.00 76.75 568 LEU A CA 1
ATOM 4539 C C . LEU A 1 568 ? -2.772 13.908 1.645 1.00 76.75 568 LEU A C 1
ATOM 4541 O O . LEU A 1 568 ? -2.055 12.914 1.556 1.00 76.75 568 LEU A O 1
ATOM 4545 N N . LYS A 1 569 ? -3.086 14.486 2.814 1.00 64.44 569 LYS A N 1
ATOM 4546 C CA . LYS A 1 569 ? -2.678 13.998 4.145 1.00 64.44 569 LYS A CA 1
ATOM 4547 C C . LYS A 1 569 ? -3.474 12.786 4.620 1.00 64.44 569 LYS A C 1
ATOM 4549 O O . LYS A 1 569 ? -4.689 12.686 4.315 1.00 64.44 569 LYS A O 1
#

Organism: NCBI:txid984486

Secondary structure (DSSP, 8-state):
--HHHHHHHHHHHHHHHHHHHHHHHHHHHHHHHHHHHHHHHHHHHHHHHHHHHH-HHHHHHHHHHHHHHHHHHHHHHHHHHHHHHHHHHTTSPPPTTSSPPPTTS-GGGHHHHHHHHHHHHHHHHHHHHHHHHH-HHHHHHHHHHTTT-SS----TTHHHHHHHHHHHHHHHHHHHHHHHHHHHHHHHHHHHHHHHHHHHHHT--------TTS---TTTHHHHHHHHHHHHHHTT--HHHHHHHHHHIIIIIHHHHHHHHHHHHHHHSPPPHHHHHHHHHHHHHHHHHHHHHHHHHTHHHHHHHHIIIIIHHHHHHIIIIIIHHHHHHHHHHTT-TT-HHHHHHHHHHHHHHHHHHHHHHHHHHHH-TT--HHHHHHHHHHHHTT--HHHHHHHHHHHTSHHHHHHTSHHHHHHHHHHHHHHHHHHHHHHHHHHHHHHHHHHHHHHHHHHHHHHHHHHHHHHHHHHHHTTHHHHHHHHHHHHHHHHHHHHHHHHHTTT---HHHHHHHHHHHHHHHHHHHHHHHHHS-GGGHHHHHHHHHHHH-TTS-HHHHHHHHHHHHHHHHHHH-